Protein 3FBZ (pdb70)

Sequence (476 aa):
RYKTKLYLWRNLGGLIPEDAISVTESITADWKQYNDDSKVRNETLDILKTNKVATEDYIGYIAFAEELAHQVWKNKNSSPDPNTANEASKTDDLESKYSDVYGLDVTVLDAIYNAVIPIIGRYKTKLYLWRNLGGLIPEDAISVTESITADWKQYNDSKVRNETLDILKTNKVATEDYIGYIAFAEELAHQVWKNKNSSPDPNTANEASKTDDLESKYSSDVYGLDVTVLDAIYNAVIPIIGDRYKTKLYLWRNLGGLIPEDAISVTESITADWWKKQYNDSKVRNETLDILKTNKVATEDYIGYIAFAEELAHQVWKNKNSSPDPNTANEASKTDLESKYSDVYGLDVTVLDAIYNAVIPIIGYKTKLYLWRNLGGLIPEDAISVTEESITADWWKQYNDDSSKVRNETLDILKTNKVATEEDYIGYIAFAEELAHQVWKNKNNSSPDPNTANEASKTDLESKYSDVYGLDVTVLDAIYNAVIPIIG

Secondary structure (DSSP, 8-state):
-HHHHHGGGTT-B-BPP---HHHHHHHHHHHHHHH--HHHHHHHHHHHHTT--GGGHHHHHHHHHHHHHHHHHHHHH-SSHHHHHHHHHHHHHHHHHHHH---HHHHHHHHHHHHHH--/-THHHHGGGTS-B-BPP---HHHHHHHHHHHHHHH--HHHHHHHHHHHHTT--GGGHHHHHHHHHHHHHHHHHHHHH-SSHHHHHHHHHHHHHHHHHHTT---HHHHHHHHHHHHHH--/-TT---GGGGSS-B-BPP---HHHHHHHHHHHHHHH--HHHHHHHHHHHHTT--GGGHHHHHHHHHHHHHHHHHHHHH-SSHHHHHHHHHHHHHHHHHHTT---HHHHHHHHHHHHHH--/----GGGGTT-B-BPP---HHHHHHHHHHHHHHH--HHHHHHHHHHHHTT--GGGHHHHHHHHHHHHHHHHHHHHH-SSHHHHHHHHHHHHHHHHHHTT---HHHHHHHHHHHHHH--

Solvent-accessible surface area: 23836 Å² total

InterPro domains:
  IPR048905 Major capsid protein 1/2, C-terminal [PF21660] (3-134)

Foldseek 3Di:
DVVVCVVCVPPPDDDDDPVCVVVVVVVVVVVVLVPPCQLLVQLVVLCVVVVPDPVCSVLSSVLLVQLLVQLLVLVPVPPCSPVSSVVSLVVSLCCSCVVPVDDNVSSVSSSVRSNVSND/DVCPCVVCVPPDDDDDDPVCVVVVVVVVCVVVLVVVCQLLVQLVVLCVVVVPDPVCSVLSSVLSVQLLVQLLVLVVDNPCSVVSSVVSLVVSLCCSCPVPVDDNVSSVSSSVSSNVSSD/DVVPDDVVVVPPDDDDDDPVVVVVVVVVVVVVVLVPVPQLLVQLVVLCVVVVPDPVCSCLSSVLSVQLLVQLLVLVVDNPCSVVSSVVSLVVSLCCSCVVVVDDSVSSVSSSVSSNVSND/DDDDVVVVPPDDDDDDPVCVVVVVVVVVVVVLVPVVQLLVQLVVLCVVVVPDPVCSCLSSVLSVVLLVQLLVLVPPNPCSVVSSVVSLVVSLCCSCVVVVDDSVSNVSSSVSRNVSSD

B-factor: mean 25.81, std 6.42, range [2.0, 59.79]

Radius of gyration: 29.88 Å; Cα contacts (8 Å, |Δi|>4): 496; chains: 4; bounding box: 34×81×74 Å

CATH classification: 1.20.58.800

Nearest PDB structures (foldseek):
  3fbz-assembly3_C  TM=1.002E+00  e=1.988E-14  Captovirus AFV1
  3fbz-assembly3_C  TM=9.638E-01  e=2.550E-14  Captovirus AFV1
  9cu8-assembly1_A  TM=4.303E-01  e=4.124E+00  synthetic construct
  7aor-assembly1_u  TM=4.254E-01  e=8.361E+00  Trypanosoma cruzi strain CL Brener
  2hfi-assembly1_A  TM=2.441E-01  e=7.949E+00  Bacillus subtilis

GO terms:
  GO:0019029 helical viral capsid (C, IDA)
  GO:0003677 DNA binding (F, IDA)

Organism: Acidianus filamentous virus 1 (isolate United States/Yellowstone) (NCBI:txid654909)

Structure (mmCIF, N/CA/C/O backbone):
data_3FBZ
#
_entry.id   3FBZ
#
_cell.length_a   58.158
_cell.length_b   81.150
_cell.length_c   119.898
_cell.angle_alpha   90.00
_cell.angle_beta   90.00
_cell.angle_gamma   90.00
#
_symmetry.space_group_name_H-M   'P 21 21 21'
#
loop_
_entity.id
_entity.type
_entity.pdbx_description
1 polymer 'Putative uncharacterized protein'
2 non-polymer 'octyl beta-D-glucopyranoside'
3 non-polymer 'CHLORIDE ION'
4 water water
#
loop_
_atom_site.group_PDB
_atom_site.id
_atom_site.type_symbol
_atom_site.label_atom_id
_atom_site.label_alt_id
_atom_site.label_comp_id
_atom_site.label_asym_id
_atom_site.label_entity_id
_atom_site.label_seq_id
_atom_site.pdbx_PDB_ins_code
_atom_site.Cartn_x
_atom_site.Cartn_y
_atom_site.Cartn_z
_atom_site.occupancy
_atom_site.B_iso_or_equiv
_atom_site.auth_seq_id
_atom_site.auth_comp_id
_atom_site.auth_asym_id
_atom_site.auth_atom_id
_atom_site.pdbx_PDB_model_num
ATOM 1 N N . ARG A 1 15 ? 7.866 91.394 89.730 1.00 44.90 15 ARG A N 1
ATOM 2 C CA . ARG A 1 15 ? 8.514 92.123 88.593 1.00 44.46 15 ARG A CA 1
ATOM 3 C C . ARG A 1 15 ? 9.771 91.406 88.054 1.00 43.84 15 ARG A C 1
ATOM 4 O O . ARG A 1 15 ? 9.804 90.996 86.884 1.00 44.02 15 ARG A O 1
ATOM 12 N N . TYR A 1 16 ? 10.793 91.275 88.902 1.00 42.70 16 TYR A N 1
ATOM 13 C CA . TYR A 1 16 ? 11.997 90.488 88.604 1.00 41.48 16 TYR A CA 1
ATOM 14 C C . TYR A 1 16 ? 11.639 89.044 88.189 1.00 40.37 16 TYR A C 1
ATOM 15 O O . TYR A 1 16 ? 12.458 88.334 87.596 1.00 40.21 16 TYR A O 1
ATOM 24 N N . LYS A 1 17 ? 10.413 88.638 88.538 1.00 38.84 17 LYS A N 1
ATOM 25 C CA . LYS A 1 17 ? 9.869 87.292 88.322 1.00 37.10 17 LYS A CA 1
ATOM 26 C C . LYS A 1 17 ? 9.488 87.046 86.867 1.00 35.51 17 LYS A C 1
ATOM 27 O O . LYS A 1 17 ? 9.474 85.887 86.406 1.00 35.67 17 LYS A O 1
ATOM 33 N N . THR A 1 18 ? 9.160 88.128 86.164 1.00 33.07 18 THR A N 1
ATOM 34 C CA . THR A 1 18 ? 8.677 88.054 84.784 1.00 31.18 18 THR A CA 1
ATOM 35 C C . THR A 1 18 ? 9.693 87.361 83.864 1.00 29.52 18 THR A C 1
ATOM 36 O O . THR A 1 18 ? 9.362 86.380 83.203 1.00 28.90 18 THR A O 1
ATOM 40 N N . LYS A 1 19 ? 10.873 87.825 83.855 1.00 27.54 19 LYS A N 1
ATOM 41 C CA . LYS A 1 19 ? 11.882 87.170 83.024 1.00 26.00 19 LYS A CA 1
ATOM 42 C C . LYS A 1 19 ? 12.345 85.803 83.554 1.00 24.40 19 LYS A C 1
ATOM 43 O O . LYS A 1 19 ? 12.834 84.987 82.776 1.00 24.58 19 LYS A O 1
ATOM 49 N N . LEU A 1 20 ? 12.224 85.508 84.764 1.00 22.15 20 LEU A N 1
ATOM 50 C CA . LEU A 1 20 ? 12.724 84.239 85.284 1.00 21.54 20 LEU A CA 1
ATOM 51 C C . LEU A 1 20 ? 12.054 83.009 84.685 1.00 21.19 20 LEU A C 1
ATOM 52 O O . LEU A 1 20 ? 12.610 81.912 84.725 1.00 21.48 20 LEU A O 1
ATOM 57 N N . TYR A 1 21 ? 10.870 83.200 84.117 1.00 21.18 21 TYR A N 1
ATOM 58 C CA . TYR A 1 21 ? 10.120 82.103 83.513 1.00 20.28 21 TYR A CA 1
ATOM 59 C C . TYR A 1 21 ? 10.857 81.555 82.287 1.00 20.28 21 TYR A C 1
ATOM 60 O O . TYR A 1 21 ? 10.755 80.363 81.974 1.00 20.44 21 TYR A O 1
ATOM 69 N N . LEU A 1 22 ? 11.580 82.441 81.595 1.00 20.43 22 LEU A N 1
ATOM 70 C CA . LEU A 1 22 ? 12.304 82.113 80.362 1.00 20.18 22 LEU A CA 1
ATOM 71 C C . LEU A 1 22 ? 13.451 81.109 80.534 1.00 20.51 22 LEU A C 1
ATOM 72 O O . LEU A 1 22 ? 13.877 80.494 79.554 1.00 21.57 22 LEU A O 1
ATOM 77 N N . TRP A 1 23 ? 13.930 80.944 81.767 1.00 20.88 23 TRP A N 1
ATOM 78 C CA . TRP A 1 23 ? 14.930 79.925 82.134 1.00 20.69 23 TRP A CA 1
ATOM 79 C C . TRP A 1 23 ? 14.421 78.499 81.966 1.00 21.42 23 TRP A C 1
ATOM 80 O O . TRP A 1 23 ? 15.198 77.609 81.653 1.00 21.89 23 TRP A O 1
ATOM 91 N N . ARG A 1 24 ? 13.117 78.294 82.176 1.00 22.19 24 ARG A N 1
ATOM 92 C CA . ARG A 1 24 ? 12.522 76.954 82.260 1.00 22.82 24 ARG A CA 1
ATOM 93 C C . ARG A 1 24 ? 12.628 76.112 80.988 1.00 22.66 24 ARG A C 1
ATOM 94 O O . ARG A 1 24 ? 12.980 74.941 81.049 1.00 22.48 24 ARG A O 1
ATOM 102 N N . ASN A 1 25 ? 12.277 76.701 79.852 1.00 22.94 25 ASN A N 1
ATOM 103 C CA . ASN A 1 25 ? 12.198 75.955 78.602 1.00 23.37 25 ASN A CA 1
ATOM 104 C C . ASN A 1 25 ? 13.285 76.391 77.593 1.00 23.61 25 ASN A C 1
ATOM 105 O O . ASN A 1 25 ? 13.193 76.116 76.415 1.00 24.18 25 ASN A O 1
ATOM 110 N N . LEU A 1 26 ? 14.335 77.035 78.084 1.00 23.65 26 LEU A N 1
ATOM 111 C CA . LEU A 1 26 ? 15.355 77.598 77.222 1.00 23.38 26 LEU A CA 1
ATOM 112 C C . LEU A 1 26 ? 16.132 76.467 76.539 1.00 23.49 26 LEU A C 1
ATOM 113 O O . LEU A 1 26 ? 16.560 75.522 77.202 1.00 23.66 26 LEU A O 1
ATOM 118 N N . GLY A 1 27 ? 16.278 76.563 75.219 1.00 23.06 27 GLY A N 1
ATOM 119 C CA . GLY A 1 27 ? 17.067 75.605 74.450 1.00 23.25 27 GLY A CA 1
ATOM 120 C C . GLY A 1 27 ? 18.572 75.804 74.618 1.00 22.90 27 GLY A C 1
ATOM 121 O O . GLY A 1 27 ? 19.026 76.890 74.993 1.00 22.51 27 GLY A O 1
ATOM 122 N N . GLY A 1 28 ? 19.343 74.752 74.357 1.00 22.53 28 GLY A N 1
ATOM 123 C CA . GLY A 1 28 ? 20.783 74.893 74.298 1.00 22.86 28 GLY A CA 1
ATOM 124 C C . GLY A 1 28 ? 21.541 73.747 73.664 1.00 23.17 28 GLY A C 1
ATOM 125 O O . GLY A 1 28 ? 20.950 72.835 73.066 1.00 23.78 28 GLY A O 1
ATOM 126 N N . LEU A 1 29 ? 22.864 73.812 73.826 1.00 23.17 29 LEU A N 1
ATOM 127 C CA . LEU A 1 29 ? 23.813 72.879 73.250 1.00 22.65 29 LEU A CA 1
ATOM 128 C C . LEU A 1 29 ? 23.612 71.465 73.772 1.00 22.28 29 LEU A C 1
ATOM 129 O O . LEU A 1 29 ? 23.231 71.264 74.912 1.00 22.46 29 LEU A O 1
ATOM 134 N N . ILE A 1 30 ? 23.893 70.492 72.918 1.00 22.02 30 ILE A N 1
ATOM 135 C CA . ILE A 1 30 ? 23.899 69.081 73.291 1.00 21.88 30 ILE A CA 1
ATOM 136 C C . ILE A 1 30 ? 25.364 68.662 73.505 1.00 21.77 30 ILE A C 1
ATOM 137 O O . ILE A 1 30 ? 26.200 68.864 72.619 1.00 21.85 30 ILE A O 1
ATOM 142 N N . PRO A 1 31 ? 25.678 68.082 74.678 1.00 21.58 31 PRO A N 1
ATOM 143 C CA . PRO A 1 31 ? 27.007 67.544 74.963 1.00 21.77 31 PRO A CA 1
ATOM 144 C C . PRO A 1 31 ? 27.431 66.543 73.886 1.00 22.19 31 PRO A C 1
ATOM 145 O O . PRO A 1 31 ? 26.660 65.642 73.533 1.00 21.61 31 PRO A O 1
ATOM 149 N N . GLU A 1 32 ? 28.636 66.721 73.360 1.00 22.52 32 GLU A N 1
ATOM 150 C CA . GLU A 1 32 ? 29.163 65.839 72.347 1.00 23.79 32 GLU A CA 1
ATOM 151 C C . GLU A 1 32 ? 29.169 64.377 72.795 1.00 23.40 32 GLU A C 1
ATOM 152 O O . GLU A 1 32 ? 28.715 63.502 72.044 1.00 23.27 32 GLU A O 1
ATOM 158 N N . ASP A 1 33 ? 29.668 64.097 74.002 1.00 23.19 33 ASP A N 1
ATOM 159 C CA . ASP A 1 33 ? 29.717 62.696 74.463 1.00 23.43 33 ASP A CA 1
ATOM 160 C C . ASP A 1 33 ? 28.347 61.984 74.499 1.00 23.05 33 ASP A C 1
ATOM 161 O O . ASP A 1 33 ? 28.249 60.806 74.159 1.00 23.32 33 ASP A O 1
ATOM 174 N N . ALA A 1 35 ? 25.746 62.845 72.542 1.00 23.24 35 ALA A N 1
ATOM 175 C CA . ALA A 1 35 ? 25.372 62.693 71.149 1.00 23.42 35 ALA A CA 1
ATOM 176 C C . ALA A 1 35 ? 26.092 61.501 70.474 1.00 23.92 35 ALA A C 1
ATOM 177 O O . ALA A 1 35 ? 25.468 60.753 69.694 1.00 23.50 35 ALA A O 1
ATOM 179 N N . ILE A 1 36 ? 27.387 61.347 70.774 1.00 24.52 36 ILE A N 1
ATOM 180 C CA . ILE A 1 36 ? 28.213 60.236 70.267 1.00 26.08 36 ILE A CA 1
ATOM 181 C C . ILE A 1 36 ? 27.718 58.898 70.815 1.00 26.78 36 ILE A C 1
ATOM 182 O O . ILE A 1 36 ? 27.725 57.879 70.127 1.00 27.05 36 ILE A O 1
ATOM 187 N N . SER A 1 37 ? 27.253 58.912 72.050 1.00 27.68 37 SER A N 1
ATOM 188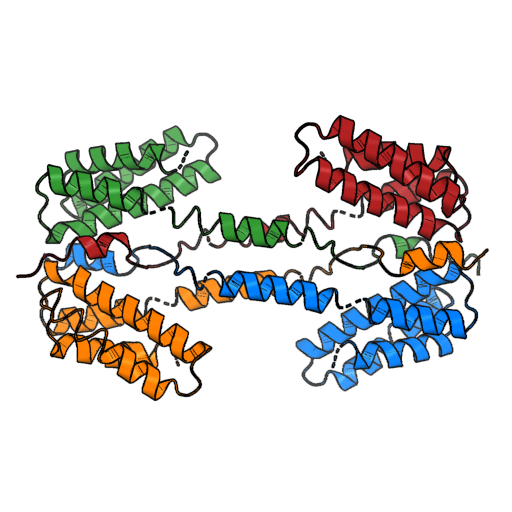 C CA . SER A 1 37 ? 26.622 57.738 72.602 1.00 29.07 37 SER A CA 1
ATOM 189 C C . SER A 1 37 ? 25.417 57.277 71.756 1.00 29.15 37 SER A C 1
ATOM 190 O O . SER A 1 37 ? 25.225 56.077 71.541 1.00 29.58 37 SER A O 1
ATOM 193 N N . VAL A 1 38 ? 24.621 58.229 71.264 1.00 29.07 38 VAL A N 1
ATOM 194 C CA . VAL A 1 38 ? 23.453 57.903 70.450 1.00 28.51 38 VAL A CA 1
ATOM 195 C C . VAL A 1 38 ? 23.872 57.256 69.131 1.00 28.64 38 VAL A C 1
ATOM 196 O O . VAL A 1 38 ? 23.345 56.202 68.758 1.00 28.86 38 VAL A O 1
ATOM 200 N N . THR A 1 39 ? 24.840 57.863 68.443 1.00 28.34 39 THR A N 1
ATOM 201 C CA . THR A 1 39 ? 25.306 57.321 67.161 1.00 28.38 39 THR A CA 1
ATOM 202 C C . THR A 1 39 ? 26.072 56.005 67.277 1.00 28.38 39 THR A C 1
ATOM 203 O O . THR A 1 39 ? 25.959 55.155 66.400 1.00 28.33 39 THR A O 1
ATOM 207 N N . GLU A 1 40 ? 26.849 55.837 68.347 1.00 28.64 40 GLU A N 1
ATOM 208 C CA . GLU A 1 40 ? 27.514 54.559 68.605 1.00 29.23 40 GLU A CA 1
ATOM 209 C C . GLU A 1 40 ? 26.551 53.390 68.834 1.00 28.67 40 GLU A C 1
ATOM 210 O O . GLU A 1 40 ? 26.870 52.250 68.474 1.00 29.09 40 GLU A O 1
ATOM 216 N N . SER A 1 41 ? 25.375 53.650 69.409 1.00 28.24 41 SER A N 1
ATOM 217 C CA . SER A 1 41 ? 24.400 52.571 69.604 1.00 28.05 41 SER A CA 1
ATOM 218 C C . SER A 1 41 ? 23.739 52.146 68.275 1.00 27.38 41 SER A C 1
ATOM 219 O O . SER A 1 41 ? 23.501 50.959 68.050 1.00 27.69 41 SER A O 1
ATOM 222 N N . ILE A 1 42 ? 23.517 53.109 67.386 1.00 26.57 42 ILE A N 1
ATOM 223 C CA . ILE A 1 42 ? 23.072 52.859 66.017 1.00 25.94 42 ILE A CA 1
ATOM 224 C C . ILE A 1 42 ? 24.115 52.020 65.254 1.00 25.93 42 ILE A C 1
ATOM 225 O O . ILE A 1 42 ? 23.782 50.990 64.662 1.00 25.78 42 ILE A O 1
ATOM 230 N N . THR A 1 43 ? 25.376 52.455 65.273 1.00 25.39 43 THR A N 1
ATOM 231 C CA . THR A 1 43 ? 26.475 51.656 64.720 1.00 24.93 43 THR A CA 1
ATOM 232 C C . THR A 1 43 ? 26.452 50.215 65.246 1.00 24.34 43 THR A C 1
ATOM 233 O O . THR A 1 43 ? 26.494 49.260 64.470 1.00 23.88 43 THR A O 1
ATOM 237 N N . ALA A 1 44 ? 26.343 50.067 66.560 1.00 24.16 44 ALA A N 1
ATOM 238 C CA . ALA A 1 44 ? 26.271 48.743 67.177 1.00 24.49 44 ALA A CA 1
ATOM 239 C C . ALA A 1 44 ? 25.084 47.946 66.654 1.00 24.47 44 ALA A C 1
ATOM 240 O O . ALA A 1 44 ? 25.178 46.735 66.521 1.00 24.93 44 ALA A O 1
ATOM 242 N N . ASP A 1 45 ? 23.980 48.643 66.375 1.00 24.84 45 ASP A N 1
ATOM 243 C CA . ASP A 1 45 ? 22.730 48.043 65.894 1.00 25.40 45 ASP A CA 1
ATOM 244 C C . ASP A 1 45 ? 22.862 47.393 64.512 1.00 25.14 45 ASP A C 1
ATOM 245 O O . ASP A 1 45 ? 22.409 46.273 64.332 1.00 25.22 45 ASP A O 1
ATOM 250 N N . TRP A 1 46 ? 23.446 48.098 63.537 1.00 24.81 46 TRP A N 1
ATOM 251 C CA . TRP A 1 46 ? 23.589 47.529 62.199 1.00 25.05 46 TRP A CA 1
ATOM 252 C C . TRP A 1 46 ? 24.701 46.473 62.092 1.00 24.65 46 TRP A C 1
ATOM 253 O O . TRP A 1 46 ? 24.630 45.579 61.258 1.00 24.53 46 TRP A O 1
ATOM 264 N N . LYS A 1 47 ? 25.713 46.576 62.944 1.00 24.58 47 LYS A N 1
ATOM 265 C CA . LYS A 1 47 ? 26.789 45.589 62.981 1.00 24.49 47 LYS A CA 1
ATOM 266 C C . LYS A 1 47 ? 26.293 44.270 63.562 1.00 24.07 47 LYS A C 1
ATOM 267 O O . LYS A 1 47 ? 26.612 43.197 63.051 1.00 22.93 47 LYS A O 1
ATOM 273 N N . GLN A 1 48 ? 25.523 44.359 64.641 1.00 24.11 48 GLN A N 1
ATOM 274 C CA . GLN A 1 48 ? 24.940 43.177 65.265 1.00 24.83 48 GLN A CA 1
ATOM 275 C C . GLN A 1 48 ? 23.921 42.542 64.297 1.00 24.59 48 GLN A C 1
ATOM 276 O O . GLN A 1 48 ? 23.830 41.309 64.190 1.00 24.53 48 GLN A O 1
ATOM 282 N N . TYR A 1 49 ? 23.205 43.391 63.562 1.00 23.92 49 TYR A N 1
ATOM 283 C CA . TYR A 1 49 ? 22.275 42.954 62.527 1.00 23.50 49 TYR A CA 1
ATOM 284 C C . TYR A 1 49 ? 22.995 42.188 61.431 1.00 23.10 49 TYR A C 1
ATOM 285 O O . TYR A 1 49 ? 22.599 41.074 61.091 1.00 22.77 49 TYR A O 1
ATOM 294 N N . ASN A 1 50 ? 24.042 42.798 60.878 1.00 22.51 50 ASN A N 1
ATOM 295 C CA . ASN A 1 50 ? 24.844 42.176 59.832 1.00 22.57 50 ASN A CA 1
ATOM 296 C C . ASN A 1 50 ? 25.529 40.875 60.253 1.00 22.97 50 ASN A C 1
ATOM 297 O O . ASN A 1 50 ? 25.590 39.936 59.475 1.00 23.37 50 ASN A O 1
ATOM 302 N N . ASP A 1 51 ? 26.021 40.822 61.483 1.00 23.57 51 ASP A N 1
ATOM 303 C CA A ASP A 1 51 ? 26.667 39.615 61.987 0.50 24.28 51 ASP A CA 1
ATOM 304 C CA B ASP A 1 51 ? 26.659 39.623 62.033 0.50 24.16 51 ASP A CA 1
ATOM 305 C C . ASP A 1 51 ? 25.679 38.447 62.123 1.00 24.73 51 ASP A C 1
ATOM 306 O O . ASP A 1 51 ? 26.006 37.318 61.760 1.00 24.79 51 ASP A O 1
ATOM 331 N N . SER A 1 54 ? 24.699 37.361 58.382 1.00 25.36 54 SER A N 1
ATOM 332 C CA . SER A 1 54 ? 25.775 36.551 57.837 1.00 25.40 54 SER A CA 1
ATOM 333 C C . SER A 1 54 ? 25.828 35.146 58.466 1.00 24.85 54 SER A C 1
ATOM 334 O O . SER A 1 54 ? 26.012 34.172 57.754 1.00 25.04 54 SER A O 1
ATOM 337 N N . LYS A 1 55 ? 25.613 35.025 59.770 1.00 24.64 55 LYS A N 1
ATOM 338 C CA . LYS A 1 55 ? 25.561 33.696 60.408 1.00 24.34 55 LYS A CA 1
ATOM 339 C C . LYS A 1 55 ? 24.418 32.834 59.858 1.00 24.50 55 LYS A C 1
ATOM 340 O O . LYS A 1 55 ? 24.637 31.705 59.438 1.00 24.50 55 LYS A O 1
ATOM 346 N N . VAL A 1 56 ? 23.204 33.383 59.867 1.00 24.63 56 VAL A N 1
ATOM 347 C CA . VAL A 1 56 ? 22.018 32.725 59.334 1.00 24.77 56 VAL A CA 1
ATOM 348 C C . VAL A 1 56 ? 22.187 32.315 57.856 1.00 25.52 56 VAL A C 1
ATOM 349 O O . VAL A 1 56 ? 21.828 31.187 57.464 1.00 25.58 56 VAL A O 1
ATOM 353 N N . ARG A 1 57 ? 22.733 33.232 57.048 1.00 25.40 57 ARG A N 1
ATOM 354 C CA . ARG A 1 57 ? 23.013 32.962 55.643 1.00 24.97 57 ARG A CA 1
ATOM 355 C C . ARG A 1 57 ? 24.070 31.855 55.465 1.00 24.38 57 ARG A C 1
ATOM 356 O O . ARG A 1 57 ? 23.838 30.899 54.733 1.00 24.59 57 ARG A O 1
ATOM 364 N N . ASN A 1 58 ? 25.208 31.980 56.138 1.00 23.55 58 ASN A N 1
ATOM 365 C CA . ASN A 1 58 ? 26.312 31.036 55.986 1.00 23.39 58 ASN A CA 1
ATOM 366 C C . ASN A 1 58 ? 25.991 29.608 56.482 1.00 23.52 58 ASN A C 1
ATOM 367 O O . ASN A 1 58 ? 26.424 28.623 55.882 1.00 23.53 58 ASN A O 1
ATOM 372 N N . GLU A 1 59 ? 25.259 29.514 57.589 1.00 22.89 59 GLU A N 1
ATOM 373 C CA . GLU A 1 59 ? 24.871 28.232 58.159 1.00 22.89 59 GLU A CA 1
ATOM 374 C C . GLU A 1 59 ? 23.804 27.523 57.333 1.00 22.00 59 GLU A C 1
ATOM 375 O O . GLU A 1 59 ? 23.822 26.289 57.216 1.00 21.65 59 GLU A O 1
ATOM 381 N N . THR A 1 60 ? 22.907 28.303 56.743 1.00 21.38 60 THR A N 1
ATOM 382 C CA . THR A 1 60 ? 21.891 27.773 55.843 1.00 21.70 60 THR A CA 1
ATOM 383 C C . THR A 1 60 ? 22.561 27.228 54.585 1.00 22.20 60 THR A C 1
ATOM 384 O O . THR A 1 60 ? 22.294 26.095 54.179 1.00 22.48 60 THR A O 1
ATOM 388 N N . LEU A 1 61 ? 23.469 28.013 54.006 1.00 22.60 61 LEU A N 1
ATOM 389 C CA . LEU A 1 61 ? 24.268 27.563 52.869 1.00 22.80 61 LEU A CA 1
ATOM 390 C C . LEU A 1 61 ? 24.986 26.236 53.114 1.00 22.92 61 LEU A C 1
ATOM 391 O O . LEU A 1 61 ? 25.036 25.401 52.209 1.00 22.87 61 LEU A O 1
ATOM 396 N N . ASP A 1 62 ? 25.520 26.046 54.324 1.00 23.35 62 ASP A N 1
ATOM 397 C CA . ASP A 1 62 ? 26.229 24.801 54.702 1.00 23.65 62 ASP A CA 1
ATOM 398 C C . ASP A 1 62 ? 25.272 23.629 54.751 1.00 23.24 62 ASP A C 1
ATOM 399 O O . ASP A 1 62 ? 25.568 22.567 54.216 1.00 23.10 62 ASP A O 1
ATOM 404 N N . ILE A 1 63 ? 24.123 23.833 55.394 1.00 22.49 63 ILE A N 1
ATOM 405 C CA . ILE A 1 63 ? 23.062 22.838 55.396 1.00 22.33 63 ILE A CA 1
ATOM 406 C C . ILE A 1 63 ? 22.656 22.430 53.961 1.00 22.67 63 ILE A C 1
ATOM 407 O O . ILE A 1 63 ? 22.515 21.236 53.676 1.00 23.30 63 ILE A O 1
ATOM 412 N N . LEU A 1 64 ? 22.499 23.409 53.067 1.00 22.39 64 LEU A N 1
ATOM 413 C CA . LEU A 1 64 ? 22.069 23.136 51.698 1.00 22.04 64 LEU A CA 1
ATOM 414 C C . LEU A 1 64 ? 23.092 22.347 50.890 1.00 22.31 64 LEU A C 1
ATOM 415 O O . LEU A 1 64 ? 22.736 21.420 50.155 1.00 21.96 64 LEU A O 1
ATOM 420 N N . LYS A 1 65 ? 24.356 22.741 51.027 1.00 22.80 65 LYS A N 1
ATOM 421 C CA . LYS A 1 65 ? 25.489 22.026 50.456 1.00 23.56 65 LYS A CA 1
ATOM 422 C C . LYS A 1 65 ? 25.525 20.556 50.919 1.00 23.70 65 LYS A C 1
ATOM 423 O O . LYS A 1 65 ? 25.606 19.642 50.088 1.00 24.27 65 LYS A O 1
ATOM 429 N N . THR A 1 66 ? 25.465 20.347 52.236 1.00 23.46 66 THR A N 1
ATOM 430 C CA . THR A 1 66 ? 25.414 19.022 52.866 1.00 23.07 66 THR A CA 1
ATOM 431 C C . THR A 1 66 ? 24.283 18.147 52.305 1.00 23.34 66 THR A C 1
ATOM 432 O O . THR A 1 66 ? 24.468 16.962 52.063 1.00 23.01 66 THR A O 1
ATOM 436 N N . ASN A 1 67 ? 23.111 18.743 52.108 1.00 23.63 67 ASN A N 1
ATOM 437 C CA . ASN A 1 67 ? 21.947 17.993 51.654 1.00 23.74 67 ASN A CA 1
ATOM 438 C C . ASN A 1 67 ? 21.800 17.931 50.134 1.00 24.30 67 ASN A C 1
ATOM 439 O O . ASN A 1 67 ? 20.788 17.429 49.627 1.00 23.94 67 ASN A O 1
ATOM 444 N N . LYS A 1 68 ? 22.812 18.435 49.417 1.00 24.25 68 LYS A N 1
ATOM 445 C CA . LYS A 1 68 ? 22.869 18.340 47.955 1.00 24.52 68 LYS A CA 1
ATOM 446 C C . LYS A 1 68 ? 21.564 18.875 47.342 1.00 23.67 68 LYS A C 1
ATOM 447 O O . LYS A 1 68 ? 20.993 18.308 46.401 1.00 23.47 68 LYS A O 1
ATOM 453 N N . VAL A 1 69 ? 21.115 19.984 47.912 1.00 22.93 69 VAL A N 1
ATOM 454 C CA . VAL A 1 69 ? 19.955 20.724 47.440 1.00 22.50 69 VAL A CA 1
ATOM 455 C C . VAL A 1 69 ? 20.213 21.352 46.063 1.00 22.67 69 VAL A C 1
ATOM 456 O O . VAL A 1 69 ? 21.291 21.921 45.810 1.00 21.55 69 VAL A O 1
ATOM 460 N N . ALA A 1 70 ? 19.215 21.239 45.183 1.00 22.91 70 ALA A N 1
ATOM 461 C CA . ALA A 1 70 ? 19.284 21.829 43.842 1.00 23.42 70 ALA A CA 1
ATOM 462 C C . ALA A 1 70 ? 19.363 23.343 43.938 1.00 23.83 70 ALA A C 1
ATOM 463 O O . ALA A 1 70 ? 18.706 23.958 44.783 1.00 24.41 70 ALA A O 1
ATOM 465 N N . THR A 1 71 ? 20.153 23.939 43.057 1.00 24.21 71 THR A N 1
ATOM 466 C CA . THR A 1 71 ? 20.415 25.375 43.076 1.00 24.44 71 THR A CA 1
ATOM 467 C C . THR A 1 71 ? 19.165 26.234 42.827 1.00 25.30 71 THR A C 1
ATOM 468 O O . THR A 1 71 ? 19.080 27.389 43.294 1.00 25.86 71 THR A O 1
ATOM 472 N N . GLU A 1 72 ? 18.190 25.664 42.123 1.00 25.37 72 GLU A N 1
ATOM 473 C CA . GLU A 1 72 ? 16.905 26.321 41.877 1.00 25.88 72 GLU A CA 1
ATOM 474 C C . GLU A 1 72 ? 16.090 26.477 43.170 1.00 25.26 72 GLU A C 1
ATOM 475 O O . GLU A 1 72 ? 15.198 27.323 43.242 1.00 24.70 72 GLU A O 1
ATOM 481 N N . ASP A 1 73 ? 16.383 25.647 44.171 1.00 24.56 73 ASP A N 1
ATOM 482 C CA . ASP A 1 73 ? 15.628 25.665 45.424 1.00 24.60 73 ASP A CA 1
ATOM 483 C C . ASP A 1 73 ? 16.283 26.524 46.508 1.00 24.14 73 ASP A C 1
ATOM 484 O O . ASP A 1 73 ? 15.715 26.664 47.604 1.00 25.00 73 ASP A O 1
ATOM 489 N N . TYR A 1 74 ? 17.457 27.091 46.212 1.00 23.31 74 TYR A N 1
ATOM 490 C CA . TYR A 1 74 ? 18.193 27.914 47.179 1.00 22.44 74 TYR A CA 1
ATOM 491 C C . TYR A 1 74 ? 17.379 29.104 47.661 1.00 22.47 74 TYR A C 1
ATOM 492 O O . TYR A 1 74 ? 17.364 29.365 48.858 1.00 22.36 74 TYR A O 1
ATOM 501 N N . ILE A 1 75 ? 16.683 29.798 46.748 1.00 22.07 75 ILE A N 1
ATOM 502 C CA . ILE A 1 75 ? 15.885 30.976 47.126 1.00 22.01 75 ILE A CA 1
ATOM 503 C C . ILE A 1 75 ? 14.802 30.628 48.149 1.00 21.46 75 ILE A C 1
ATOM 504 O O . ILE A 1 75 ? 14.534 31.417 49.063 1.00 20.95 75 ILE A O 1
ATOM 509 N N . GLY A 1 76 ? 14.199 29.449 47.977 1.00 21.45 76 GLY A N 1
ATOM 510 C CA . GLY A 1 76 ? 13.156 28.934 48.854 1.00 21.03 76 GLY A CA 1
ATOM 511 C C . GLY A 1 76 ? 13.669 28.727 50.260 1.00 21.14 76 GLY A C 1
ATOM 512 O O . GLY A 1 76 ? 13.063 29.210 51.219 1.00 21.92 76 GLY A O 1
ATOM 513 N N . TYR A 1 77 ? 14.783 28.012 50.387 1.00 21.11 77 TYR A N 1
ATOM 514 C CA . TYR A 1 77 ? 15.375 27.725 51.699 1.00 21.19 77 TYR A CA 1
ATOM 515 C C . TYR A 1 77 ? 15.958 28.947 52.402 1.00 21.48 77 TYR A C 1
ATOM 516 O O . TYR A 1 77 ? 15.885 29.045 53.638 1.00 21.84 77 TYR A O 1
ATOM 525 N N . ILE A 1 78 ? 16.544 29.855 51.620 1.00 21.53 78 ILE A N 1
ATOM 526 C CA . ILE A 1 78 ? 17.107 31.083 52.152 1.00 21.71 78 ILE A CA 1
ATOM 527 C C . ILE A 1 78 ? 15.992 31.969 52.688 1.00 21.76 78 ILE A C 1
ATOM 528 O O . ILE A 1 78 ? 16.088 32.517 53.795 1.00 21.52 78 ILE A O 1
ATOM 533 N N . ALA A 1 79 ? 14.937 32.098 51.885 1.00 21.70 79 ALA A N 1
ATOM 534 C CA . ALA A 1 79 ? 13.757 32.859 52.252 1.00 21.58 79 ALA A CA 1
ATOM 535 C C . ALA A 1 79 ? 13.110 32.275 53.524 1.00 21.85 79 ALA A C 1
ATOM 536 O O . ALA A 1 79 ? 12.677 33.027 54.394 1.00 21.88 79 ALA A O 1
ATOM 538 N N . PHE A 1 80 ? 13.059 30.942 53.632 1.00 21.93 80 PHE A N 1
ATOM 539 C CA . PHE A 1 80 ? 12.586 30.272 54.853 1.00 22.14 80 PHE A CA 1
ATOM 540 C C . PHE A 1 80 ? 13.412 30.629 56.094 1.00 22.54 80 PHE A C 1
ATOM 541 O O . PHE A 1 80 ? 12.855 31.005 57.131 1.00 23.48 80 PHE A O 1
ATOM 549 N N . ALA A 1 81 ? 14.731 30.495 55.990 1.00 22.66 81 ALA A N 1
ATOM 550 C CA . ALA A 1 81 ? 15.640 30.799 57.095 1.00 22.82 81 ALA A CA 1
ATOM 551 C C . ALA A 1 81 ? 15.458 32.239 57.584 1.00 23.51 81 ALA A C 1
ATOM 552 O O . ALA A 1 81 ? 15.425 32.493 58.786 1.00 23.50 81 ALA A O 1
ATOM 554 N N . GLU A 1 82 ? 15.327 33.173 56.638 1.00 24.54 82 GLU A N 1
ATOM 555 C CA . GLU A 1 82 ? 15.118 34.596 56.940 1.00 25.06 82 GLU A CA 1
ATOM 556 C C . GLU A 1 82 ? 13.775 34.891 57.606 1.00 25.56 82 GLU A C 1
ATOM 557 O O . GLU A 1 82 ? 13.725 35.591 58.624 1.00 26.19 82 GLU A O 1
ATOM 563 N N . GLU A 1 83 ? 12.689 34.357 57.051 1.00 25.46 83 GLU A N 1
ATOM 564 C CA . GLU A 1 83 ? 11.383 34.536 57.671 1.00 26.00 83 GLU A CA 1
ATOM 565 C C . GLU A 1 83 ? 11.334 33.874 59.065 1.00 25.94 83 GLU A C 1
ATOM 566 O O . GLU A 1 83 ? 10.699 34.393 59.971 1.00 26.55 83 GLU A O 1
ATOM 572 N N . LEU A 1 84 ? 12.003 32.738 59.236 1.00 26.06 84 LEU A N 1
ATOM 573 C CA . LEU A 1 84 ? 12.108 32.117 60.567 1.00 26.24 84 LEU A CA 1
ATOM 574 C C . LEU A 1 84 ? 12.915 32.975 61.566 1.00 25.91 84 LEU A C 1
ATOM 575 O O . LEU A 1 84 ? 12.460 33.205 62.687 1.00 25.57 84 LEU A O 1
ATOM 580 N N . ALA A 1 85 ? 14.085 33.450 61.142 1.00 25.71 85 ALA A N 1
ATOM 581 C CA . ALA A 1 85 ? 14.919 34.362 61.941 1.00 26.23 85 ALA A CA 1
ATOM 582 C C . ALA A 1 85 ? 14.192 35.644 62.362 1.00 26.83 85 ALA A C 1
ATOM 583 O O . ALA A 1 85 ? 14.356 36.098 63.491 1.00 26.63 85 ALA A O 1
ATOM 585 N N . HIS A 1 86 ? 13.390 36.214 61.459 1.00 27.88 86 HIS A N 1
ATOM 586 C CA . HIS A 1 86 ? 12.575 37.382 61.788 1.00 28.94 86 HIS A CA 1
ATOM 587 C C . HIS A 1 86 ? 11.509 37.077 62.843 1.00 29.60 86 HIS A C 1
ATOM 588 O O . HIS A 1 86 ? 11.360 37.839 63.798 1.00 30.12 86 HIS A O 1
ATOM 595 N N . GLN A 1 87 ? 10.775 35.977 62.682 1.00 30.16 87 GLN A N 1
ATOM 596 C CA . GLN A 1 87 ? 9.747 35.599 63.663 1.00 31.28 87 GLN A CA 1
ATOM 597 C C . GLN A 1 87 ? 10.360 35.279 65.037 1.00 31.58 87 GLN A C 1
ATOM 598 O O . GLN A 1 87 ? 9.763 35.570 66.080 1.00 31.70 87 GLN A O 1
ATOM 604 N N . VAL A 1 88 ? 11.551 34.684 65.026 1.00 31.88 88 VAL A N 1
ATOM 605 C CA . VAL A 1 88 ? 12.278 34.358 66.256 1.00 32.19 88 VAL A CA 1
ATOM 606 C C . VAL A 1 88 ? 12.757 35.629 66.978 1.00 32.64 88 VAL A C 1
ATOM 607 O O . VAL A 1 88 ? 12.657 35.722 68.205 1.00 32.82 88 VAL A O 1
ATOM 611 N N . TRP A 1 89 ? 13.237 36.617 66.221 1.00 33.16 89 TRP A N 1
ATOM 612 C CA . TRP A 1 89 ? 13.555 37.937 66.784 1.00 33.93 89 TRP A CA 1
ATOM 613 C C . TRP A 1 89 ? 12.329 38.589 67.453 1.00 34.41 89 TRP A C 1
ATOM 614 O O . TRP A 1 89 ? 12.433 39.119 68.559 1.00 34.33 89 TRP A O 1
ATOM 625 N N . LYS A 1 90 ? 11.178 38.534 66.784 1.00 34.85 90 LYS A N 1
ATOM 626 C CA . LYS A 1 90 ? 9.926 39.018 67.361 1.00 35.72 90 LYS A CA 1
ATOM 627 C C . LYS A 1 90 ? 9.525 38.269 68.635 1.00 35.92 90 LYS A C 1
ATOM 628 O O . LYS A 1 90 ? 9.021 38.881 69.581 1.00 36.04 90 LYS A O 1
ATOM 634 N N . ASN A 1 91 ? 9.727 36.951 68.651 1.00 36.17 91 ASN A N 1
ATOM 635 C CA . ASN A 1 91 ? 9.414 36.142 69.827 1.00 36.54 91 ASN A CA 1
ATOM 636 C C . ASN A 1 91 ? 10.302 36.516 71.018 1.00 37.55 91 ASN A C 1
ATOM 637 O O . ASN A 1 91 ? 9.805 36.743 72.123 1.00 37.73 91 ASN A O 1
ATOM 642 N N . LYS A 1 92 ? 11.611 36.599 70.777 1.00 38.78 92 LYS A N 1
ATOM 643 C CA . LYS A 1 92 ? 12.590 37.033 71.787 1.00 39.89 92 LYS A CA 1
ATOM 644 C C . LYS A 1 92 ? 12.187 38.346 72.461 1.00 40.46 92 LYS A C 1
ATOM 645 O O . LYS A 1 92 ? 12.301 38.481 73.677 1.00 40.83 92 LYS A O 1
ATOM 651 N N . ASN A 1 93 ? 11.717 39.305 71.666 1.00 41.27 93 ASN A N 1
ATOM 652 C CA . ASN A 1 93 ? 11.340 40.623 72.175 1.00 42.04 93 ASN A CA 1
ATOM 653 C C . ASN A 1 93 ? 9.938 40.705 72.787 1.00 42.34 93 ASN A C 1
ATOM 654 O O . ASN A 1 93 ? 9.793 41.001 73.977 1.00 42.23 93 ASN A O 1
ATOM 659 N N . SER A 1 94 ? 8.921 40.426 71.973 1.00 42.86 94 SER A N 1
ATOM 660 C CA . SER A 1 94 ? 7.521 40.634 72.356 1.00 43.42 94 SER A CA 1
ATOM 661 C C . SER A 1 94 ? 6.953 39.558 73.279 1.00 43.61 94 SER A C 1
ATOM 662 O O . SER A 1 94 ? 6.132 39.856 74.151 1.00 43.77 94 SER A O 1
ATOM 665 N N . SER A 1 95 ? 7.392 38.315 73.094 1.00 43.84 95 SER A N 1
ATOM 666 C CA . SER A 1 95 ? 6.795 37.187 73.807 1.00 43.93 95 SER A CA 1
ATOM 667 C C . SER A 1 95 ? 7.276 37.038 75.258 1.00 43.99 95 SER A C 1
ATOM 668 O O . SER A 1 95 ? 8.478 37.143 75.531 1.00 43.91 95 SER A O 1
ATOM 671 N N . PRO A 1 96 ? 6.327 36.816 76.196 1.00 44.03 96 PRO A N 1
ATOM 672 C CA . PRO A 1 96 ? 6.634 36.437 77.585 0.80 43.94 96 PRO A CA 1
ATOM 673 C C . PRO A 1 96 ? 7.196 35.012 77.684 1.00 43.84 96 PRO A C 1
ATOM 674 O O . PRO A 1 96 ? 7.821 34.662 78.688 1.00 43.71 96 PRO A O 1
ATOM 678 N N . ASP A 1 97 ? 6.951 34.207 76.650 1.00 43.65 97 ASP A N 1
ATOM 679 C CA . ASP A 1 97 ? 7.542 32.875 76.518 1.00 43.43 97 ASP A CA 1
ATOM 680 C C . ASP A 1 97 ? 7.993 32.641 75.069 1.00 43.11 97 ASP A C 1
ATOM 681 O O . ASP A 1 97 ? 7.288 31.984 74.296 1.00 43.09 97 ASP A O 1
ATOM 686 N N . PRO A 1 98 ? 9.168 33.191 74.692 1.00 42.85 98 PRO A N 1
ATOM 687 C CA . PRO A 1 98 ? 9.719 33.053 73.328 1.00 42.56 98 PRO A CA 1
ATOM 688 C C . PRO A 1 98 ? 9.872 31.601 72.836 1.00 42.18 98 PRO A C 1
ATOM 689 O O . PRO A 1 98 ? 9.703 31.332 71.647 1.00 42.38 98 PRO A O 1
ATOM 693 N N . ASN A 1 99 ? 10.177 30.689 73.755 1.00 41.62 99 ASN A N 1
ATOM 694 C CA . ASN A 1 99 ? 10.398 29.272 73.461 1.00 40.99 99 ASN A CA 1
ATOM 695 C C . ASN A 1 99 ? 9.170 28.548 72.870 1.00 40.41 99 ASN A C 1
ATOM 696 O O . ASN A 1 99 ? 9.303 27.696 71.983 1.00 40.22 99 ASN A O 1
ATOM 701 N N . THR A 1 100 ? 7.984 28.885 73.372 1.00 39.70 100 THR A N 1
ATOM 702 C CA . THR A 1 100 ? 6.727 28.298 72.890 1.00 38.98 100 THR A CA 1
ATOM 703 C C . THR A 1 100 ? 6.362 28.829 71.499 1.00 38.51 100 THR A C 1
ATOM 704 O O . THR A 1 100 ? 5.895 28.074 70.633 1.00 38.50 100 THR A O 1
ATOM 708 N N . ALA A 1 101 ? 6.599 30.124 71.295 1.00 37.65 101 ALA A N 1
ATOM 709 C CA . ALA A 1 101 ? 6.243 30.808 70.056 1.00 36.83 101 ALA A CA 1
ATOM 710 C C . ALA A 1 101 ? 7.163 30.408 68.898 1.00 36.26 101 ALA A C 1
ATOM 711 O O . ALA A 1 101 ? 6.758 30.442 67.735 1.00 36.06 101 ALA A O 1
ATOM 713 N N . ASN A 1 102 ? 8.394 30.028 69.240 1.00 35.50 102 ASN A N 1
ATOM 714 C CA . ASN A 1 102 ? 9.391 29.549 68.285 1.00 34.75 102 ASN A CA 1
ATOM 715 C C . ASN A 1 102 ? 9.019 28.224 67.635 1.00 34.20 102 ASN A C 1
ATOM 716 O O . ASN A 1 102 ? 9.227 28.030 66.439 1.00 34.33 102 ASN A O 1
ATOM 721 N N . GLU A 1 103 ? 8.490 27.311 68.438 1.00 33.77 103 GLU A N 1
ATOM 722 C CA . GLU A 1 103 ? 8.046 26.010 67.960 1.00 33.67 103 GLU A CA 1
ATOM 723 C C . GLU A 1 103 ? 6.783 26.154 67.113 1.00 33.24 103 GLU A C 1
ATOM 724 O O . GLU A 1 103 ? 6.589 25.411 66.148 1.00 32.99 103 GLU A O 1
ATOM 730 N N . ALA A 1 104 ? 5.937 27.120 67.483 1.00 32.68 104 ALA A N 1
ATOM 731 C CA . ALA A 1 104 ? 4.731 27.444 66.727 1.00 32.49 104 ALA A CA 1
ATOM 732 C C . ALA A 1 104 ? 5.063 28.119 65.395 1.00 32.11 104 ALA A C 1
ATOM 733 O O . ALA A 1 104 ? 4.401 27.856 64.391 1.00 32.01 104 ALA A O 1
ATOM 735 N N . SER A 1 105 ? 6.085 28.978 65.401 1.00 31.84 105 SER A N 1
ATOM 736 C CA . SER A 1 105 ? 6.624 29.605 64.186 1.00 31.46 105 SER A CA 1
ATOM 737 C C . SER A 1 105 ? 7.201 28.575 63.234 1.00 31.06 105 SER A C 1
ATOM 738 O O . SER A 1 105 ? 6.971 28.631 62.024 1.00 30.81 105 SER A O 1
ATOM 741 N N . LYS A 1 106 ? 7.963 27.646 63.801 1.00 30.81 106 LYS A N 1
ATOM 742 C CA . LYS A 1 106 ? 8.473 26.479 63.092 1.00 30.72 106 LYS A CA 1
ATOM 743 C C . LYS A 1 106 ? 7.344 25.754 62.339 1.00 30.18 106 LYS A C 1
ATOM 744 O O . LYS A 1 106 ? 7.399 25.627 61.116 1.00 30.35 106 LYS A O 1
ATOM 750 N N . THR A 1 107 ? 6.324 25.315 63.077 1.00 29.56 107 THR A N 1
ATOM 751 C CA . THR A 1 107 ? 5.152 24.626 62.523 1.00 28.88 107 THR A CA 1
ATOM 752 C C . THR A 1 107 ? 4.502 25.433 61.399 1.00 28.33 107 THR A C 1
ATOM 753 O O . THR A 1 107 ? 4.242 24.883 60.323 1.00 28.66 107 THR A O 1
ATOM 757 N N . ASP A 1 108 ? 4.260 26.724 61.663 1.00 27.59 108 ASP A N 1
ATOM 758 C CA A ASP A 1 108 ? 3.638 27.641 60.700 0.50 26.82 108 ASP A CA 1
ATOM 759 C CA B ASP A 1 108 ? 3.629 27.632 60.694 0.50 27.13 108 ASP A CA 1
ATOM 760 C C . ASP A 1 108 ? 4.456 27.756 59.411 1.00 26.66 108 ASP A C 1
ATOM 761 O O . ASP A 1 108 ? 3.928 27.614 58.313 1.00 26.70 108 ASP A O 1
ATOM 770 N N . LEU A 1 109 ? 5.753 28.020 59.550 1.00 26.03 109 LEU A N 1
ATOM 771 C CA . LEU A 1 109 ? 6.612 28.252 58.386 1.00 25.20 109 LEU A CA 1
ATOM 772 C C . LEU A 1 109 ? 6.979 26.989 57.605 1.00 25.06 109 LEU A C 1
ATOM 773 O O . LEU A 1 109 ? 7.108 27.027 56.374 1.00 24.83 109 LEU A O 1
ATOM 778 N N . GLU A 1 110 ? 7.147 25.877 58.319 1.00 24.97 110 GLU A N 1
ATOM 779 C CA . GLU A 1 110 ? 7.368 24.586 57.687 1.00 24.93 110 GLU A CA 1
ATOM 780 C C . GLU A 1 110 ? 6.155 24.130 56.881 1.00 24.59 110 GLU A C 1
ATOM 781 O O . GLU A 1 110 ? 6.334 23.560 55.809 1.00 24.29 110 GLU A O 1
ATOM 787 N N . SER A 1 111 ? 4.938 24.389 57.385 1.00 24.29 111 SER A N 1
ATOM 788 C CA . SER A 1 111 ? 3.711 24.137 56.623 1.00 24.22 111 SER A CA 1
ATOM 789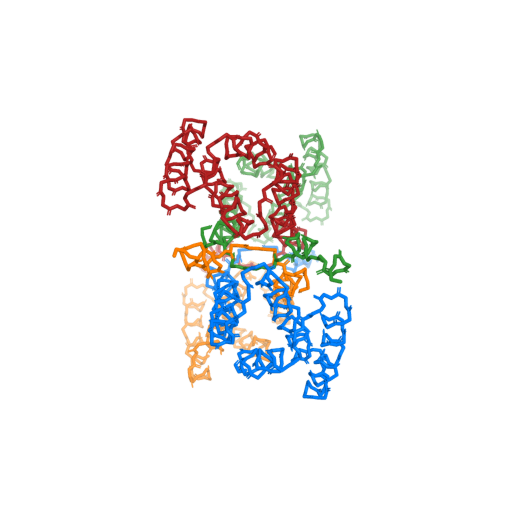 C C . SER A 1 111 ? 3.694 24.966 55.339 1.00 23.75 111 SER A C 1
ATOM 790 O O . SER A 1 111 ? 3.462 24.437 54.245 1.00 23.19 111 SER A O 1
ATOM 793 N N . LYS A 1 112 ? 3.941 26.266 55.497 1.00 23.15 112 LYS A N 1
ATOM 794 C CA . LYS A 1 112 ? 3.932 27.207 54.399 1.00 23.11 112 LYS A CA 1
ATOM 795 C C . LYS A 1 112 ? 4.932 26.800 53.314 1.00 22.96 112 LYS A C 1
ATOM 796 O O . LYS A 1 112 ? 4.578 26.693 52.148 1.00 22.70 112 LYS A O 1
ATOM 802 N N . TYR A 1 113 ? 6.171 26.531 53.707 1.00 23.06 113 TYR A N 1
ATOM 803 C CA . TYR A 1 113 ? 7.230 26.298 52.736 1.00 23.01 113 TYR A CA 1
ATOM 804 C C . TYR A 1 113 ? 7.219 24.912 52.091 1.00 23.58 113 TYR A C 1
ATOM 805 O O . TYR A 1 113 ? 7.637 24.760 50.947 1.00 23.46 113 TYR A O 1
ATOM 814 N N . SER A 1 114 ? 6.708 23.905 52.792 1.00 24.00 114 SER A N 1
ATOM 815 C CA . SER A 1 114 ? 6.485 22.615 52.142 1.00 24.72 114 SER A CA 1
ATOM 816 C C . SER A 1 114 ? 5.213 22.581 51.293 1.00 24.57 114 SER A C 1
ATOM 817 O O . SER A 1 114 ? 5.263 22.075 50.173 1.00 24.96 114 SER A O 1
ATOM 820 N N . ASP A 1 115 ? 4.094 23.118 51.805 1.00 24.47 115 ASP A N 1
ATOM 821 C CA . ASP A 1 115 ? 2.838 23.246 51.028 1.00 24.11 115 ASP A CA 1
ATOM 822 C C . ASP A 1 115 ? 2.972 24.122 49.771 1.00 23.49 115 ASP A C 1
ATOM 823 O O . ASP A 1 115 ? 2.626 23.693 48.661 1.00 23.65 115 ASP A O 1
ATOM 828 N N . VAL A 1 116 ? 3.429 25.362 49.960 1.00 21.91 116 VAL A N 1
ATOM 829 C CA . VAL A 1 116 ? 3.469 26.341 48.884 1.00 20.69 116 VAL A CA 1
ATOM 830 C C . VAL A 1 116 ? 4.694 26.160 47.979 1.00 20.91 116 VAL A C 1
ATOM 831 O O . VAL A 1 116 ? 4.588 26.316 46.755 1.00 21.06 116 VAL A O 1
ATOM 835 N N . TYR A 1 117 ? 5.849 25.842 48.568 1.00 20.36 117 TYR A N 1
ATOM 836 C CA . TYR A 1 117 ? 7.085 25.784 47.799 1.00 20.87 117 TYR A CA 1
ATOM 837 C C . TYR A 1 117 ? 7.698 24.386 47.603 1.00 21.24 117 TYR A C 1
ATOM 838 O O . TYR A 1 117 ? 8.713 24.247 46.923 1.00 21.15 117 TYR A O 1
ATOM 847 N N . GLY A 1 118 ? 7.076 23.354 48.165 1.00 21.77 118 GLY A N 1
ATOM 848 C CA . GLY A 1 118 ? 7.580 21.983 47.990 1.00 22.52 118 GLY A CA 1
ATOM 849 C C . GLY A 1 118 ? 8.957 21.745 48.606 1.00 22.89 118 GLY A C 1
ATOM 850 O O . GLY A 1 118 ? 9.710 20.902 48.142 1.00 23.29 118 GLY A O 1
ATOM 851 N N . LEU A 1 119 ? 9.285 22.489 49.654 1.00 22.72 119 LEU A N 1
ATOM 852 C CA . LEU A 1 119 ? 10.578 22.360 50.326 1.00 23.09 119 LEU A CA 1
ATOM 853 C C . LEU A 1 119 ? 10.565 21.116 51.237 1.00 23.55 119 LEU A C 1
ATOM 854 O O . LEU A 1 119 ? 9.501 20.702 51.707 1.00 22.90 119 LEU A O 1
ATOM 859 N N . ASP A 1 120 ? 11.746 20.526 51.449 1.00 24.18 120 ASP A N 1
ATOM 860 C CA . ASP A 1 120 ? 11.923 19.295 52.240 1.00 24.97 120 ASP A CA 1
ATOM 861 C C . ASP A 1 120 ? 12.039 19.634 53.726 1.00 24.96 120 ASP A C 1
ATOM 862 O O . ASP A 1 120 ? 12.936 20.379 54.144 1.00 25.40 120 ASP A O 1
ATOM 867 N N . VAL A 1 121 ? 11.135 19.056 54.511 1.00 25.06 121 VAL A N 1
ATOM 868 C CA . VAL A 1 121 ? 10.954 19.395 55.923 1.00 25.22 121 VAL A CA 1
ATOM 869 C C . VAL A 1 121 ? 12.145 18.990 56.783 1.00 24.83 121 VAL A C 1
ATOM 870 O O . VAL A 1 121 ? 12.453 19.669 57.762 1.00 24.92 121 VAL A O 1
ATOM 874 N N . THR A 1 122 ? 12.831 17.908 56.413 1.00 24.65 122 THR A N 1
ATOM 875 C CA . THR A 1 122 ? 14.025 17.494 57.163 1.00 24.43 122 THR A CA 1
ATOM 876 C C . THR A 1 122 ? 15.165 18.507 56.968 1.00 23.64 122 THR A C 1
ATOM 877 O O . THR A 1 122 ? 15.915 18.793 57.901 1.00 23.38 122 THR A O 1
ATOM 881 N N . VAL A 1 123 ? 15.266 19.066 55.764 1.00 23.04 123 VAL A N 1
ATOM 882 C CA . VAL A 1 123 ? 16.170 20.194 55.496 1.00 22.07 123 VAL A CA 1
ATOM 883 C C . VAL A 1 123 ? 15.730 21.467 56.256 1.00 22.19 123 VAL A C 1
ATOM 884 O O . VAL A 1 123 ? 16.565 22.176 56.813 1.00 22.58 123 VAL A O 1
ATOM 888 N N . LEU A 1 124 ? 14.431 21.744 56.299 1.00 21.98 124 LEU A N 1
ATOM 889 C CA . LEU A 1 124 ? 13.914 22.863 57.103 1.00 21.56 124 LEU A CA 1
ATOM 890 C C . LEU A 1 124 ? 14.186 22.718 58.611 1.00 21.50 124 LEU A C 1
ATOM 891 O O . LEU A 1 124 ? 14.478 23.703 59.278 1.00 22.02 124 LEU A O 1
ATOM 896 N N . ASP A 1 125 ? 14.074 21.499 59.139 1.00 21.63 125 ASP A N 1
ATOM 897 C CA . ASP A 1 125 ? 14.425 21.181 60.538 1.00 21.62 125 ASP A CA 1
ATOM 898 C C . ASP A 1 125 ? 15.898 21.520 60.833 1.00 21.10 125 ASP A C 1
ATOM 899 O O . ASP A 1 125 ? 16.210 22.105 61.860 1.00 21.22 125 ASP A O 1
ATOM 904 N N . ALA A 1 126 ? 16.795 21.145 59.929 1.00 20.89 126 ALA A N 1
ATOM 905 C CA . ALA A 1 126 ? 18.217 21.466 60.066 1.00 21.19 126 ALA A CA 1
ATOM 906 C C . ALA A 1 126 ? 18.427 22.978 60.189 1.00 21.25 126 ALA A C 1
ATOM 907 O O . ALA A 1 126 ? 19.035 23.444 61.151 1.00 21.40 126 ALA A O 1
ATOM 909 N N . ILE A 1 127 ? 17.864 23.731 59.241 1.00 21.58 127 ILE A N 1
ATOM 910 C CA . ILE A 1 127 ? 17.905 25.197 59.254 1.00 21.59 127 ILE A CA 1
ATOM 911 C C . ILE A 1 127 ? 17.388 25.777 60.573 1.00 22.23 127 ILE A C 1
ATOM 912 O O . ILE A 1 127 ? 17.986 26.713 61.116 1.00 22.42 127 ILE A O 1
ATOM 917 N N . TYR A 1 128 ? 16.290 25.216 61.075 1.00 22.52 128 TYR A N 1
ATOM 918 C CA . TYR A 1 128 ? 15.678 25.677 62.309 1.00 23.01 128 TYR A CA 1
ATOM 919 C C . TYR A 1 128 ? 16.642 25.621 63.480 1.00 23.36 128 TYR A C 1
ATOM 920 O O . TYR A 1 128 ? 16.727 26.574 64.251 1.00 23.65 128 TYR A O 1
ATOM 929 N N . ASN A 1 129 ? 17.328 24.485 63.619 1.00 23.66 129 ASN A N 1
ATOM 930 C CA . ASN A 1 129 ? 18.266 24.231 64.710 1.00 24.14 129 ASN A CA 1
ATOM 931 C C . ASN A 1 129 ? 19.510 25.124 64.647 1.00 24.66 129 ASN A C 1
ATOM 932 O O . ASN A 1 129 ? 20.153 25.368 65.663 1.00 25.04 129 ASN A O 1
ATOM 937 N N . ALA A 1 130 ? 19.856 25.586 63.447 1.00 25.22 130 ALA A N 1
ATOM 938 C CA . ALA A 1 130 ? 20.931 26.558 63.259 1.00 25.83 130 ALA A CA 1
ATOM 939 C C . ALA A 1 130 ? 20.460 27.982 63.586 1.00 26.25 130 ALA A C 1
ATOM 940 O O . ALA A 1 130 ? 21.140 28.724 64.289 1.00 26.19 130 ALA A O 1
ATOM 942 N N . VAL A 1 131 ? 19.287 28.348 63.080 1.00 26.87 131 VAL A N 1
ATOM 943 C CA . VAL A 1 131 ? 18.796 29.717 63.163 1.00 27.58 131 VAL A CA 1
ATOM 944 C C . VAL A 1 131 ? 18.467 30.106 64.617 1.00 28.38 131 VAL A C 1
ATOM 945 O O . VAL A 1 131 ? 18.719 31.245 65.034 1.00 28.85 131 VAL A O 1
ATOM 949 N N . ILE A 1 132 ? 17.950 29.154 65.392 1.00 28.75 132 ILE A N 1
ATOM 950 C CA . ILE A 1 132 ? 17.498 29.436 66.760 1.00 29.36 132 ILE A CA 1
ATOM 951 C C . ILE A 1 132 ? 18.613 29.961 67.690 1.00 29.66 132 ILE A C 1
ATOM 952 O O . ILE A 1 132 ? 18.462 31.051 68.250 1.00 29.71 132 ILE A O 1
ATOM 957 N N . PRO A 1 133 ? 19.732 29.212 67.841 1.00 29.74 133 PRO A N 1
ATOM 958 C CA . PRO A 1 133 ? 20.803 29.700 68.703 1.00 30.29 133 PRO A CA 1
ATOM 959 C C . PRO A 1 133 ? 21.445 31.001 68.209 1.00 30.98 133 PRO A C 1
ATOM 960 O O . PRO A 1 133 ? 21.938 31.777 69.021 1.00 31.15 133 PRO A O 1
ATOM 964 N N . ILE A 1 134 ? 21.435 31.231 66.896 1.00 31.68 134 ILE A N 1
ATOM 965 C CA . ILE A 1 134 ? 21.934 32.483 66.323 1.00 32.16 134 ILE A CA 1
ATOM 966 C C . ILE A 1 134 ? 21.105 33.693 66.799 1.00 33.00 134 ILE A C 1
ATOM 967 O O . ILE A 1 134 ? 21.670 34.730 67.159 1.00 33.30 134 ILE A O 1
ATOM 972 N N . ILE A 1 135 ? 19.778 33.552 66.815 1.00 33.49 135 ILE A N 1
ATOM 973 C CA . ILE A 1 135 ? 18.889 34.658 67.186 1.00 33.92 135 ILE A CA 1
ATOM 974 C C . ILE A 1 135 ? 18.680 34.756 68.698 1.00 34.44 135 ILE A C 1
ATOM 975 O O . ILE A 1 135 ? 18.571 35.856 69.240 1.00 34.51 135 ILE A O 1
ATOM 988 N N . GLY A 1 137 ? 20.871 33.576 71.099 1.00 36.86 137 GLY A N 1
ATOM 989 C CA . GLY A 1 137 ? 22.145 33.898 71.752 1.00 37.25 137 GLY A CA 1
ATOM 990 C C . GLY A 1 137 ? 22.815 35.147 71.199 1.00 37.58 137 GLY A C 1
ATOM 991 O O . GLY A 1 137 ? 22.249 36.245 71.234 1.00 37.76 137 GLY A O 1
ATOM 992 N N . ARG B 1 15 ? 31.084 23.146 37.922 1.00 37.03 15 ARG B N 1
ATOM 993 C CA . ARG B 1 15 ? 30.842 24.615 37.713 1.00 37.28 15 ARG B CA 1
ATOM 994 C C . ARG B 1 15 ? 29.631 25.194 38.488 1.00 36.68 15 ARG B C 1
ATOM 995 O O . ARG B 1 15 ? 29.546 26.408 38.680 1.00 36.71 15 ARG B O 1
ATOM 1003 N N . TYR B 1 16 ? 28.724 24.334 38.945 1.00 35.93 16 TYR B N 1
ATOM 1004 C CA . TYR B 1 16 ? 27.518 24.782 39.642 1.00 35.36 16 TYR B CA 1
ATOM 1005 C C . TYR B 1 16 ? 27.812 25.599 40.923 1.00 35.31 16 TYR B C 1
ATOM 1006 O O . TYR B 1 16 ? 27.024 26.475 41.312 1.00 35.13 16 TYR B O 1
ATOM 1015 N N . LYS B 1 17 ? 28.944 25.321 41.568 1.00 35.12 17 LYS B N 1
ATOM 1016 C CA . LYS B 1 17 ? 29.258 25.988 42.840 1.00 34.62 17 LYS B CA 1
ATOM 1017 C C . LYS B 1 17 ? 29.797 27.407 42.663 1.00 34.33 17 LYS B C 1
ATOM 1018 O O . LYS B 1 17 ? 29.834 28.190 43.638 1.00 34.49 17 LYS B O 1
ATOM 1024 N N . THR B 1 18 ? 30.205 27.743 41.432 1.00 33.47 18 THR B N 1
ATOM 1025 C CA . THR B 1 18 ? 30.699 29.100 41.140 1.00 32.99 18 THR B CA 1
ATOM 1026 C C . THR B 1 18 ? 29.676 30.186 41.547 1.00 31.76 18 THR B C 1
ATOM 1027 O O . THR B 1 18 ? 29.954 30.950 42.457 1.00 32.50 18 THR B O 1
ATOM 1031 N N . LYS B 1 19 ? 28.517 30.272 41.059 1.00 30.36 19 LYS B N 1
ATOM 1032 C CA . LYS B 1 19 ? 27.470 31.254 41.414 1.00 28.82 19 LYS B CA 1
ATOM 1033 C C . LYS B 1 19 ? 26.974 31.242 42.870 1.00 27.68 19 LYS B C 1
ATOM 1034 O O . LYS B 1 19 ? 26.510 32.272 43.377 1.00 27.79 19 LYS B O 1
ATOM 1040 N N . LEU B 1 20 ? 27.075 30.080 43.426 1.00 25.87 20 LEU B N 1
ATOM 1041 C CA . LEU B 1 20 ? 26.633 29.949 44.818 1.00 23.81 20 LEU B CA 1
ATOM 1042 C C . LEU B 1 20 ? 27.372 30.812 45.868 1.00 23.27 20 LEU B C 1
ATOM 1043 O O . LEU B 1 20 ? 26.804 31.154 46.919 1.00 22.33 20 LEU B O 1
ATOM 1048 N N . TYR B 1 21 ? 28.627 31.162 45.598 1.00 22.82 21 TYR B N 1
ATOM 1049 C CA . TYR B 1 21 ? 29.339 32.094 46.474 1.00 22.75 21 TYR B CA 1
ATOM 1050 C C . TYR B 1 21 ? 28.586 33.427 46.613 1.00 22.51 21 TYR B C 1
ATOM 1051 O O . TYR B 1 21 ? 28.652 34.078 47.654 1.00 22.79 21 TYR B O 1
ATOM 1060 N N . LEU B 1 22 ? 27.865 33.820 45.568 1.00 22.24 22 LEU B N 1
ATOM 1061 C CA . LEU B 1 22 ? 27.197 35.111 45.549 1.00 22.26 22 LEU B CA 1
ATOM 1062 C C . LEU B 1 22 ? 26.052 35.226 46.548 1.00 22.27 22 LEU B C 1
ATOM 1063 O O . LEU B 1 22 ? 25.599 36.338 46.827 1.00 22.71 22 LEU B O 1
ATOM 1068 N N . TRP B 1 23 ? 25.613 34.091 47.103 1.00 21.97 23 TRP B N 1
ATOM 1069 C CA . TRP B 1 23 ? 24.543 34.051 48.120 1.00 21.51 23 TRP B CA 1
ATOM 1070 C C . TRP B 1 23 ? 25.038 34.584 49.461 1.00 22.14 23 TRP B C 1
ATOM 1071 O O . TRP B 1 23 ? 24.254 35.079 50.274 1.00 22.48 23 TRP B O 1
ATOM 1082 N N . ARG B 1 24 ? 26.345 34.464 49.696 1.00 22.79 24 ARG B N 1
ATOM 1083 C CA . ARG B 1 24 ? 26.916 34.746 50.998 1.00 23.43 24 ARG B CA 1
ATOM 1084 C C . ARG B 1 24 ? 26.750 36.192 51.432 1.00 23.71 24 ARG B C 1
ATOM 1085 O O . ARG B 1 24 ? 26.286 36.445 52.547 1.00 24.09 24 ARG B O 1
ATOM 1093 N N . ASN B 1 25 ? 27.128 37.126 50.556 1.00 23.23 25 ASN B N 1
ATOM 1094 C CA . ASN B 1 25 ? 27.208 38.544 50.912 1.00 23.33 25 ASN B CA 1
ATOM 1095 C C . ASN B 1 25 ? 26.147 39.415 50.221 1.00 23.35 25 ASN B C 1
ATOM 1096 O O . ASN B 1 25 ? 26.262 40.627 50.169 1.00 24.02 25 ASN B O 1
ATOM 1101 N N . LEU B 1 26 ? 25.102 38.786 49.710 1.00 23.10 26 LEU B N 1
ATOM 1102 C CA . LEU B 1 26 ? 24.057 39.486 48.984 1.00 23.18 26 LEU B CA 1
ATOM 1103 C C . LEU B 1 26 ? 23.279 40.484 49.886 1.00 22.45 26 LEU B C 1
ATOM 1104 O O . LEU B 1 26 ? 22.845 40.136 51.002 1.00 21.52 26 LEU B O 1
ATOM 1109 N N . GLY B 1 27 ? 23.129 41.722 49.404 1.00 21.67 27 GLY B N 1
ATOM 1110 C CA . GLY B 1 27 ? 22.357 42.738 50.136 1.00 21.69 27 GLY B CA 1
ATOM 1111 C C . GLY B 1 27 ? 20.856 42.481 50.090 1.00 21.31 27 GLY B C 1
ATOM 1112 O O . GLY B 1 27 ? 20.386 41.714 49.266 1.00 21.87 27 GLY B O 1
ATOM 1113 N N . GLY B 1 28 ? 20.092 43.109 50.975 1.00 21.40 28 GLY B N 1
ATOM 1114 C CA . GLY B 1 28 ? 18.642 42.953 50.939 1.00 21.44 28 GLY B CA 1
ATOM 1115 C C . GLY B 1 28 ? 17.842 43.924 51.771 1.00 21.26 28 GLY B C 1
ATOM 1116 O O . GLY B 1 28 ? 18.401 44.803 52.407 1.00 22.01 28 GLY B O 1
ATOM 1117 N N . LEU B 1 29 ? 16.526 43.742 51.761 1.00 21.42 29 LEU B N 1
ATOM 1118 C CA . LEU B 1 29 ? 15.581 44.595 52.479 1.00 21.48 29 LEU B CA 1
ATOM 1119 C C . LEU B 1 29 ? 15.778 44.528 53.975 1.00 21.37 29 LEU B C 1
ATOM 1120 O O . LEU B 1 29 ? 16.033 43.455 54.518 1.00 21.81 29 LEU B O 1
ATOM 1125 N N . ILE B 1 30 ? 15.638 45.674 54.639 1.00 20.79 30 ILE B N 1
ATOM 1126 C CA . ILE B 1 30 ? 15.605 45.715 56.095 1.00 20.40 30 ILE B CA 1
ATOM 1127 C C . ILE B 1 30 ? 14.144 45.558 56.551 1.00 20.77 30 ILE B C 1
ATOM 1128 O O . ILE B 1 30 ? 13.267 46.261 56.028 1.00 21.13 30 ILE B O 1
ATOM 1133 N N . PRO B 1 31 ? 13.871 44.654 57.531 1.00 20.68 31 PRO B N 1
ATOM 1134 C CA . PRO B 1 31 ? 12.485 44.543 58.020 1.00 20.37 31 PRO B CA 1
ATOM 1135 C C . PRO B 1 31 ? 12.036 45.812 58.740 1.00 20.71 31 PRO B C 1
ATOM 1136 O O . PRO B 1 31 ? 12.764 46.358 59.571 1.00 20.04 31 PRO B O 1
ATOM 1140 N N . GLU B 1 32 ? 10.836 46.269 58.408 1.00 21.54 32 GLU B N 1
ATOM 1141 C CA . GLU B 1 32 ? 10.316 47.539 58.898 1.00 22.71 32 GLU B CA 1
ATOM 1142 C C . GLU B 1 32 ? 10.285 47.646 60.416 1.00 22.89 32 GLU B C 1
ATOM 1143 O O . GLU B 1 32 ? 10.658 48.681 60.962 1.00 23.08 32 GLU B O 1
ATOM 1149 N N . ASP B 1 33 ? 9.843 46.589 61.096 1.00 23.49 33 ASP B N 1
ATOM 1150 C CA . ASP B 1 33 ? 9.784 46.600 62.561 1.00 24.02 33 ASP B CA 1
ATOM 1151 C C . ASP B 1 33 ? 11.152 46.774 63.245 1.00 24.62 33 ASP B C 1
ATOM 1152 O O . ASP B 1 33 ? 11.265 47.497 64.242 1.00 25.05 33 ASP B O 1
ATOM 1165 N N . ALA B 1 35 ? 13.715 48.303 61.820 1.00 26.94 35 ALA B N 1
ATOM 1166 C CA . ALA B 1 35 ? 13.997 49.722 61.552 1.00 27.43 35 ALA B CA 1
ATOM 1167 C C . ALA B 1 35 ? 13.209 50.680 62.482 1.00 27.81 35 ALA B C 1
ATOM 1168 O O . ALA B 1 35 ? 13.785 51.617 63.057 1.00 26.76 35 ALA B O 1
ATOM 1170 N N . ILE B 1 36 ? 11.901 50.446 62.633 1.00 28.12 36 ILE B N 1
ATOM 1171 C CA . ILE B 1 36 ? 11.088 51.287 63.517 1.00 29.45 36 ILE B CA 1
ATOM 1172 C C . ILE B 1 36 ? 11.743 51.355 64.906 1.00 29.84 36 ILE B C 1
ATOM 1173 O O . ILE B 1 36 ? 11.783 52.392 65.565 1.00 30.33 36 ILE B O 1
ATOM 1178 N N . SER B 1 37 ? 12.322 50.213 65.308 1.00 30.79 37 SER B N 1
ATOM 1179 C CA . SER B 1 37 ? 12.712 50.034 66.712 1.00 30.79 37 SER B CA 1
ATOM 1180 C C . SER B 1 37 ? 14.008 50.784 67.023 1.00 30.30 37 SER B C 1
ATOM 1181 O O . SER B 1 37 ? 14.245 51.203 68.165 1.00 29.75 37 SER B O 1
ATOM 1184 N N . VAL B 1 38 ? 14.822 50.971 65.984 1.00 29.93 38 VAL B N 1
ATOM 1185 C CA . VAL B 1 38 ? 16.014 51.815 66.045 1.00 29.75 38 VAL B CA 1
ATOM 1186 C C . VAL B 1 38 ? 15.626 53.304 66.233 1.00 29.59 38 VAL B C 1
ATOM 1187 O O . VAL B 1 38 ? 16.156 54.001 67.114 1.00 29.90 38 VAL B O 1
ATOM 1191 N N . THR B 1 39 ? 14.697 53.782 65.414 1.00 29.19 39 THR B N 1
ATOM 1192 C CA . THR B 1 39 ? 14.273 55.175 65.488 1.00 29.14 39 THR B CA 1
ATOM 1193 C C . THR B 1 39 ? 13.466 55.481 66.766 1.00 29.46 39 THR B C 1
ATOM 1194 O O . THR B 1 39 ? 13.582 56.575 67.318 1.00 29.22 39 THR B O 1
ATOM 1198 N N . GLU B 1 40 ? 12.669 54.514 67.236 1.00 29.51 40 GLU B N 1
ATOM 1199 C CA . GLU B 1 40 ? 11.919 54.655 68.493 1.00 29.92 40 GLU B CA 1
ATOM 1200 C C . GLU B 1 40 ? 12.886 54.781 69.690 1.00 29.18 40 GLU B C 1
ATOM 1201 O O . GLU B 1 40 ? 12.643 55.513 70.662 1.00 29.09 40 GLU B O 1
ATOM 1207 N N . SER B 1 41 ? 14.007 54.092 69.572 1.00 28.49 41 SER B N 1
ATOM 1208 C CA . SER B 1 41 ? 15.079 54.134 70.547 1.00 28.39 41 SER B CA 1
ATOM 1209 C C . SER B 1 41 ? 15.732 55.532 70.572 1.00 27.59 41 SER B C 1
ATOM 1210 O O . SER B 1 41 ? 16.118 56.025 71.629 1.00 27.83 41 SER B O 1
ATOM 1213 N N . ILE B 1 42 ? 15.830 56.174 69.408 1.00 26.89 42 ILE B N 1
ATOM 1214 C CA . ILE B 1 42 ? 16.371 57.534 69.304 1.00 25.97 42 ILE B CA 1
ATOM 1215 C C . ILE B 1 42 ? 15.373 58.549 69.891 1.00 24.98 42 ILE B C 1
ATOM 1216 O O . ILE B 1 42 ? 15.769 59.481 70.580 1.00 24.88 42 ILE B O 1
ATOM 1221 N N . THR B 1 43 ? 14.084 58.333 69.635 1.00 24.34 43 THR B N 1
ATOM 1222 C CA . THR B 1 43 ? 13.000 59.154 70.198 1.00 23.64 43 THR B CA 1
ATOM 1223 C C . THR B 1 43 ? 12.991 59.127 71.739 1.00 23.31 43 THR B C 1
ATOM 1224 O O . THR B 1 43 ? 12.905 60.173 72.384 1.00 22.86 43 THR B O 1
ATOM 1228 N N . ALA B 1 44 ? 13.093 57.927 72.303 1.00 23.06 44 ALA B N 1
ATOM 1229 C CA . ALA B 1 44 ? 13.228 57.735 73.736 1.00 23.50 44 ALA B CA 1
ATOM 1230 C C . ALA B 1 44 ? 14.465 58.428 74.300 1.00 23.83 44 ALA B C 1
ATOM 1231 O O . ALA B 1 44 ? 14.418 58.953 75.412 1.00 23.91 44 ALA B O 1
ATOM 1233 N N . ASP B 1 45 ? 15.569 58.393 73.551 1.00 24.13 45 ASP B N 1
ATOM 1234 C CA . ASP B 1 45 ? 16.802 59.055 73.964 1.00 24.78 45 ASP B CA 1
ATOM 1235 C C . ASP B 1 45 ? 16.580 60.551 74.154 1.00 24.43 45 ASP B C 1
ATOM 1236 O O . ASP B 1 45 ? 16.866 61.083 75.230 1.00 24.29 45 ASP B O 1
ATOM 1241 N N . TRP B 1 46 ? 16.043 61.222 73.132 1.00 24.71 46 TRP B N 1
ATOM 1242 C CA . TRP B 1 46 ? 15.804 62.671 73.232 1.00 24.88 46 TRP B CA 1
ATOM 1243 C C . TRP B 1 46 ? 14.689 63.051 74.213 1.00 25.01 46 TRP B C 1
ATOM 1244 O O . TRP B 1 46 ? 14.796 64.067 74.905 1.00 25.45 46 TRP B O 1
ATOM 1255 N N . LYS B 1 47 ? 13.657 62.217 74.323 1.00 24.91 47 LYS B N 1
ATOM 1256 C CA . LYS B 1 47 ? 12.614 62.449 75.318 1.00 25.26 47 LYS B CA 1
ATOM 1257 C C . LYS B 1 47 ? 13.128 62.323 76.751 1.00 25.08 47 LYS B C 1
ATOM 1258 O O . LYS B 1 47 ? 12.797 63.167 77.605 1.00 24.86 47 LYS B O 1
ATOM 1264 N N . GLN B 1 48 ? 13.908 61.275 77.021 1.00 25.21 48 GLN B N 1
ATOM 1265 C CA . GLN B 1 48 ? 14.502 61.080 78.359 1.00 25.63 48 GLN B CA 1
ATOM 1266 C C . GLN B 1 48 ? 15.474 62.228 78.695 1.00 24.73 48 GLN B C 1
ATOM 1267 O O . GLN B 1 48 ? 15.422 62.783 79.789 1.00 24.50 48 GLN B O 1
ATOM 1273 N N . TYR B 1 49 ? 16.318 62.592 77.730 1.00 24.03 49 TYR B N 1
ATOM 1274 C CA . TYR B 1 49 ? 17.177 63.768 77.826 1.00 24.06 49 TYR B CA 1
ATOM 1275 C C . TYR B 1 49 ? 16.441 65.068 78.228 1.00 23.63 49 TYR B C 1
ATOM 1276 O O . TYR B 1 49 ? 16.869 65.769 79.150 1.00 22.91 49 TYR B O 1
ATOM 1285 N N . ASN B 1 50 ? 15.363 65.409 77.517 1.00 23.15 50 ASN B N 1
ATOM 1286 C CA . ASN B 1 50 ? 14.593 66.617 77.845 1.00 23.08 50 ASN B CA 1
ATOM 1287 C C . ASN B 1 50 ? 13.996 66.596 79.253 1.00 23.49 50 ASN B C 1
ATOM 1288 O O . ASN B 1 50 ? 14.130 67.555 80.001 1.00 22.49 50 ASN B O 1
ATOM 1293 N N . ASP B 1 51 ? 13.377 65.473 79.596 1.00 25.02 51 ASP B N 1
ATOM 1294 C CA . ASP B 1 51 ? 12.850 65.199 80.936 1.00 27.24 51 ASP B CA 1
ATOM 1295 C C . ASP B 1 51 ? 13.839 65.472 82.076 1.00 27.46 51 ASP B C 1
ATOM 1296 O O . ASP B 1 51 ? 13.519 66.155 83.049 1.00 27.63 51 ASP B O 1
ATOM 1317 N N . SER B 1 54 ? 14.707 69.154 82.140 1.00 25.23 54 SER B N 1
ATOM 1318 C CA . SER B 1 54 ? 13.576 69.882 82.740 1.00 25.11 54 SER B CA 1
ATOM 1319 C C . SER B 1 54 ? 13.577 69.806 84.244 1.00 24.50 54 SER B C 1
ATOM 1320 O O . SER B 1 54 ? 13.359 70.800 84.910 1.00 23.68 54 SER B O 1
ATOM 1323 N N . LYS B 1 55 ? 13.802 68.607 84.768 1.00 24.83 55 LYS B N 1
ATOM 1324 C CA . LYS B 1 55 ? 13.874 68.393 86.209 1.00 24.98 55 LYS B CA 1
ATOM 1325 C C . LYS B 1 55 ? 15.049 69.126 86.840 1.00 24.62 55 LYS B C 1
ATOM 1326 O O . LYS B 1 55 ? 14.895 69.774 87.877 1.00 24.60 55 LYS B O 1
ATOM 1332 N N . VAL B 1 56 ? 16.217 69.022 86.214 1.00 24.17 56 VAL B N 1
ATOM 1333 C CA . VAL B 1 56 ? 17.417 69.677 86.719 1.00 24.41 56 VAL B CA 1
ATOM 1334 C C . VAL B 1 56 ? 17.227 71.188 86.807 1.00 24.84 56 VAL B C 1
ATOM 1335 O O . VAL B 1 56 ? 17.569 71.809 87.813 1.00 24.92 56 VAL B O 1
ATOM 1339 N N . ARG B 1 57 ? 16.678 71.773 85.748 1.00 25.42 57 ARG B N 1
ATOM 1340 C CA . ARG B 1 57 ? 16.443 73.211 85.702 1.00 25.79 57 ARG B CA 1
ATOM 1341 C C . ARG B 1 57 ? 15.355 73.625 86.688 1.00 24.92 57 ARG B C 1
ATOM 1342 O O . ARG B 1 57 ? 15.543 74.544 87.486 1.00 24.85 57 ARG B O 1
ATOM 1350 N N . ASN B 1 58 ? 14.217 72.941 86.628 1.00 24.31 58 ASN B N 1
ATOM 1351 C CA . ASN B 1 58 ? 13.093 73.239 87.516 1.00 23.56 58 ASN B CA 1
ATOM 1352 C C . ASN B 1 58 ? 13.478 73.169 88.979 1.00 23.35 58 ASN B C 1
ATOM 1353 O O . ASN B 1 58 ? 13.177 74.086 89.747 1.00 23.09 58 ASN B O 1
ATOM 1358 N N . GLU B 1 59 ? 14.151 72.093 89.381 1.00 23.12 59 GLU B N 1
ATOM 1359 C CA . GLU B 1 59 ? 14.590 71.998 90.773 1.00 23.92 59 GLU B CA 1
ATOM 1360 C C . GLU B 1 59 ? 15.673 73.012 91.141 1.00 22.77 59 GLU B C 1
ATOM 1361 O O . GLU B 1 59 ? 15.685 73.523 92.246 1.00 23.05 59 GLU B O 1
ATOM 1367 N N . THR B 1 60 ? 16.544 73.350 90.204 1.00 22.31 60 THR B N 1
ATOM 1368 C CA . THR B 1 60 ? 17.502 74.445 90.435 1.00 22.23 60 THR B CA 1
ATOM 1369 C C . THR B 1 60 ? 16.825 75.813 90.649 1.00 22.07 60 THR B C 1
ATOM 1370 O O . THR B 1 60 ? 17.194 76.538 91.560 1.00 21.83 60 THR B O 1
ATOM 1374 N N . LEU B 1 61 ? 15.833 76.139 89.815 1.00 22.43 61 LEU B N 1
ATOM 1375 C CA . LEU B 1 61 ? 15.105 77.413 89.893 1.00 22.57 61 LEU B CA 1
ATOM 1376 C C . LEU B 1 61 ? 14.339 77.546 91.209 1.00 22.61 61 LEU B C 1
ATOM 1377 O O . LEU B 1 61 ? 14.277 78.622 91.801 1.00 22.11 61 LEU B O 1
ATOM 1382 N N . ASP B 1 62 ? 13.770 76.438 91.672 1.00 23.31 62 ASP B N 1
ATOM 1383 C CA . ASP B 1 62 ? 13.154 76.385 93.007 1.00 23.53 62 ASP B CA 1
ATOM 1384 C C . ASP B 1 62 ? 14.156 76.728 94.130 1.00 22.82 62 ASP B C 1
ATOM 1385 O O . ASP B 1 62 ? 13.851 77.540 94.992 1.00 22.05 62 ASP B O 1
ATOM 1390 N N . ILE B 1 63 ? 15.339 76.109 94.114 1.00 22.04 63 ILE B N 1
ATOM 1391 C CA . ILE B 1 63 ? 16.399 76.436 95.083 1.00 21.53 63 ILE B CA 1
ATOM 1392 C C . ILE B 1 63 ? 16.798 77.927 95.011 1.00 21.77 63 ILE B C 1
ATOM 1393 O O . ILE B 1 63 ? 16.990 78.561 96.032 1.00 21.64 63 ILE B O 1
ATOM 1398 N N . LEU B 1 64 ? 16.883 78.489 93.810 1.00 21.89 64 LEU B N 1
ATOM 1399 C CA . LEU B 1 64 ? 17.316 79.881 93.636 1.00 22.53 64 LEU B CA 1
ATOM 1400 C C . LEU B 1 64 ? 16.277 80.818 94.180 1.00 23.46 64 LEU B C 1
ATOM 1401 O O . LEU B 1 64 ? 16.598 81.785 94.878 1.00 23.75 64 LEU B O 1
ATOM 1406 N N . LYS B 1 65 ? 15.020 80.505 93.870 1.00 24.27 65 LYS B N 1
ATOM 1407 C CA . LYS B 1 65 ? 13.889 81.218 94.413 1.00 24.76 65 LYS B CA 1
ATOM 1408 C C . LYS B 1 65 ? 13.920 81.249 95.943 1.00 24.34 65 LYS B C 1
ATOM 1409 O O . LYS B 1 65 ? 13.818 82.327 96.543 1.00 24.72 65 LYS B O 1
ATOM 1415 N N . THR B 1 66 ? 14.060 80.095 96.585 1.00 24.33 66 THR B N 1
ATOM 1416 C CA . THR B 1 66 ? 13.933 80.082 98.045 1.00 24.70 66 THR B CA 1
ATOM 1417 C C . THR B 1 66 ? 15.145 80.698 98.766 1.00 24.05 66 THR B C 1
ATOM 1418 O O . THR B 1 66 ? 15.025 81.210 99.874 1.00 24.16 66 THR B O 1
ATOM 1422 N N . ASN B 1 67 ? 16.299 80.670 98.120 1.00 23.72 67 ASN B N 1
ATOM 1423 C CA . ASN B 1 67 ? 17.479 81.328 98.647 1.00 23.55 67 ASN B CA 1
ATOM 1424 C C . ASN B 1 67 ? 17.581 82.797 98.255 1.00 23.43 67 ASN B C 1
ATOM 1425 O O . ASN B 1 67 ? 18.585 83.441 98.551 1.00 22.95 67 ASN B O 1
ATOM 1430 N N . LYS B 1 68 ? 16.557 83.317 97.580 1.00 23.18 68 LYS B N 1
ATOM 1431 C CA . LYS B 1 68 ? 16.513 84.737 97.211 1.00 24.61 68 LYS B CA 1
ATOM 1432 C C . LYS B 1 68 ? 17.774 85.192 96.425 1.00 24.24 68 LYS B C 1
ATOM 1433 O O . LYS B 1 68 ? 18.359 86.260 96.684 1.00 24.67 68 LYS B O 1
ATOM 1439 N N . VAL B 1 69 ? 18.179 84.349 95.477 1.00 23.30 69 VAL B N 1
ATOM 1440 C CA . VAL B 1 69 ? 19.343 84.581 94.644 1.00 22.71 69 VAL B CA 1
ATOM 1441 C C . VAL B 1 69 ? 19.097 85.773 93.677 1.00 22.32 69 VAL B C 1
ATOM 1442 O O . VAL B 1 69 ? 17.996 85.946 93.125 1.00 22.34 69 VAL B O 1
ATOM 1446 N N . ALA B 1 70 ? 20.110 86.622 93.531 1.00 21.51 70 ALA B N 1
ATOM 1447 C CA . ALA B 1 70 ? 20.046 87.725 92.588 1.00 21.23 70 ALA B CA 1
ATOM 1448 C C . ALA B 1 70 ? 19.931 87.114 91.216 1.00 20.91 70 ALA B C 1
ATOM 1449 O O . ALA B 1 70 ? 20.531 86.057 90.933 1.00 20.62 70 ALA B O 1
ATOM 1451 N N . THR B 1 71 ? 19.140 87.771 90.375 1.00 20.61 71 THR B N 1
ATOM 1452 C CA . THR B 1 71 ? 18.812 87.268 89.049 1.00 20.30 71 THR B CA 1
ATOM 1453 C C . THR B 1 71 ? 20.005 87.254 88.099 1.00 20.41 71 THR B C 1
ATOM 1454 O O . THR B 1 71 ? 20.031 86.484 87.124 1.00 20.11 71 THR B O 1
ATOM 1458 N N . GLU B 1 72 ? 20.968 88.136 88.380 1.00 20.28 72 GLU B N 1
ATOM 1459 C CA . GLU B 1 72 ? 22.234 88.236 87.634 1.00 20.26 72 GLU B CA 1
ATOM 1460 C C . GLU B 1 72 ? 23.162 87.050 87.902 1.00 19.67 72 GLU B C 1
ATOM 1461 O O . GLU B 1 72 ? 24.128 86.834 87.149 1.00 20.00 72 GLU B O 1
ATOM 1467 N N . ASP B 1 73 ? 22.877 86.296 88.966 1.00 19.22 73 ASP B N 1
ATOM 1468 C CA . ASP B 1 73 ? 23.653 85.087 89.342 1.00 19.64 73 ASP B CA 1
ATOM 1469 C C . ASP B 1 73 ? 23.063 83.786 88.807 1.00 19.17 73 ASP B C 1
ATOM 1470 O O . ASP B 1 73 ? 23.722 82.755 88.871 1.00 20.08 73 ASP B O 1
ATOM 1475 N N . TYR B 1 74 ? 21.828 83.828 88.314 1.00 18.47 74 TYR B N 1
ATOM 1476 C CA . TYR B 1 74 ? 21.161 82.654 87.742 1.00 18.20 74 TYR B CA 1
ATOM 1477 C C . TYR B 1 74 ? 22.010 81.914 86.716 1.00 18.40 74 TYR B C 1
ATOM 1478 O O . TYR B 1 74 ? 22.101 80.687 86.766 1.00 18.69 74 TYR B O 1
ATOM 1487 N N . ILE B 1 75 ? 22.625 82.649 85.791 1.00 18.23 75 ILE B N 1
ATOM 1488 C CA . ILE B 1 75 ? 23.481 82.025 84.791 1.00 17.87 75 ILE B CA 1
ATOM 1489 C C . ILE B 1 75 ? 24.593 81.167 85.457 1.00 18.72 75 ILE B C 1
ATOM 1490 O O . ILE B 1 75 ? 24.910 80.086 84.975 1.00 18.94 75 ILE B O 1
ATOM 1495 N N . GLY B 1 76 ? 25.164 81.656 86.555 1.00 19.16 76 GLY B N 1
ATOM 1496 C CA . GLY B 1 76 ? 26.191 80.933 87.273 1.00 19.87 76 GLY B CA 1
ATOM 1497 C C . GLY B 1 76 ? 25.713 79.640 87.908 1.00 20.06 76 GLY B C 1
ATOM 1498 O O . GLY B 1 76 ? 26.376 78.619 87.799 1.00 19.85 76 GLY B O 1
ATOM 1499 N N . TYR B 1 77 ? 24.562 79.683 88.568 1.00 21.04 77 TYR B N 1
ATOM 1500 C CA . TYR B 1 77 ? 24.022 78.509 89.267 1.00 21.49 77 TYR B CA 1
ATOM 1501 C C . TYR B 1 77 ? 23.455 77.462 88.319 1.00 22.36 77 TYR B C 1
ATOM 1502 O O . TYR B 1 77 ? 23.576 76.263 88.590 1.00 23.17 77 TYR B O 1
ATOM 1511 N N . ILE B 1 78 ? 22.830 77.917 87.224 1.00 22.75 78 ILE B N 1
ATOM 1512 C CA . ILE B 1 78 ? 22.245 77.033 86.214 1.00 22.37 78 ILE B CA 1
ATOM 1513 C C . ILE B 1 78 ? 23.377 76.349 85.452 1.00 22.78 78 ILE B C 1
ATOM 1514 O O . ILE B 1 78 ? 23.278 75.149 85.121 1.00 22.51 78 ILE B O 1
ATOM 1519 N N . ALA B 1 79 ? 24.451 77.106 85.182 1.00 22.85 79 ALA B N 1
ATOM 1520 C CA . ALA B 1 79 ? 25.628 76.547 84.511 1.00 22.58 79 ALA B CA 1
ATOM 1521 C C . ALA B 1 79 ? 26.290 75.477 85.381 1.00 22.54 79 ALA B C 1
ATOM 1522 O O . ALA B 1 79 ? 26.670 74.415 84.879 1.00 23.72 79 ALA B O 1
ATOM 1524 N N . PHE B 1 80 ? 26.392 75.746 86.679 1.00 22.31 80 PHE B N 1
ATOM 1525 C CA . PHE B 1 80 ? 26.886 74.769 87.633 1.00 22.06 80 PHE B CA 1
ATOM 1526 C C . PHE B 1 80 ? 26.032 73.495 87.585 1.00 22.38 80 PHE B C 1
ATOM 1527 O O . PHE B 1 80 ? 26.565 72.396 87.386 1.00 22.41 80 PHE B O 1
ATOM 1535 N N . ALA B 1 81 ? 24.715 73.657 87.753 1.00 22.82 81 ALA B N 1
ATOM 1536 C CA . ALA B 1 81 ? 23.776 72.529 87.790 1.00 23.38 81 ALA B CA 1
ATOM 1537 C C . ALA B 1 81 ? 23.891 71.642 86.543 1.00 23.68 81 ALA B C 1
ATOM 1538 O O . ALA B 1 81 ? 23.853 70.410 86.641 1.00 23.33 81 ALA B O 1
ATOM 1540 N N . GLU B 1 82 ? 24.056 72.280 85.384 1.00 24.43 82 GLU B N 1
ATOM 1541 C CA . GLU B 1 82 ? 24.173 71.571 84.109 1.00 25.06 82 GLU B CA 1
ATOM 1542 C C . GLU B 1 82 ? 25.514 70.898 83.924 1.00 25.18 82 GLU B C 1
ATOM 1543 O O . GLU B 1 82 ? 25.571 69.766 83.443 1.00 26.01 82 GLU B O 1
ATOM 1549 N N . GLU B 1 83 ? 26.592 71.582 84.284 1.00 24.68 83 GLU B N 1
ATOM 1550 C CA . GLU B 1 83 ? 27.903 70.950 84.253 1.00 24.98 83 GLU B CA 1
ATOM 1551 C C . GLU B 1 83 ? 27.981 69.765 85.240 1.00 24.60 83 GLU B C 1
ATOM 1552 O O . GLU B 1 83 ? 28.592 68.728 84.935 1.00 25.19 83 GLU B O 1
ATOM 1558 N N . LEU B 1 84 ? 27.384 69.934 86.420 1.00 23.90 84 LEU B N 1
ATOM 1559 C CA . LEU B 1 84 ? 27.297 68.861 87.402 1.00 23.64 84 LEU B CA 1
ATOM 1560 C C . LEU B 1 84 ? 26.490 67.686 86.858 1.00 23.42 84 LEU B C 1
ATOM 1561 O O . LEU B 1 84 ? 26.988 66.562 86.831 1.00 23.42 84 LEU B O 1
ATOM 1566 N N . ALA B 1 85 ? 25.262 67.962 86.408 1.00 23.35 85 ALA B N 1
ATOM 1567 C CA . ALA B 1 85 ? 24.385 66.948 85.806 1.00 23.05 85 ALA B CA 1
ATOM 1568 C C . ALA B 1 85 ? 25.113 66.103 84.762 1.00 23.13 85 ALA B C 1
ATOM 1569 O O . ALA B 1 85 ? 24.926 64.882 84.685 1.00 23.56 85 ALA B O 1
ATOM 1571 N N . HIS B 1 86 ? 25.936 66.772 83.964 1.00 23.59 86 HIS B N 1
ATOM 1572 C CA . HIS B 1 86 ? 26.664 66.142 82.873 1.00 24.33 86 HIS B CA 1
ATOM 1573 C C . HIS B 1 86 ? 27.826 65.250 83.344 1.00 24.61 86 HIS B C 1
ATOM 1574 O O . HIS B 1 86 ? 28.031 64.160 82.796 1.00 25.39 86 HIS B O 1
ATOM 1581 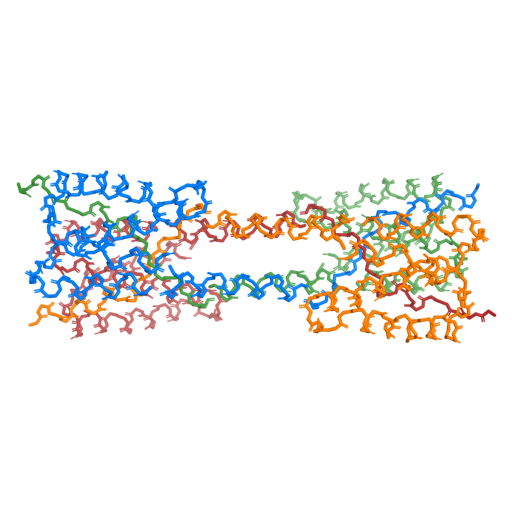N N . GLN B 1 87 ? 28.582 65.705 84.472 1.00 24.60 87 GLN B N 1
ATOM 1582 C CA . GLN B 1 87 ? 29.552 64.750 84.980 1.00 24.82 87 GLN B CA 1
ATOM 1583 C C . GLN B 1 87 ? 28.842 63.559 85.648 1.00 24.67 87 GLN B C 1
ATOM 1584 O O . GLN B 1 87 ? 29.222 62.402 85.422 1.00 25.46 87 GLN B O 1
ATOM 1590 N N . VAL B 1 88 ? 27.811 63.862 86.350 1.00 23.62 88 VAL B N 1
ATOM 1591 C CA . VAL B 1 88 ? 27.072 62.762 86.992 1.00 23.06 88 VAL B CA 1
ATOM 1592 C C . VAL B 1 88 ? 26.566 61.737 85.957 1.00 22.81 88 VAL B C 1
ATOM 1593 O O . VAL B 1 88 ? 26.546 60.546 86.224 1.00 22.77 88 VAL B O 1
ATOM 1597 N N . TRP B 1 89 ? 26.187 62.213 84.774 1.00 22.89 89 TRP B N 1
ATOM 1598 C CA . TRP B 1 89 ? 25.793 61.337 83.686 1.00 23.09 89 TRP B CA 1
ATOM 1599 C C . TRP B 1 89 ? 26.962 60.452 83.220 1.00 23.38 89 TRP B C 1
ATOM 1600 O O . TRP B 1 89 ? 26.770 59.268 82.973 1.00 23.73 89 TRP B O 1
ATOM 1611 N N . LYS B 1 90 ? 28.158 61.031 83.098 1.00 23.80 90 LYS B N 1
ATOM 1612 C CA . LYS B 1 90 ? 29.351 60.280 82.696 0.70 24.26 90 LYS B CA 1
ATOM 1613 C C . LYS B 1 90 ? 29.712 59.253 83.756 1.00 24.19 90 LYS B C 1
ATOM 1614 O O . LYS B 1 90 ? 30.014 58.113 83.422 1.00 23.99 90 LYS B O 1
ATOM 1620 N N . ASN B 1 91 ? 29.690 59.671 85.027 1.00 24.23 91 ASN B N 1
ATOM 1621 C CA . ASN B 1 91 ? 29.960 58.772 86.174 1.00 24.22 91 ASN B CA 1
ATOM 1622 C C . ASN B 1 91 ? 29.023 57.560 86.196 1.00 24.19 91 ASN B C 1
ATOM 1623 O O . ASN B 1 91 ? 29.468 56.434 86.343 1.00 23.35 91 ASN B O 1
ATOM 1628 N N . LYS B 1 92 ? 27.727 57.816 86.040 1.00 25.12 92 LYS B N 1
ATOM 1629 C CA . LYS B 1 92 ? 26.715 56.765 86.016 1.00 26.02 92 LYS B CA 1
ATOM 1630 C C . LYS B 1 92 ? 26.985 55.762 84.897 1.00 26.46 92 LYS B C 1
ATOM 1631 O O . LYS B 1 92 ? 26.900 54.545 85.104 1.00 26.03 92 LYS B O 1
ATOM 1637 N N . ASN B 1 93 ? 27.331 56.281 83.723 1.00 26.82 93 ASN B N 1
ATOM 1638 C CA . ASN B 1 93 ? 27.530 55.427 82.559 1.00 27.67 93 ASN B CA 1
ATOM 1639 C C . ASN B 1 93 ? 28.864 54.691 82.478 1.00 27.35 93 ASN B C 1
ATOM 1640 O O . ASN B 1 93 ? 28.908 53.582 81.969 1.00 27.39 93 ASN B O 1
ATOM 1645 N N . SER B 1 94 ? 29.936 55.289 82.996 1.00 27.14 94 SER B N 1
ATOM 1646 C CA . SER B 1 94 ? 31.254 54.676 82.869 1.00 26.79 94 SER B CA 1
ATOM 1647 C C . SER B 1 94 ? 32.150 54.584 84.135 1.00 26.36 94 SER B C 1
ATOM 1648 O O . SER B 1 94 ? 33.250 54.029 84.068 1.00 26.43 94 SER B O 1
ATOM 1651 N N . SER B 1 95 ? 31.702 55.097 85.281 1.00 25.24 95 SER B N 1
ATOM 1652 C CA . SER B 1 95 ? 32.484 54.905 86.504 1.00 24.21 95 SER B CA 1
ATOM 1653 C C . SER B 1 95 ? 32.154 53.604 87.226 1.00 23.78 95 SER B C 1
ATOM 1654 O O . SER B 1 95 ? 30.980 53.281 87.424 1.00 23.61 95 SER B O 1
ATOM 1657 N N . PRO B 1 96 ? 33.200 52.831 87.594 1.00 23.39 96 PRO B N 1
ATOM 1658 C CA . PRO B 1 96 ? 33.026 51.618 88.416 1.00 22.79 96 PRO B CA 1
ATOM 1659 C C . PRO B 1 96 ? 32.793 51.923 89.907 1.00 22.36 96 PRO B C 1
ATOM 1660 O O . PRO B 1 96 ? 32.512 51.015 90.676 1.00 22.56 96 PRO B O 1
ATOM 1664 N N . ASP B 1 97 ? 32.903 53.200 90.281 1.00 22.01 97 ASP B N 1
ATOM 1665 C CA . ASP B 1 97 ? 32.628 53.700 91.621 1.00 21.67 97 ASP B CA 1
ATOM 1666 C C . ASP B 1 97 ? 31.943 55.075 91.496 1.00 21.57 97 ASP B C 1
ATOM 1667 O O . ASP B 1 97 ? 32.515 56.106 91.879 1.00 21.42 97 ASP B O 1
ATOM 1672 N N . PRO B 1 98 ? 30.710 55.100 90.943 1.00 21.55 98 PRO B N 1
ATOM 1673 C CA . PRO B 1 98 ? 30.047 56.378 90.674 1.00 21.72 98 PRO B CA 1
ATOM 1674 C C . PRO B 1 98 ? 29.861 57.281 91.901 1.00 21.79 98 PRO B C 1
ATOM 1675 O O . PRO B 1 98 ? 29.862 58.488 91.756 1.00 22.23 98 PRO B O 1
ATOM 1679 N N . ASN B 1 99 ? 29.712 56.712 93.094 1.00 21.88 99 ASN B N 1
ATOM 1680 C CA . ASN B 1 99 ? 29.567 57.518 94.318 1.00 21.86 99 ASN B CA 1
ATOM 1681 C C . ASN B 1 99 ? 30.799 58.367 94.622 1.00 21.12 99 ASN B C 1
ATOM 1682 O O . ASN B 1 99 ? 30.680 59.542 94.995 1.00 21.08 99 ASN B O 1
ATOM 1687 N N . THR B 1 100 ? 31.971 57.759 94.462 1.00 20.25 100 THR B N 1
ATOM 1688 C CA . THR B 1 100 ? 33.251 58.440 94.609 1.00 20.00 100 THR B CA 1
ATOM 1689 C C . THR B 1 100 ? 33.478 59.455 93.479 1.00 19.81 100 THR B C 1
ATOM 1690 O O . THR B 1 100 ? 33.900 60.596 93.721 1.00 20.82 100 THR B O 1
ATOM 1694 N N . ALA B 1 101 ? 33.168 59.057 92.252 1.00 18.93 101 ALA B N 1
ATOM 1695 C CA . ALA B 1 101 ? 33.264 59.967 91.127 1.00 18.44 101 ALA B CA 1
ATOM 1696 C C . ALA B 1 101 ? 32.343 61.183 91.288 1.00 18.67 101 ALA B C 1
ATOM 1697 O O . ALA B 1 101 ? 32.729 62.299 90.935 1.00 18.63 101 ALA B O 1
ATOM 1699 N N . ASN B 1 102 ? 31.138 60.965 91.825 1.00 19.00 102 ASN B N 1
ATOM 1700 C CA . ASN B 1 102 ? 30.155 62.036 92.050 1.00 18.97 102 ASN B CA 1
ATOM 1701 C C . ASN B 1 102 ? 30.636 63.028 93.111 1.00 19.65 102 ASN B C 1
ATOM 1702 O O . ASN B 1 102 ? 30.518 64.237 92.931 1.00 19.84 102 ASN B O 1
ATOM 1707 N N . GLU B 1 103 ? 31.176 62.512 94.215 1.00 20.45 103 GLU B N 1
ATOM 1708 C CA . GLU B 1 103 ? 31.773 63.356 95.264 1.00 21.02 103 GLU B CA 1
ATOM 1709 C C . GLU B 1 103 ? 32.944 64.181 94.751 1.00 21.13 103 GLU B C 1
ATOM 1710 O O . GLU B 1 103 ? 33.177 65.300 95.235 1.00 20.85 103 GLU B O 1
ATOM 1716 N N . ALA B 1 104 ? 33.666 63.635 93.767 1.00 21.12 104 ALA B N 1
ATOM 1717 C CA . ALA B 1 104 ? 34.827 64.319 93.196 1.00 21.39 104 ALA B CA 1
ATOM 1718 C C . ALA B 1 104 ? 34.363 65.427 92.267 1.00 21.93 104 ALA B C 1
ATOM 1719 O O . ALA B 1 104 ? 34.936 66.517 92.266 1.00 22.47 104 ALA B O 1
ATOM 1721 N N . SER B 1 105 ? 33.321 65.147 91.482 1.00 22.67 105 SER B N 1
ATOM 1722 C CA . SER B 1 105 ? 32.602 66.170 90.720 1.00 23.04 105 SER B CA 1
ATOM 1723 C C . SER B 1 105 ? 32.134 67.318 91.603 1.00 23.54 105 SER B C 1
ATOM 1724 O O . SER B 1 105 ? 32.289 68.471 91.238 1.00 24.47 105 SER B O 1
ATOM 1727 N N . LYS B 1 106 ? 31.575 67.003 92.763 1.00 23.79 106 LYS B N 1
ATOM 1728 C CA . LYS B 1 106 ? 31.139 68.025 93.708 1.00 24.51 106 LYS B CA 1
ATOM 1729 C C . LYS B 1 106 ? 32.282 68.978 94.099 1.00 24.67 106 LYS B C 1
ATOM 1730 O O . LYS B 1 106 ? 32.178 70.189 93.932 1.00 24.82 106 LYS B O 1
ATOM 1736 N N . THR B 1 107 ? 33.359 68.400 94.620 1.00 25.04 107 THR B N 1
ATOM 1737 C CA . THR B 1 107 ? 34.546 69.122 95.079 1.00 25.26 107 THR B CA 1
ATOM 1738 C C . THR B 1 107 ? 35.157 70.017 94.002 1.00 25.26 107 THR B C 1
ATOM 1739 O O . THR B 1 107 ? 35.434 71.196 94.263 1.00 25.84 107 THR B O 1
ATOM 1743 N N . ASP B 1 108 ? 35.336 69.443 92.810 1.00 25.01 108 ASP B N 1
ATOM 1744 C CA A ASP B 1 108 ? 35.918 70.124 91.639 0.50 25.13 108 ASP B CA 1
ATOM 1745 C CA B ASP B 1 108 ? 35.931 70.146 91.677 0.50 25.02 108 ASP B CA 1
ATOM 1746 C C . ASP B 1 108 ? 35.024 71.258 91.150 1.00 24.89 108 ASP B C 1
ATOM 1747 O O . ASP B 1 108 ? 35.494 72.355 90.846 1.00 25.32 108 ASP B O 1
ATOM 1756 N N . LEU B 1 109 ? 33.731 70.981 91.050 1.00 24.28 109 LEU B N 1
ATOM 1757 C CA . LEU B 1 109 ? 32.791 71.968 90.560 1.00 23.74 109 LEU B CA 1
ATOM 1758 C C . LEU B 1 109 ? 32.413 73.026 91.598 1.00 23.90 109 LEU B C 1
ATOM 1759 O O . LEU B 1 109 ? 32.210 74.186 91.259 1.00 23.63 109 LEU B O 1
ATOM 1764 N N . GLU B 1 110 ? 32.321 72.639 92.862 1.00 23.85 110 GLU B N 1
ATOM 1765 C CA . GLU B 1 110 ? 32.135 73.647 93.880 1.00 24.48 110 GLU B CA 1
ATOM 1766 C C . GLU B 1 110 ? 33.320 74.619 93.994 1.00 24.13 110 GLU B C 1
ATOM 1767 O O . GLU B 1 110 ? 33.109 75.810 94.169 1.00 24.24 110 GLU B O 1
ATOM 1773 N N . SER B 1 111 ? 34.552 74.125 93.870 1.00 24.57 111 SER B N 1
ATOM 1774 C CA . SER B 1 111 ? 35.729 75.006 93.876 1.00 24.91 111 SER B CA 1
ATOM 1775 C C . SER B 1 111 ? 35.727 75.971 92.709 1.00 24.64 111 SER B C 1
ATOM 1776 O O . SER B 1 111 ? 36.006 77.150 92.878 1.00 24.51 111 SER B O 1
ATOM 1779 N N . LYS B 1 112 ? 35.444 75.450 91.525 1.00 24.26 112 LYS B N 1
ATOM 1780 C CA . LYS B 1 112 ? 35.435 76.258 90.326 1.00 25.08 112 LYS B CA 1
ATOM 1781 C C . LYS B 1 112 ? 34.368 77.369 90.419 1.00 25.10 112 LYS B C 1
ATOM 1782 O O . LYS B 1 112 ? 34.658 78.547 90.171 1.00 25.12 112 LYS B O 1
ATOM 1788 N N . TYR B 1 113 ? 33.148 77.000 90.799 1.00 24.29 113 TYR B N 1
ATOM 1789 C CA . TYR B 1 113 ? 32.071 77.958 90.797 1.00 24.45 113 TYR B CA 1
ATOM 1790 C C . TYR B 1 113 ? 32.109 78.951 91.975 1.00 24.34 113 TYR B C 1
ATOM 1791 O O . TYR B 1 113 ? 31.651 80.066 91.833 1.00 24.37 113 TYR B O 1
ATOM 1800 N N . SER B 1 114 ? 32.665 78.534 93.113 1.00 24.19 114 SER B N 1
ATOM 1801 C CA A SER B 1 114 ? 32.993 79.459 94.205 0.50 24.34 114 SER B CA 1
ATOM 1802 C CA B SER B 1 114 ? 32.993 79.444 94.208 0.50 24.26 114 SER B CA 1
ATOM 1803 C C . SER B 1 114 ? 34.147 80.397 93.853 1.00 24.22 114 SER B C 1
ATOM 1804 O O . SER B 1 114 ? 34.015 81.611 93.958 1.00 23.62 114 SER B O 1
ATOM 1809 N N . ASP B 1 115 ? 35.282 79.833 93.439 1.00 24.50 115 ASP B N 1
ATOM 1810 C CA . ASP B 1 115 ? 36.507 80.629 93.207 1.00 25.74 115 ASP B CA 1
ATOM 1811 C C . ASP B 1 115 ? 36.481 81.529 91.974 1.00 25.02 115 ASP B C 1
ATOM 1812 O O . ASP B 1 115 ? 36.971 82.663 92.018 1.00 25.12 115 ASP B O 1
ATOM 1817 N N . VAL B 1 116 ? 35.947 80.995 90.880 1.00 23.95 116 VAL B N 1
ATOM 1818 C CA . VAL B 1 116 ? 36.033 81.643 89.586 1.00 23.24 116 VAL B CA 1
ATOM 1819 C C . VAL B 1 116 ? 34.802 82.529 89.387 1.00 23.41 116 VAL B C 1
ATOM 1820 O O . VAL B 1 116 ? 34.887 83.558 88.710 1.00 23.42 116 VAL B O 1
ATOM 1824 N N . TYR B 1 117 ? 33.670 82.121 89.974 1.00 22.71 117 TYR B N 1
ATOM 1825 C CA . TYR B 1 117 ? 32.399 82.822 89.772 1.00 22.78 117 TYR B CA 1
ATOM 1826 C C . TYR B 1 117 ? 31.718 83.399 91.036 1.00 22.14 117 TYR B C 1
ATOM 1827 O O . TYR B 1 117 ? 30.634 83.959 90.925 1.00 22.58 117 TYR B O 1
ATOM 1836 N N . GLY B 1 118 ? 32.354 83.301 92.205 1.00 21.75 118 GLY B N 1
ATOM 1837 C CA . GLY B 1 118 ? 31.862 83.936 93.450 1.00 21.29 118 GLY B CA 1
ATOM 1838 C C . GLY B 1 118 ? 30.537 83.369 93.984 1.00 22.06 118 GLY B C 1
ATOM 1839 O O . GLY B 1 118 ? 29.824 84.021 94.760 1.00 21.47 118 GLY B O 1
ATOM 1840 N N . LEU B 1 119 ? 30.212 82.144 93.596 1.00 21.96 119 LEU B N 1
ATOM 1841 C CA . LEU B 1 119 ? 28.947 81.538 93.990 1.00 23.35 119 LEU B CA 1
ATOM 1842 C C . LEU B 1 119 ? 28.987 80.987 95.410 1.00 23.67 119 LEU B C 1
ATOM 1843 O O . LEU B 1 119 ? 30.050 80.665 95.920 1.00 23.63 119 LEU B O 1
ATOM 1848 N N . ASP B 1 120 ? 27.812 80.903 96.036 1.00 24.44 120 ASP B N 1
ATOM 1849 C CA . ASP B 1 120 ? 27.651 80.476 97.428 1.00 25.20 120 ASP B CA 1
ATOM 1850 C C . ASP B 1 120 ? 27.615 78.937 97.524 1.00 25.42 120 ASP B C 1
ATOM 1851 O O . ASP B 1 120 ? 26.738 78.297 96.925 1.00 25.36 120 ASP B O 1
ATOM 1856 N N . VAL B 1 121 ? 28.552 78.356 98.284 1.00 25.71 121 VAL B N 1
ATOM 1857 C CA . VAL B 1 121 ? 28.722 76.885 98.367 1.00 26.62 121 VAL B CA 1
ATOM 1858 C C . VAL B 1 121 ? 27.505 76.188 98.998 1.00 26.54 121 VAL B C 1
ATOM 1859 O O . VAL B 1 121 ? 27.211 75.028 98.697 1.00 27.01 121 VAL B O 1
ATOM 1863 N N . THR B 1 122 ? 26.810 76.917 99.863 1.00 26.06 122 THR B N 1
ATOM 1864 C CA . THR B 1 122 ? 25.549 76.483 100.476 1.00 25.72 122 THR B CA 1
ATOM 1865 C C . THR B 1 122 ? 24.481 76.217 99.419 1.00 24.60 122 THR B C 1
ATOM 1866 O O . THR B 1 122 ? 23.791 75.199 99.461 1.00 24.88 122 THR B O 1
ATOM 1870 N N . VAL B 1 123 ? 24.355 77.133 98.470 1.00 23.54 123 VAL B N 1
ATOM 1871 C CA . VAL B 1 123 ? 23.390 76.985 97.405 1.00 22.72 123 VAL B CA 1
ATOM 1872 C C . VAL B 1 123 ? 23.849 75.852 96.451 1.00 22.90 123 VAL B C 1
ATOM 1873 O O . VAL B 1 123 ? 23.040 75.012 96.044 1.00 23.59 123 VAL B O 1
ATOM 1877 N N . LEU B 1 124 ? 25.145 75.822 96.144 1.00 22.06 124 LEU B N 1
ATOM 1878 C CA . LEU B 1 124 ? 25.756 74.755 95.354 1.00 22.15 124 LEU B CA 1
ATOM 1879 C C . LEU B 1 124 ? 25.509 73.392 95.979 1.00 21.85 124 LEU B C 1
ATOM 1880 O O . LEU B 1 124 ? 25.221 72.440 95.278 1.00 21.97 124 LEU B O 1
ATOM 1885 N N . ASP B 1 125 ? 25.622 73.319 97.298 1.00 22.44 125 ASP B N 1
ATOM 1886 C CA . ASP B 1 125 ? 25.340 72.102 98.052 1.00 23.07 125 ASP B CA 1
ATOM 1887 C C . ASP B 1 125 ? 23.913 71.630 97.839 1.00 22.97 125 ASP B C 1
ATOM 1888 O O . ASP B 1 125 ? 23.676 70.444 97.673 1.00 23.39 125 ASP B O 1
ATOM 1893 N N . ALA B 1 126 ? 22.970 72.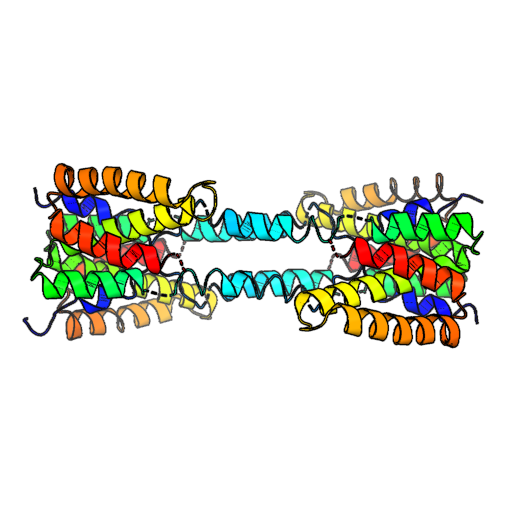566 97.849 1.00 22.43 126 ALA B N 1
ATOM 1894 C CA . ALA B 1 126 ? 21.573 72.212 97.719 1.00 22.35 126 ALA B CA 1
ATOM 1895 C C . ALA B 1 126 ? 21.244 71.782 96.286 1.00 22.14 126 ALA B C 1
ATOM 1896 O O . ALA B 1 126 ? 20.457 70.859 96.090 1.00 22.70 126 ALA B O 1
ATOM 1898 N N . ILE B 1 127 ? 21.844 72.441 95.296 1.00 21.81 127 ILE B N 1
ATOM 1899 C CA . ILE B 1 127 ? 21.684 72.020 93.897 1.00 21.64 127 ILE B CA 1
ATOM 1900 C C . ILE B 1 127 ? 22.249 70.605 93.690 1.00 21.75 127 ILE B C 1
ATOM 1901 O O . ILE B 1 127 ? 21.618 69.770 93.043 1.00 21.74 127 ILE B O 1
ATOM 1906 N N . TYR B 1 128 ? 23.430 70.351 94.253 1.00 21.90 128 TYR B N 1
ATOM 1907 C CA . TYR B 1 128 ? 24.025 69.023 94.252 1.00 22.18 128 TYR B CA 1
ATOM 1908 C C . TYR B 1 128 ? 23.054 67.947 94.754 1.00 22.39 128 TYR B C 1
ATOM 1909 O O . TYR B 1 128 ? 22.881 66.911 94.112 1.00 21.55 128 TYR B O 1
ATOM 1918 N N . ASN B 1 129 ? 22.431 68.203 95.903 1.00 23.26 129 ASN B N 1
ATOM 1919 C CA . ASN B 1 129 ? 21.518 67.240 96.494 1.00 24.69 129 ASN B CA 1
ATOM 1920 C C . ASN B 1 129 ? 20.254 67.010 95.653 1.00 24.61 129 ASN B C 1
ATOM 1921 O O . ASN B 1 129 ? 19.653 65.940 95.733 1.00 24.87 129 ASN B O 1
ATOM 1926 N N . ALA B 1 130 ? 19.855 67.999 94.848 1.00 24.78 130 ALA B N 1
ATOM 1927 C CA . ALA B 1 130 ? 18.716 67.815 93.923 1.00 25.08 130 ALA B CA 1
ATOM 1928 C C . ALA B 1 130 ? 19.099 67.053 92.636 1.00 25.25 130 ALA B C 1
ATOM 1929 O O . ALA B 1 130 ? 18.329 66.226 92.136 1.00 25.26 130 ALA B O 1
ATOM 1931 N N . VAL B 1 131 ? 20.287 67.337 92.119 1.00 25.36 131 VAL B N 1
ATOM 1932 C CA . VAL B 1 131 ? 20.737 66.827 90.819 1.00 26.09 131 VAL B CA 1
ATOM 1933 C C . VAL B 1 131 ? 21.105 65.330 90.829 1.00 26.22 131 VAL B C 1
ATOM 1934 O O . VAL B 1 131 ? 20.793 64.605 89.877 1.00 25.82 131 VAL B O 1
ATOM 1938 N N . ILE B 1 132 ? 21.767 64.880 91.896 1.00 26.80 132 ILE B N 1
ATOM 1939 C CA . ILE B 1 132 ? 22.178 63.469 92.020 1.00 27.12 132 ILE B CA 1
ATOM 1940 C C . ILE B 1 132 ? 21.016 62.478 91.831 1.00 26.68 132 ILE B C 1
ATOM 1941 O O . ILE B 1 132 ? 21.126 61.587 90.994 1.00 27.18 132 ILE B O 1
ATOM 1946 N N . PRO B 1 133 ? 19.914 62.620 92.596 1.00 26.44 133 PRO B N 1
ATOM 1947 C CA . PRO B 1 133 ? 18.772 61.697 92.406 1.00 26.70 133 PRO B CA 1
ATOM 1948 C C . PRO B 1 133 ? 18.204 61.673 90.983 1.00 27.07 133 PRO B C 1
ATOM 1949 O O . PRO B 1 133 ? 17.775 60.618 90.522 1.00 26.97 133 PRO B O 1
ATOM 1953 N N . ILE B 1 134 ? 18.199 62.832 90.314 1.00 27.88 134 ILE B N 1
ATOM 1954 C CA . ILE B 1 134 ? 17.599 63.000 88.990 1.00 28.27 134 ILE B CA 1
ATOM 1955 C C . ILE B 1 134 ? 18.346 62.154 87.977 1.00 28.63 134 ILE B C 1
ATOM 1956 O O . ILE B 1 134 ? 17.745 61.352 87.276 1.00 28.82 134 ILE B O 1
ATOM 1961 N N . ILE B 1 135 ? 19.664 62.312 87.935 1.00 29.31 135 ILE B N 1
ATOM 1962 C CA . ILE B 1 135 ? 20.504 61.608 86.974 1.00 29.88 135 ILE B CA 1
ATOM 1963 C C . ILE B 1 135 ? 20.755 60.156 87.369 1.00 30.62 135 ILE B C 1
ATOM 1964 O O . ILE B 1 135 ? 20.662 59.266 86.516 1.00 30.77 135 ILE B O 1
ATOM 1977 N N . GLY B 1 137 ? 18.884 58.241 89.288 1.00 33.64 137 GLY B N 1
ATOM 1978 C CA . GLY B 1 137 ? 17.629 57.482 89.298 1.00 34.34 137 GLY B CA 1
ATOM 1979 C C . GLY B 1 137 ? 16.991 57.364 87.916 1.00 35.08 137 GLY B C 1
ATOM 1980 O O . GLY B 1 137 ? 16.953 58.329 87.133 1.00 35.45 137 GLY B O 1
ATOM 1981 N N . ASP C 1 14 ? 4.539 20.297 40.886 1.00 42.08 14 ASP C N 1
ATOM 1982 C CA . ASP C 1 14 ? 5.975 20.732 40.817 1.00 42.15 14 ASP C CA 1
ATOM 1983 C C . ASP C 1 14 ? 6.156 22.042 40.027 1.00 41.87 14 ASP C C 1
ATOM 1984 O O . ASP C 1 14 ? 6.901 22.949 40.451 1.00 41.66 14 ASP C O 1
ATOM 1989 N N . ARG C 1 15 ? 5.476 22.131 38.880 1.00 41.19 15 ARG C N 1
ATOM 1990 C CA . ARG C 1 15 ? 5.369 23.381 38.112 1.00 40.65 15 ARG C CA 1
ATOM 1991 C C . ARG C 1 15 ? 4.554 24.387 38.930 1.00 39.75 15 ARG C C 1
ATOM 1992 O O . ARG C 1 15 ? 4.555 25.598 38.660 1.00 39.60 15 ARG C O 1
ATOM 2000 N N . TYR C 1 16 ? 3.866 23.838 39.933 1.00 38.42 16 TYR C N 1
ATOM 2001 C CA . TYR C 1 16 ? 3.049 24.563 40.902 1.00 37.14 16 TYR C CA 1
ATOM 2002 C C . TYR C 1 16 ? 3.838 25.035 42.131 1.00 36.72 16 TYR C C 1
ATOM 2003 O O . TYR C 1 16 ? 3.273 25.668 43.020 1.00 36.64 16 TYR C O 1
ATOM 2012 N N . LYS C 1 17 ? 5.138 24.730 42.183 1.00 35.80 17 LYS C N 1
ATOM 2013 C CA . LYS C 1 17 ? 5.965 25.110 43.329 1.00 34.65 17 LYS C CA 1
ATOM 2014 C C . LYS C 1 17 ? 7.129 26.033 42.925 1.00 33.68 17 LYS C C 1
ATOM 2015 O O . LYS C 1 17 ? 8.226 26.006 43.492 1.00 33.33 17 LYS C O 1
ATOM 2021 N N . THR C 1 18 ? 6.840 26.883 41.945 1.00 32.48 18 THR C N 1
ATOM 2022 C CA . THR C 1 18 ? 7.726 27.977 41.559 1.00 31.43 18 THR C CA 1
ATOM 2023 C C . THR C 1 18 ? 8.014 28.935 42.749 1.00 30.14 18 THR C C 1
ATOM 2024 O O . THR C 1 18 ? 7.167 29.174 43.603 1.00 29.69 18 THR C O 1
ATOM 2028 N N . LYS C 1 19 ? 9.224 29.464 42.781 1.00 29.01 19 LYS C N 1
ATOM 2029 C CA . LYS C 1 19 ? 9.754 30.183 43.935 1.00 28.00 19 LYS C CA 1
ATOM 2030 C C . LYS C 1 19 ? 10.185 31.585 43.554 1.00 27.02 19 LYS C C 1
ATOM 2031 O O . LYS C 1 19 ? 10.702 32.325 44.375 1.00 27.37 19 LYS C O 1
ATOM 2037 N N . LEU C 1 20 ? 9.971 31.956 42.305 1.00 26.42 20 LEU C N 1
ATOM 2038 C CA . LEU C 1 20 ? 10.504 33.232 41.821 1.00 25.94 20 LEU C CA 1
ATOM 2039 C C . LEU C 1 20 ? 10.019 34.472 42.594 1.00 25.30 20 LEU C C 1
ATOM 2040 O O . LEU C 1 20 ? 10.732 35.479 42.640 1.00 25.49 20 LEU C O 1
ATOM 2045 N N . TYR C 1 21 ? 8.842 34.376 43.220 1.00 24.46 21 TYR C N 1
ATOM 2046 C CA . TYR C 1 21 ? 8.284 35.455 44.062 1.00 23.12 21 TYR C CA 1
ATOM 2047 C C . TYR C 1 21 ? 9.167 35.817 45.253 1.00 23.20 21 TYR C C 1
ATOM 2048 O O . TYR C 1 21 ? 9.282 36.989 45.603 1.00 23.27 21 TYR C O 1
ATOM 2057 N N . LEU C 1 22 ? 9.757 34.799 45.881 1.00 22.73 22 LEU C N 1
ATOM 2058 C CA . LEU C 1 22 ? 10.566 34.976 47.080 1.00 22.61 22 LEU C CA 1
ATOM 2059 C C . LEU C 1 22 ? 11.839 35.817 46.884 1.00 22.45 22 LEU C C 1
ATOM 2060 O O . LEU C 1 22 ? 12.370 36.336 47.857 1.00 22.24 22 LEU C O 1
ATOM 2065 N N . TRP C 1 23 ? 12.309 35.946 45.639 1.00 22.75 23 TRP C N 1
ATOM 2066 C CA . TRP C 1 23 ? 13.388 36.900 45.272 1.00 22.90 23 TRP C CA 1
ATOM 2067 C C . TRP C 1 23 ? 13.082 38.368 45.588 1.00 24.03 23 TRP C C 1
ATOM 2068 O O . TRP C 1 23 ? 14.003 39.175 45.769 1.00 24.40 23 TRP C O 1
ATOM 2079 N N . ARG C 1 24 ? 11.794 38.709 45.627 1.00 24.46 24 ARG C N 1
ATOM 2080 C CA . ARG C 1 24 ? 11.368 40.096 45.715 1.00 25.16 24 ARG C CA 1
ATOM 2081 C C . ARG C 1 24 ? 11.545 40.698 47.105 1.00 25.94 24 ARG C C 1
ATOM 2082 O O . ARG C 1 24 ? 11.898 41.864 47.222 1.00 26.59 24 ARG C O 1
ATOM 2090 N N . ASN C 1 25 ? 11.300 39.896 48.142 1.00 26.41 25 ASN C N 1
ATOM 2091 C CA . ASN C 1 25 ? 11.280 40.382 49.512 1.00 26.50 25 ASN C CA 1
ATOM 2092 C C . ASN C 1 25 ? 12.409 39.781 50.344 1.00 26.23 25 ASN C C 1
ATOM 2093 O O . ASN C 1 25 ? 12.401 39.842 51.569 1.00 26.35 25 ASN C O 1
ATOM 2098 N N . LEU C 1 26 ? 13.384 39.211 49.650 1.00 25.54 26 LEU C N 1
ATOM 2099 C CA . LEU C 1 26 ? 14.584 38.678 50.269 1.00 25.46 26 LEU C CA 1
ATOM 2100 C C . LEU C 1 26 ? 15.347 39.729 51.125 1.00 24.71 26 LEU C C 1
ATOM 2101 O O . LEU C 1 26 ? 15.609 40.859 50.685 1.00 24.59 26 LEU C O 1
ATOM 2106 N N . GLY C 1 27 ? 15.666 39.354 52.357 1.00 23.84 27 GLY C N 1
ATOM 2107 C CA . GLY C 1 27 ? 16.485 40.192 53.224 1.00 23.63 27 GLY C CA 1
ATOM 2108 C C . GLY C 1 27 ? 17.927 40.044 52.818 1.00 23.27 27 GLY C C 1
ATOM 2109 O O . GLY C 1 27 ? 18.213 39.486 51.775 1.00 23.73 27 GLY C O 1
ATOM 2110 N N . GLY C 1 28 ? 18.843 40.552 53.633 1.00 23.78 28 GLY C N 1
ATOM 2111 C CA . GLY C 1 28 ? 20.289 40.379 53.390 1.00 23.02 28 GLY C CA 1
ATOM 2112 C C . GLY C 1 28 ? 21.110 41.426 54.120 1.00 22.89 28 GLY C C 1
ATOM 2113 O O . GLY C 1 28 ? 20.579 42.151 54.967 1.00 22.78 28 GLY C O 1
ATOM 2114 N N . LEU C 1 29 ? 22.397 41.520 53.771 1.00 21.97 29 LEU C N 1
ATOM 2115 C CA . LEU C 1 29 ? 23.334 42.402 54.454 1.00 20.79 29 LEU C CA 1
ATOM 2116 C C . LEU C 1 29 ? 23.132 43.869 54.076 1.00 20.30 29 LEU C C 1
ATOM 2117 O O . LEU C 1 29 ? 22.919 44.188 52.910 1.00 20.49 29 LEU C O 1
ATOM 2122 N N . ILE C 1 30 ? 23.202 44.755 55.071 1.00 19.23 30 ILE C N 1
ATOM 2123 C CA . ILE C 1 30 ? 23.209 46.198 54.842 1.00 18.32 30 ILE C CA 1
ATOM 2124 C C . ILE C 1 30 ? 24.630 46.603 54.438 1.00 18.41 30 ILE C C 1
ATOM 2125 O O . ILE C 1 30 ? 25.576 46.253 55.137 1.00 18.07 30 ILE C O 1
ATOM 2130 N N . PRO C 1 31 ? 24.791 47.342 53.316 1.00 18.64 31 PRO C N 1
ATOM 2131 C CA . PRO C 1 31 ? 26.143 47.817 52.952 1.00 18.21 31 PRO C CA 1
ATOM 2132 C C . PRO C 1 31 ? 26.676 48.764 53.995 1.00 18.51 31 PRO C C 1
ATOM 2133 O O . PRO C 1 31 ? 25.945 49.657 54.449 1.00 18.30 31 PRO C O 1
ATOM 2137 N N . GLU C 1 32 ? 27.938 48.555 54.376 1.00 18.71 32 GLU C N 1
ATOM 2138 C CA . GLU C 1 32 ? 28.582 49.309 55.440 1.00 19.56 32 GLU C CA 1
ATOM 2139 C C . GLU C 1 32 ? 28.651 50.807 55.175 1.00 19.88 32 GLU C C 1
ATOM 2140 O O . GLU C 1 32 ? 28.395 51.595 56.077 1.00 19.82 32 GLU C O 1
ATOM 2146 N N . ASP C 1 33 ? 29.015 51.199 53.952 1.00 20.98 33 ASP C N 1
ATOM 2147 C CA . ASP C 1 33 ? 29.119 52.628 53.614 1.00 21.69 33 ASP C CA 1
ATOM 2148 C C . ASP C 1 33 ? 27.773 53.342 53.715 1.00 22.63 33 ASP C C 1
ATOM 2149 O O . ASP C 1 33 ? 27.705 54.467 54.189 1.00 24.02 33 ASP C O 1
ATOM 2162 N N . ALA C 1 35 ? 25.239 52.534 55.701 1.00 23.63 35 ALA C N 1
ATOM 2163 C CA . ALA C 1 35 ? 24.935 52.617 57.132 1.00 23.30 35 ALA C CA 1
ATOM 2164 C C . ALA C 1 35 ? 25.724 53.752 57.770 1.00 24.05 35 ALA C C 1
ATOM 2165 O O . ALA C 1 35 ? 25.174 54.528 58.562 1.00 23.68 35 ALA C O 1
ATOM 2167 N N . ILE C 1 36 ? 27.006 53.832 57.400 1.00 23.94 36 ILE C N 1
ATOM 2168 C CA . ILE C 1 36 ? 27.925 54.880 57.843 1.00 25.13 36 ILE C CA 1
ATOM 2169 C C . ILE C 1 36 ? 27.467 56.277 57.377 1.00 25.60 36 ILE C C 1
ATOM 2170 O O . ILE C 1 36 ? 27.549 57.243 58.143 1.00 26.32 36 ILE C O 1
ATOM 2175 N N . SER C 1 37 ? 26.982 56.392 56.142 1.00 26.17 37 SER C N 1
ATOM 2176 C CA . SER C 1 37 ? 26.413 57.658 55.656 1.00 26.63 37 SER C CA 1
ATOM 2177 C C . SER C 1 37 ? 25.241 58.123 56.546 1.00 26.41 37 SER C C 1
ATOM 2178 O O . SER C 1 37 ? 25.056 59.326 56.776 1.00 26.63 37 SER C O 1
ATOM 2181 N N . VAL C 1 38 ? 24.454 57.176 57.054 1.00 26.17 38 VAL C N 1
ATOM 2182 C CA . VAL C 1 38 ? 23.351 57.528 57.951 1.00 25.77 38 VAL C CA 1
ATOM 2183 C C . VAL C 1 38 ? 23.848 58.032 59.306 1.00 25.92 38 VAL C C 1
ATOM 2184 O O . VAL C 1 38 ? 23.415 59.095 59.753 1.00 26.37 38 VAL C O 1
ATOM 2188 N N . THR C 1 39 ? 24.761 57.304 59.957 1.00 25.70 39 THR C N 1
ATOM 2189 C CA . THR C 1 39 ? 25.356 57.817 61.205 1.00 25.49 39 THR C CA 1
ATOM 2190 C C . THR C 1 39 ? 26.150 59.118 60.996 1.00 25.19 39 THR C C 1
ATOM 2191 O O . THR C 1 39 ? 26.056 60.033 61.815 1.00 24.41 39 THR C O 1
ATOM 2195 N N . GLU C 1 40 ? 26.895 59.205 59.889 1.00 25.25 40 GLU C N 1
ATOM 2196 C CA . GLU C 1 40 ? 27.501 60.474 59.483 1.00 26.13 40 GLU C CA 1
ATOM 2197 C C . GLU C 1 40 ? 26.506 61.659 59.346 1.00 25.74 40 GLU C C 1
ATOM 2198 O O . GLU C 1 40 ? 26.774 62.712 59.897 1.00 25.13 40 GLU C O 1
ATOM 2204 N N . SER C 1 41 ? 25.359 61.473 58.675 1.00 26.24 41 SER C N 1
ATOM 2205 C CA . SER C 1 41 ? 24.335 62.536 58.578 1.00 26.79 41 SER C CA 1
ATOM 2206 C C . SER C 1 41 ? 23.843 63.047 59.939 1.00 26.23 41 SER C C 1
ATOM 2207 O O . SER C 1 41 ? 23.756 64.262 60.173 1.00 26.59 41 SER C O 1
ATOM 2210 N N . ILE C 1 42 ? 23.567 62.110 60.835 1.00 25.90 42 ILE C N 1
ATOM 2211 C CA . ILE C 1 42 ? 23.139 62.391 62.196 1.00 25.77 42 ILE C CA 1
ATOM 2212 C C . ILE C 1 42 ? 24.166 63.187 62.997 1.00 26.51 42 ILE C C 1
ATOM 2213 O O . ILE C 1 42 ? 23.794 64.081 63.753 1.00 26.94 42 ILE C O 1
ATOM 2218 N N . THR C 1 43 ? 25.446 62.827 62.859 1.00 26.28 43 THR C N 1
ATOM 2219 C CA . THR C 1 43 ? 26.537 63.572 63.473 1.00 25.98 43 THR C CA 1
ATOM 2220 C C . THR C 1 43 ? 26.619 64.983 62.882 1.00 25.88 43 THR C C 1
ATOM 2221 O O . THR C 1 43 ? 26.784 65.954 63.618 1.00 26.27 43 THR C O 1
ATOM 2225 N N . ALA C 1 44 ? 26.495 65.100 61.563 1.00 25.46 44 ALA C N 1
ATOM 2226 C CA . ALA C 1 44 ? 26.481 66.410 60.921 1.00 25.51 44 ALA C CA 1
ATOM 2227 C C . ALA C 1 44 ? 25.331 67.291 61.459 1.00 25.83 44 ALA C C 1
ATOM 2228 O O . ALA C 1 44 ? 25.544 68.492 61.712 1.00 26.20 44 ALA C O 1
ATOM 2230 N N . ASP C 1 45 ? 24.145 66.686 61.638 1.00 25.14 45 ASP C N 1
ATOM 2231 C CA . ASP C 1 45 ? 22.970 67.347 62.224 1.00 25.04 45 ASP C CA 1
ATOM 2232 C C . ASP C 1 45 ? 23.232 67.967 63.583 1.00 24.58 45 ASP C C 1
ATOM 2233 O O . ASP C 1 45 ? 23.006 69.163 63.751 1.00 24.76 45 ASP C O 1
ATOM 2238 N N . TRP C 1 46 ? 23.691 67.174 64.552 1.00 23.92 46 TRP C N 1
ATOM 2239 C CA A TRP C 1 46 ? 23.965 67.778 65.851 0.50 23.67 46 TRP C CA 1
ATOM 2240 C CA B TRP C 1 46 ? 24.069 67.653 65.894 0.50 23.67 46 TRP C CA 1
ATOM 2241 C C . TRP C 1 46 ? 25.145 68.737 65.861 1.00 23.52 46 TRP C C 1
ATOM 2242 O O . TRP C 1 46 ? 25.116 69.703 66.624 1.00 23.47 46 TRP C O 1
ATOM 2263 N N . LYS C 1 47 ? 26.148 68.530 65.006 1.00 23.74 47 LYS C N 1
ATOM 2264 C CA A LYS C 1 47 ? 27.270 69.460 64.959 0.50 23.98 47 LYS C CA 1
ATOM 2265 C CA B LYS C 1 47 ? 27.281 69.454 64.927 0.50 24.00 47 LYS C CA 1
ATOM 2266 C C . LYS C 1 47 ? 26.831 70.820 64.401 1.00 24.19 47 LYS C C 1
ATOM 2267 O O . LYS C 1 47 ? 27.249 71.867 64.905 1.00 24.21 47 LYS C O 1
ATOM 2278 N N . GLN C 1 48 ? 25.968 70.801 63.387 1.00 24.19 48 GLN C N 1
ATOM 2279 C CA . GLN C 1 48 ? 25.425 72.023 62.822 1.00 25.01 48 GLN C CA 1
ATOM 2280 C C . GLN C 1 48 ? 24.507 72.730 63.820 1.00 23.91 48 GLN C C 1
ATOM 2281 O O . GLN C 1 48 ? 24.595 73.951 63.987 1.00 24.50 48 GLN C O 1
ATOM 2287 N N . TYR C 1 49 ? 23.658 71.950 64.490 1.00 22.85 49 TYR C N 1
ATOM 2288 C CA . TYR C 1 49 ? 22.807 72.428 65.563 1.00 22.38 49 TYR C CA 1
ATOM 2289 C C . TYR C 1 49 ? 23.630 73.185 66.620 1.00 22.38 49 TYR C C 1
ATOM 2290 O O . TYR C 1 49 ? 23.315 74.323 66.947 1.00 22.24 49 TYR C O 1
ATOM 2299 N N . ASN C 1 50 ? 24.680 72.559 67.136 1.00 22.34 50 ASN C N 1
ATOM 2300 C CA . ASN C 1 50 ? 25.551 73.204 68.124 1.00 23.10 50 ASN C CA 1
ATOM 2301 C C . ASN C 1 50 ? 26.281 74.423 67.582 1.00 23.56 50 ASN C C 1
ATOM 2302 O O . ASN C 1 50 ? 26.410 75.417 68.291 1.00 24.26 50 ASN C O 1
ATOM 2307 N N . ASP C 1 51 ? 26.755 74.338 66.339 1.00 24.31 51 ASP C N 1
ATOM 2308 C CA . ASP C 1 51 ? 27.436 75.449 65.659 1.00 25.35 51 ASP C CA 1
ATOM 2309 C C . ASP C 1 51 ? 26.548 76.681 65.514 1.00 25.53 51 ASP C C 1
ATOM 2310 O O . ASP C 1 51 ? 26.956 77.798 65.867 1.00 25.33 51 ASP C O 1
ATOM 2331 N N . SER C 1 54 ? 25.790 78.226 68.945 1.00 22.37 54 SER C N 1
ATOM 2332 C CA . SER C 1 54 ? 26.961 79.007 69.357 1.00 22.66 54 SER C CA 1
ATOM 2333 C C . SER C 1 54 ? 27.075 80.356 68.650 1.00 22.54 54 SER C C 1
ATOM 2334 O O . SER C 1 54 ? 27.301 81.355 69.311 1.00 22.67 54 SER C O 1
ATOM 2337 N N . LYS C 1 55 ? 26.924 80.379 67.325 1.00 22.35 55 LYS C N 1
ATOM 2338 C CA . LYS C 1 55 ? 27.008 81.635 66.569 1.00 22.91 55 LYS C CA 1
ATOM 2339 C C . LYS C 1 55 ? 25.891 82.604 66.939 1.00 22.96 55 LYS C C 1
ATOM 2340 O O . LYS C 1 55 ? 26.137 83.786 67.116 1.00 23.42 55 LYS C O 1
ATOM 2346 N N . VAL C 1 56 ? 24.671 82.097 67.084 1.00 22.74 56 VAL C N 1
ATOM 2347 C CA . VAL C 1 56 ? 23.574 82.906 67.603 1.00 22.64 56 VAL C CA 1
ATOM 2348 C C . VAL C 1 56 ? 23.904 83.556 68.963 1.00 22.58 56 VAL C C 1
ATOM 2349 O O . VAL C 1 56 ? 23.669 84.740 69.171 1.00 22.22 56 VAL C O 1
ATOM 2353 N N . ARG C 1 57 ? 24.445 82.768 69.877 1.00 23.07 57 ARG C N 1
ATOM 2354 C CA . ARG C 1 57 ? 24.776 83.259 71.202 1.00 23.49 57 ARG C CA 1
ATOM 2355 C C . ARG C 1 57 ? 25.954 84.238 71.178 1.00 23.96 57 ARG C C 1
ATOM 2356 O O . ARG C 1 57 ? 25.890 85.287 71.814 1.00 23.93 57 ARG C O 1
ATOM 2364 N N . ASN C 1 58 ? 27.009 83.896 70.442 1.00 23.83 58 ASN C N 1
ATOM 2365 C CA . ASN C 1 58 ? 28.183 84.758 70.338 1.00 24.89 58 ASN C CA 1
ATOM 2366 C C . ASN C 1 58 ? 27.832 86.150 69.809 1.00 24.62 58 ASN C C 1
ATOM 2367 O O . ASN C 1 58 ? 28.174 87.153 70.418 1.00 24.72 58 ASN C O 1
ATOM 2372 N N . GLU C 1 59 ? 27.122 86.194 68.697 1.00 24.69 59 GLU C N 1
ATOM 2373 C CA . GLU C 1 59 ? 26.669 87.454 68.119 1.00 25.65 59 GLU C CA 1
ATOM 2374 C C . GLU C 1 59 ? 25.644 88.245 68.946 1.00 24.23 59 GLU C C 1
ATOM 2375 O O . GLU C 1 59 ? 25.690 89.474 68.957 1.00 23.47 59 GLU C O 1
ATOM 2381 N N . THR C 1 60 ? 24.760 87.543 69.660 1.00 23.25 60 THR C N 1
ATOM 2382 C CA . THR C 1 60 ? 23.799 88.189 70.573 1.00 21.98 60 THR C CA 1
ATOM 2383 C C . THR C 1 60 ? 24.539 88.825 71.754 1.00 21.81 60 THR C C 1
ATOM 2384 O O . THR C 1 60 ? 24.304 90.002 72.089 1.00 21.84 60 THR C O 1
ATOM 2388 N N . LEU C 1 61 ? 25.451 88.062 72.351 1.00 20.64 61 LEU C N 1
ATOM 2389 C CA . LEU C 1 61 ? 26.333 88.578 73.401 1.00 20.23 61 LEU C CA 1
ATOM 2390 C C . LEU C 1 61 ? 27.150 89.809 73.011 1.00 20.01 61 LEU C C 1
ATOM 2391 O O . LEU C 1 61 ? 27.301 90.725 73.823 1.00 20.32 61 LEU C O 1
ATOM 2396 N N . ASP C 1 62 ? 27.672 89.833 71.789 1.00 19.93 62 ASP C N 1
ATOM 2397 C CA . ASP C 1 62 ? 28.355 91.027 71.262 1.00 20.55 62 ASP C CA 1
ATOM 2398 C C . ASP C 1 62 ? 27.425 92.238 71.211 1.00 20.39 62 ASP C C 1
ATOM 2399 O O . ASP C 1 62 ? 27.786 93.333 71.671 1.00 20.22 62 ASP C O 1
ATOM 2404 N N . ILE C 1 63 ? 26.230 92.028 70.656 1.00 20.46 63 ILE C N 1
ATOM 2405 C CA . ILE C 1 63 ? 25.177 93.054 70.644 1.00 20.60 63 ILE C CA 1
ATOM 2406 C C . ILE C 1 63 ? 24.853 93.553 72.060 1.00 20.34 63 ILE C C 1
ATOM 2407 O O . ILE C 1 63 ? 24.722 94.758 72.272 1.00 21.01 63 ILE C O 1
ATOM 2412 N N . LEU C 1 64 ? 24.756 92.637 73.022 1.00 19.76 64 LEU C N 1
ATOM 2413 C CA . LEU C 1 64 ? 24.350 93.013 74.386 1.00 19.47 64 LEU C CA 1
ATOM 2414 C C . LEU C 1 64 ? 25.409 93.870 75.052 1.00 19.05 64 LEU C C 1
ATOM 2415 O O . LEU C 1 64 ? 25.115 94.860 75.698 1.00 19.22 64 LEU C O 1
ATOM 2420 N N . LYS C 1 65 ? 26.650 93.458 74.871 1.00 19.95 65 LYS C N 1
ATOM 2421 C CA . LYS C 1 65 ? 27.839 94.172 75.337 1.00 19.97 65 LYS C CA 1
ATOM 2422 C C . LYS C 1 65 ? 27.920 95.600 74.767 1.00 19.82 65 LYS C C 1
ATOM 2423 O O . LYS C 1 65 ? 28.064 96.558 75.529 1.00 19.96 65 LYS C O 1
ATOM 2429 N N . THR C 1 66 ? 27.814 95.740 73.444 1.00 20.14 66 THR C N 1
ATOM 2430 C CA . THR C 1 66 ? 27.810 97.058 72.778 1.00 20.37 66 THR C CA 1
ATOM 2431 C C . THR C 1 66 ? 26.716 98.002 73.292 1.00 20.73 66 THR C C 1
ATOM 2432 O O . THR C 1 66 ? 26.927 99.203 73.421 1.00 21.29 66 THR C O 1
ATOM 2436 N N . ASN C 1 67 ? 25.544 97.458 73.583 1.00 20.90 67 ASN C N 1
ATOM 2437 C CA . ASN C 1 67 ? 24.423 98.278 74.003 1.00 20.91 67 ASN C CA 1
ATOM 2438 C C . ASN C 1 67 ? 24.335 98.453 75.510 1.00 20.98 67 ASN C C 1
ATOM 2439 O O . ASN C 1 67 ? 23.377 99.032 76.001 1.00 20.63 67 ASN C O 1
ATOM 2444 N N . LYS C 1 68 ? 25.362 97.974 76.222 1.00 20.98 68 LYS C N 1
ATOM 2445 C CA . LYS C 1 68 ? 25.456 98.069 77.684 1.00 21.64 68 LYS C CA 1
ATOM 2446 C C . LYS C 1 68 ? 24.193 97.524 78.391 1.00 21.02 68 LYS C C 1
ATOM 2447 O O . LYS C 1 68 ? 23.695 98.112 79.346 1.00 21.48 68 LYS C O 1
ATOM 2453 N N . VAL C 1 69 ? 23.685 96.406 77.903 1.00 20.19 69 VAL C N 1
ATOM 2454 C CA . VAL C 1 69 ? 22.487 95.802 78.445 1.00 19.43 69 VAL C CA 1
ATOM 2455 C C . VAL C 1 69 ? 22.746 95.347 79.895 1.00 19.80 69 VAL C C 1
ATOM 2456 O O . VAL C 1 69 ? 23.842 94.833 80.215 1.00 19.82 69 VAL C O 1
ATOM 2460 N N . ALA C 1 70 ? 21.757 95.571 80.767 1.00 18.71 70 ALA C N 1
ATOM 2461 C CA . ALA C 1 70 ? 21.799 95.071 82.134 1.00 18.53 70 ALA C CA 1
ATOM 2462 C C . ALA C 1 70 ? 21.851 93.554 82.110 1.00 19.03 70 ALA C C 1
ATOM 2463 O O . ALA C 1 70 ? 21.156 92.927 81.324 1.00 19.75 70 ALA C O 1
ATOM 2465 N N . THR C 1 71 ? 22.669 92.958 82.977 1.00 19.49 71 THR C N 1
ATOM 2466 C CA . THR C 1 71 ? 22.808 91.509 82.993 1.00 19.60 71 THR C CA 1
ATOM 2467 C C . THR C 1 71 ? 21.547 90.714 83.450 1.00 19.89 71 THR C C 1
ATOM 2468 O O . THR C 1 71 ? 21.422 89.526 83.139 1.00 20.26 71 THR C O 1
ATOM 2472 N N . GLU C 1 72 ? 20.627 91.360 84.162 1.00 19.73 72 GLU C N 1
ATOM 2473 C CA . GLU C 1 72 ? 19.313 90.750 84.477 1.00 20.74 72 GLU C CA 1
ATOM 2474 C C . GLU C 1 72 ? 18.439 90.531 83.230 1.00 20.40 72 GLU C C 1
ATOM 2475 O O . GLU C 1 72 ? 17.474 89.769 83.275 1.00 20.38 72 GLU C O 1
ATOM 2481 N N . ASP C 1 73 ? 18.788 91.204 82.132 1.00 20.80 73 ASP C N 1
ATOM 2482 C CA . ASP C 1 73 ? 18.033 91.141 80.884 1.00 20.93 73 ASP C CA 1
ATOM 2483 C C . ASP C 1 73 ? 18.564 90.117 79.863 1.00 20.98 73 ASP C C 1
ATOM 2484 O O . ASP C 1 73 ? 17.937 89.942 78.813 1.00 20.91 73 ASP C O 1
ATOM 2489 N N . TYR C 1 74 ? 19.699 89.477 80.158 1.00 20.86 74 TYR C N 1
ATOM 2490 C CA . TYR C 1 74 ? 20.348 88.534 79.229 1.00 21.62 74 TYR C CA 1
ATOM 2491 C C . TYR C 1 74 ? 19.444 87.340 78.938 1.00 21.17 74 TYR C C 1
ATOM 2492 O O . TYR C 1 74 ? 19.316 86.918 77.795 1.00 21.49 74 TYR C O 1
ATOM 2501 N N . ILE C 1 75 ? 18.823 86.793 79.975 1.00 20.89 75 ILE C N 1
ATOM 2502 C CA . ILE C 1 75 ? 17.867 85.701 79.786 1.00 20.68 75 ILE C CA 1
ATOM 2503 C C . ILE C 1 75 ? 16.826 86.090 78.721 1.00 20.76 75 ILE C C 1
ATOM 2504 O O . ILE C 1 75 ? 16.534 85.292 77.822 1.00 21.38 75 ILE C O 1
ATOM 2509 N N . GLY C 1 76 ? 16.311 87.319 78.815 1.00 20.29 76 GLY C N 1
ATOM 2510 C CA . GLY C 1 76 ? 15.336 87.840 77.862 1.00 19.48 76 GLY C CA 1
ATOM 2511 C C . GLY C 1 76 ? 15.880 87.855 76.444 1.00 19.01 76 GLY C C 1
ATOM 2512 O O . GLY C 1 76 ? 15.264 87.286 75.530 1.00 17.97 76 GLY C O 1
ATOM 2513 N N . TYR C 1 77 ? 17.030 88.505 76.248 1.00 18.37 77 TYR C N 1
ATOM 2514 C CA . TYR C 1 77 ? 17.586 88.606 74.891 1.00 18.97 77 TYR C CA 1
ATOM 2515 C C . TYR C 1 77 ? 18.082 87.275 74.324 1.00 18.76 77 TYR C C 1
ATOM 2516 O O . TYR C 1 77 ? 17.925 87.032 73.136 1.00 19.08 77 TYR C O 1
ATOM 2525 N N . ILE C 1 78 ? 18.667 86.425 75.169 1.00 18.50 78 ILE C N 1
ATOM 2526 C CA . ILE C 1 78 ? 19.117 85.104 74.745 1.00 18.44 78 ILE C CA 1
ATOM 2527 C C . ILE C 1 78 ? 17.884 84.242 74.390 1.00 18.27 78 ILE C C 1
ATOM 2528 O O . ILE C 1 78 ? 17.851 83.603 73.326 1.00 18.26 78 ILE C O 1
ATOM 2533 N N . ALA C 1 79 ? 16.866 84.255 75.256 1.00 17.14 79 ALA C N 1
ATOM 2534 C CA . ALA C 1 79 ? 15.605 83.574 74.943 1.00 16.87 79 ALA C CA 1
ATOM 2535 C C . ALA C 1 79 ? 14.979 84.059 73.634 1.00 16.66 79 ALA C C 1
ATOM 2536 O O . ALA C 1 79 ? 14.546 83.241 72.839 1.00 17.98 79 ALA C O 1
ATOM 2538 N N . PHE C 1 80 ? 14.935 85.369 73.405 1.00 16.57 80 PHE C N 1
ATOM 2539 C CA . PHE C 1 80 ? 14.419 85.910 72.146 1.00 16.73 80 PHE C CA 1
ATOM 2540 C C . PHE C 1 80 ? 15.208 85.378 70.950 1.00 17.09 80 PHE C C 1
ATOM 2541 O O . PHE C 1 80 ? 14.621 84.934 69.965 1.00 18.37 80 PHE C O 1
ATOM 2549 N N . ALA C 1 81 ? 16.535 85.426 71.046 1.00 17.09 81 ALA C N 1
ATOM 2550 C CA . ALA C 1 81 ? 17.423 85.033 69.971 1.00 16.90 81 ALA C CA 1
ATOM 2551 C C . ALA C 1 81 ? 17.252 83.565 69.600 1.00 17.45 81 ALA C C 1
ATOM 2552 O O . ALA C 1 81 ? 17.299 83.206 68.422 1.00 17.41 81 ALA C O 1
ATOM 2554 N N . GLU C 1 82 ? 17.074 82.722 70.620 1.00 17.97 82 GLU C N 1
ATOM 2555 C CA . GLU C 1 82 ? 16.954 81.292 70.437 1.00 18.16 82 GLU C CA 1
ATOM 2556 C C . GLU C 1 82 ? 15.582 80.927 69.899 1.00 18.35 82 GLU C C 1
ATOM 2557 O O . GLU C 1 82 ? 15.460 80.082 68.993 1.00 18.44 82 GLU C O 1
ATOM 2563 N N . GLU C 1 83 ? 14.558 81.565 70.464 1.00 18.59 83 GLU C N 1
ATOM 2564 C CA . GLU C 1 83 ? 13.180 81.372 70.018 1.00 18.91 83 GLU C CA 1
ATOM 2565 C C . GLU C 1 83 ? 13.030 81.831 68.568 1.00 19.03 83 GLU C C 1
ATOM 2566 O O . GLU C 1 83 ? 12.407 81.140 67.758 1.00 19.92 83 GLU C O 1
ATOM 2572 N N . LEU C 1 84 ? 13.628 82.975 68.228 1.00 18.89 84 LEU C N 1
ATOM 2573 C CA . LEU C 1 84 ? 13.666 83.433 66.845 1.00 18.95 84 LEU C CA 1
ATOM 2574 C C . LEU C 1 84 ? 14.435 82.475 65.920 1.00 18.59 84 LEU C C 1
ATOM 2575 O O . LEU C 1 84 ? 13.962 82.136 64.846 1.00 18.60 84 LEU C O 1
ATOM 2580 N N . ALA C 1 85 ? 15.621 82.051 66.333 1.00 18.83 85 ALA C N 1
ATOM 2581 C CA . ALA C 1 85 ? 16.438 81.140 65.522 1.00 18.98 85 ALA C CA 1
ATOM 2582 C C . ALA C 1 85 ? 15.658 79.862 65.201 1.00 19.15 85 ALA C C 1
ATOM 2583 O O . ALA C 1 85 ? 15.647 79.396 64.056 1.00 19.22 85 ALA C O 1
ATOM 2585 N N . HIS C 1 86 ? 14.987 79.329 66.221 1.00 19.50 86 HIS C N 1
ATOM 2586 C CA . HIS C 1 86 ? 14.153 78.141 66.093 1.00 20.07 86 HIS C CA 1
ATOM 2587 C C . HIS C 1 86 ? 12.987 78.347 65.082 1.00 20.45 86 HIS C C 1
ATOM 2588 O O . HIS C 1 86 ? 12.740 77.477 64.243 1.00 20.39 86 HIS C O 1
ATOM 2595 N N . GLN C 1 87 ? 12.268 79.618 65.142 1.00 20.42 87 GLN C N 1
ATOM 2596 C CA . GLN C 1 87 ? 11.232 79.820 64.092 1.00 20.97 87 GLN C CA 1
ATOM 2597 C C . GLN C 1 87 ? 11.811 80.019 62.693 1.00 21.07 87 GLN C C 1
ATOM 2598 O O . GLN C 1 87 ? 11.266 79.497 61.712 1.00 20.56 87 GLN C O 1
ATOM 2604 N N . VAL C 1 88 ? 12.948 80.719 62.617 1.00 21.46 88 VAL C N 1
ATOM 2605 C CA . VAL C 1 88 ? 13.663 80.834 61.341 1.00 21.56 88 VAL C CA 1
ATOM 2606 C C . VAL C 1 88 ? 14.051 79.426 60.805 1.00 21.83 88 VAL C C 1
ATOM 2607 O O . VAL C 1 88 ? 13.865 79.144 59.626 1.00 21.78 88 VAL C O 1
ATOM 2611 N N . TRP C 1 89 ? 14.535 78.539 61.675 1.00 22.03 89 TRP C N 1
ATOM 2612 C CA . TRP C 1 89 ? 14.771 77.141 61.270 1.00 22.64 89 TRP C CA 1
ATOM 2613 C C . TRP C 1 89 ? 13.496 76.495 60.678 1.00 23.41 89 TRP C C 1
ATOM 2614 O O . TRP C 1 89 ? 13.541 75.863 59.623 1.00 23.55 89 TRP C O 1
ATOM 2625 N N . LYS C 1 90 ? 12.369 76.649 61.367 1.00 24.42 90 LYS C N 1
ATOM 2626 C CA . LYS C 1 90 ? 11.093 76.125 60.875 1.00 25.47 90 LYS C CA 1
ATOM 2627 C C . LYS C 1 90 ? 10.677 76.755 59.547 1.00 25.88 90 LYS C C 1
ATOM 2628 O O . LYS C 1 90 ? 10.293 76.045 58.624 1.00 26.23 90 LYS C O 1
ATOM 2634 N N . ASN C 1 91 ? 10.765 78.078 59.444 1.00 26.76 91 ASN C N 1
ATOM 2635 C CA . ASN C 1 91 ? 10.422 78.777 58.198 1.00 27.70 91 ASN C CA 1
ATOM 2636 C C . ASN C 1 91 ? 11.280 78.320 57.021 1.00 29.07 91 ASN C C 1
ATOM 2637 O O . ASN C 1 91 ? 10.783 78.185 55.896 1.00 29.18 91 ASN C O 1
ATOM 2642 N N . LYS C 1 92 ? 12.573 78.101 57.275 1.00 30.52 92 LYS C N 1
ATOM 2643 C CA . LYS C 1 92 ? 13.483 77.606 56.237 1.00 32.01 92 LYS C CA 1
ATOM 2644 C C . LYS C 1 92 ? 13.143 76.172 55.814 1.00 32.47 92 LYS C C 1
ATOM 2645 O O . LYS C 1 92 ? 13.113 75.849 54.638 1.00 32.25 92 LYS C O 1
ATOM 2651 N N . ASN C 1 93 ? 12.917 75.321 56.806 1.00 34.05 93 ASN C N 1
ATOM 2652 C CA . ASN C 1 93 ? 12.681 73.904 56.610 1.00 35.37 93 ASN C CA 1
ATOM 2653 C C . ASN C 1 93 ? 11.350 73.578 55.883 1.00 36.16 93 ASN C C 1
ATOM 2654 O O . ASN C 1 93 ? 11.303 72.649 55.062 1.00 36.50 93 ASN C O 1
ATOM 2659 N N . SER C 1 94 ? 10.291 74.352 56.148 1.00 36.99 94 SER C N 1
ATOM 2660 C CA . SER C 1 94 ? 8.949 74.002 55.643 1.00 38.00 94 SER C CA 1
ATOM 2661 C C . SER C 1 94 ? 8.130 75.082 54.906 1.00 38.48 94 SER C C 1
ATOM 2662 O O . SER C 1 94 ? 7.187 74.751 54.187 1.00 38.99 94 SER C O 1
ATOM 2665 N N . SER C 1 95 ? 8.469 76.355 55.065 1.00 38.92 95 SER C N 1
ATOM 2666 C CA . SER C 1 95 ? 7.719 77.405 54.368 1.00 39.51 95 SER C CA 1
ATOM 2667 C C . SER C 1 95 ? 8.041 77.459 52.856 1.00 39.86 95 SER C C 1
ATOM 2668 O O . SER C 1 95 ? 9.196 77.251 52.456 1.00 39.99 95 SER C O 1
ATOM 2671 N N . PRO C 1 96 ? 7.014 77.718 52.008 1.00 39.99 96 PRO C N 1
ATOM 2672 C CA . PRO C 1 96 ? 7.281 77.970 50.589 1.00 39.65 96 PRO C CA 1
ATOM 2673 C C . PRO C 1 96 ? 7.701 79.421 50.316 1.00 39.33 96 PRO C C 1
ATOM 2674 O O . PRO C 1 96 ? 8.118 79.737 49.201 1.00 39.26 96 PRO C O 1
ATOM 2678 N N . ASP C 1 97 ? 7.573 80.289 51.324 1.00 39.03 97 ASP C N 1
ATOM 2679 C CA . ASP C 1 97 ? 8.166 81.633 51.295 1.00 38.62 97 ASP C CA 1
ATOM 2680 C C . ASP C 1 97 ? 8.785 81.938 52.656 1.00 37.82 97 ASP C C 1
ATOM 2681 O O . ASP C 1 97 ? 8.150 82.612 53.481 1.00 37.77 97 ASP C O 1
ATOM 2686 N N . PRO C 1 98 ? 10.027 81.441 52.898 1.00 37.22 98 PRO C N 1
ATOM 2687 C CA . PRO C 1 98 ? 10.680 81.536 54.213 1.00 36.41 98 PRO C CA 1
ATOM 2688 C C . PRO C 1 98 ? 10.852 82.975 54.666 1.00 35.75 98 PRO C C 1
ATOM 2689 O O . PRO C 1 98 ? 10.631 83.278 55.833 1.00 35.56 98 PRO C O 1
ATOM 2693 N N . ASN C 1 99 ? 11.199 83.850 53.726 1.00 35.56 99 ASN C N 1
ATOM 2694 C CA . ASN C 1 99 ? 11.423 85.266 53.989 1.00 35.31 99 ASN C CA 1
ATOM 2695 C C . ASN C 1 99 ? 10.223 86.042 54.560 1.00 34.52 99 ASN C C 1
ATOM 2696 O O . ASN C 1 99 ? 10.379 86.839 55.483 1.00 34.96 99 ASN C O 1
ATOM 2701 N N . THR C 1 100 ? 9.038 85.825 54.006 1.00 33.58 100 THR C N 1
ATOM 2702 C CA . THR C 1 100 ? 7.829 86.466 54.528 1.00 32.53 100 THR C CA 1
ATOM 2703 C C . THR C 1 100 ? 7.530 85.954 55.938 1.00 30.98 100 THR C C 1
ATOM 2704 O O . THR C 1 100 ? 7.296 86.760 56.842 1.00 30.55 100 THR C O 1
ATOM 2708 N N . ALA C 1 101 ? 7.558 84.622 56.098 1.00 29.33 101 ALA C N 1
ATOM 2709 C CA . ALA C 1 101 ? 7.448 83.947 57.402 1.00 28.04 101 ALA C CA 1
ATOM 2710 C C . ALA C 1 101 ? 8.439 84.464 58.459 1.00 27.04 101 ALA C C 1
ATOM 2711 O O . ALA C 1 101 ? 8.073 84.599 59.623 1.00 27.08 101 ALA C O 1
ATOM 2713 N N . ASN C 1 102 ? 9.677 84.747 58.051 1.00 25.68 102 ASN C N 1
ATOM 2714 C CA . ASN C 1 102 ? 10.689 85.312 58.946 1.00 25.22 102 ASN C CA 1
ATOM 2715 C C . ASN C 1 102 ? 10.305 86.678 59.509 1.00 25.01 102 ASN C C 1
ATOM 2716 O O . ASN C 1 102 ? 10.513 86.943 60.682 1.00 24.53 102 ASN C O 1
ATOM 2721 N N . GLU C 1 103 ? 9.729 87.522 58.656 1.00 25.81 103 GLU C N 1
ATOM 2722 C CA . GLU C 1 103 ? 9.252 88.861 59.011 1.00 26.15 103 GLU C CA 1
ATOM 2723 C C . GLU C 1 103 ? 8.062 88.771 59.932 1.00 25.72 103 GLU C C 1
ATOM 2724 O O . GLU C 1 103 ? 7.935 89.577 60.850 1.00 26.77 103 GLU C O 1
ATOM 2730 N N . ALA C 1 104 ? 7.189 87.805 59.670 1.00 24.58 104 ALA C N 1
ATOM 2731 C CA . ALA C 1 104 ? 6.065 87.501 60.545 1.00 24.64 104 ALA C CA 1
ATOM 2732 C C . ALA C 1 104 ? 6.541 87.041 61.922 1.00 24.67 104 ALA C C 1
ATOM 2733 O O . ALA C 1 104 ? 5.984 87.466 62.937 1.00 25.32 104 ALA C O 1
ATOM 2735 N N . SER C 1 105 ? 7.554 86.171 61.948 1.00 24.26 105 SER C N 1
ATOM 2736 C CA . SER C 1 105 ? 8.184 85.710 63.191 1.00 24.58 105 SER C CA 1
ATOM 2737 C C . SER C 1 105 ? 8.747 86.875 63.994 1.00 24.22 105 SER C C 1
ATOM 2738 O O . SER C 1 105 ? 8.505 86.985 65.195 1.00 23.61 105 SER C O 1
ATOM 2741 N N . LYS C 1 106 ? 9.492 87.738 63.300 1.00 24.07 106 LYS C N 1
ATOM 2742 C CA . LYS C 1 106 ? 10.032 88.972 63.858 1.00 23.96 106 LYS C CA 1
ATOM 2743 C C . LYS C 1 106 ? 8.940 89.829 64.523 1.00 23.69 106 LYS C C 1
ATOM 2744 O O . LYS C 1 106 ? 9.061 90.212 65.695 1.00 23.34 106 LYS C O 1
ATOM 2750 N N . THR C 1 107 ? 7.885 90.129 63.772 1.00 22.94 107 THR C N 1
ATOM 2751 C CA . THR C 1 107 ? 6.786 90.935 64.299 1.00 22.40 107 THR C CA 1
ATOM 2752 C C . THR C 1 107 ? 6.168 90.334 65.569 1.00 22.06 107 THR C C 1
ATOM 2753 O O . THR C 1 107 ? 5.978 91.041 66.560 1.00 21.95 107 THR C O 1
ATOM 2757 N N . ASP C 1 108 ? 5.890 89.034 65.551 1.00 21.50 108 ASP C N 1
ATOM 2758 C CA . ASP C 1 108 ? 5.303 88.369 66.714 1.00 21.33 108 ASP C CA 1
ATOM 2759 C C . ASP C 1 108 ? 6.225 88.370 67.936 1.00 21.14 108 ASP C C 1
ATOM 2760 O O . ASP C 1 108 ? 5.809 88.720 69.040 1.00 21.64 108 ASP C O 1
ATOM 2765 N N . LEU C 1 109 ? 7.475 87.977 67.734 1.00 20.69 109 LEU C N 1
ATOM 2766 C CA . LEU C 1 109 ? 8.410 87.806 68.831 1.00 20.12 109 LEU C CA 1
ATOM 2767 C C . LEU C 1 109 ? 8.919 89.125 69.391 1.00 20.41 109 LEU C C 1
ATOM 2768 O O . LEU C 1 109 ? 9.147 89.230 70.602 1.00 20.83 109 LEU C O 1
ATOM 2773 N N . GLU C 1 110 ? 9.066 90.138 68.534 1.00 20.28 110 GLU C N 1
ATOM 2774 C CA . GLU C 1 110 ? 9.390 91.491 69.011 1.00 20.60 110 GLU C CA 1
ATOM 2775 C C . GLU C 1 110 ? 8.271 92.076 69.865 1.00 20.89 110 GLU C C 1
ATOM 2776 O O . GLU C 1 110 ? 8.527 92.714 70.887 1.00 21.51 110 GLU C O 1
ATOM 2782 N N . SER C 1 111 ? 7.037 91.802 69.460 1.00 20.60 111 SER C N 1
ATOM 2783 C CA . SER C 1 111 ? 5.856 92.142 70.219 1.00 20.94 111 SER C CA 1
ATOM 2784 C C . SER C 1 111 ? 5.833 91.441 71.585 1.00 21.03 111 SER C C 1
ATOM 2785 O O . SER C 1 111 ? 5.654 92.093 72.613 1.00 21.54 111 SER C O 1
ATOM 2788 N N . LYS C 1 112 ? 6.019 90.119 71.594 1.00 20.68 112 LYS C N 1
ATOM 2789 C CA . LYS C 1 112 ? 6.193 89.355 72.829 1.00 20.24 112 LYS C CA 1
ATOM 2790 C C . LYS C 1 112 ? 7.282 89.893 73.762 1.00 20.21 112 LYS C C 1
ATOM 2791 O O . LYS C 1 112 ? 7.021 90.147 74.923 1.00 20.15 112 LYS C O 1
ATOM 2797 N N . TYR C 1 113 ? 8.500 90.076 73.247 1.00 20.21 113 TYR C N 1
ATOM 2798 C CA . TYR C 1 113 ? 9.626 90.413 74.100 1.00 19.55 113 TYR C CA 1
ATOM 2799 C C . TYR C 1 113 ? 9.725 91.863 74.528 1.00 19.94 113 TYR C C 1
ATOM 2800 O O . TYR C 1 113 ? 10.298 92.140 75.574 1.00 19.75 113 TYR C O 1
ATOM 2809 N N . SER C 1 114 ? 9.186 92.791 73.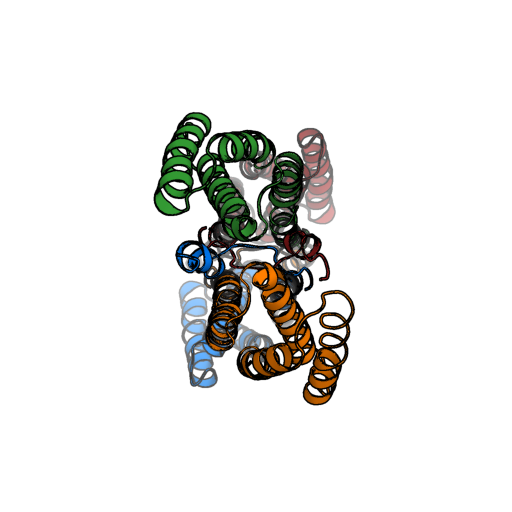737 1.00 20.33 114 SER C N 1
ATOM 2810 C CA . SER C 1 114 ? 9.103 94.178 74.200 1.00 21.02 114 SER C CA 1
ATOM 2811 C C . SER C 1 114 ? 7.896 94.433 75.113 1.00 21.25 114 SER C C 1
ATOM 2812 O O . SER C 1 114 ? 8.041 95.056 76.158 1.00 21.06 114 SER C O 1
ATOM 2815 N N . ASP C 1 115 ? 6.724 93.920 74.739 1.00 21.49 115 ASP C N 1
ATOM 2816 C CA . ASP C 1 115 ? 5.510 94.145 75.523 1.00 21.92 115 ASP C CA 1
ATOM 2817 C C . ASP C 1 115 ? 5.407 93.318 76.796 1.00 21.61 115 ASP C C 1
ATOM 2818 O O . ASP C 1 115 ? 4.889 93.793 77.792 1.00 21.82 115 ASP C O 1
ATOM 2823 N N . VAL C 1 11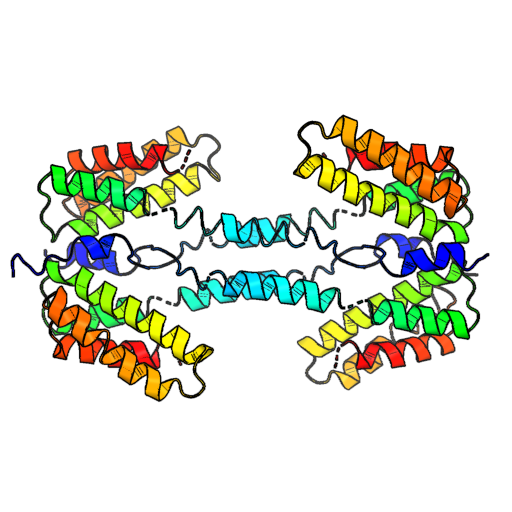6 ? 5.871 92.076 76.764 1.00 21.42 116 VAL C N 1
ATOM 2824 C CA . VAL C 1 116 ? 5.714 91.202 77.913 1.00 21.33 116 VAL C CA 1
ATOM 2825 C C . VAL C 1 116 ? 6.981 91.240 78.760 1.00 21.54 116 VAL C C 1
ATOM 2826 O O . VAL C 1 116 ? 6.905 91.255 79.982 1.00 22.27 116 VAL C O 1
ATOM 2830 N N . TYR C 1 117 ? 8.135 91.238 78.103 1.00 21.00 117 TYR C N 1
ATOM 2831 C CA . TYR C 1 117 ? 9.414 91.119 78.798 1.00 21.30 117 TYR C CA 1
ATOM 2832 C C . TYR C 1 117 ? 10.182 92.443 78.937 1.00 21.72 117 TYR C C 1
ATOM 2833 O O . TYR C 1 117 ? 11.229 92.495 79.592 1.00 21.77 117 TYR C O 1
ATOM 2842 N N . GLY C 1 118 ? 9.637 93.505 78.344 1.00 21.74 118 GLY C N 1
ATOM 2843 C CA . GLY C 1 118 ? 10.136 94.862 78.558 1.00 22.55 118 GLY C CA 1
ATOM 2844 C C . GLY C 1 118 ? 11.443 95.172 77.837 1.00 22.60 118 GLY C C 1
ATOM 2845 O O . GLY C 1 118 ? 12.208 96.027 78.266 1.00 22.40 118 GLY C O 1
ATOM 2846 N N . LEU C 1 119 ? 11.683 94.486 76.727 1.00 22.88 119 LEU C N 1
ATOM 2847 C CA . LEU C 1 119 ? 12.983 94.526 76.059 1.00 22.68 119 LEU C CA 1
ATOM 2848 C C . LEU C 1 119 ? 13.011 95.587 74.957 1.00 23.14 119 LEU C C 1
ATOM 2849 O O . LEU C 1 119 ? 11.964 95.976 74.431 1.00 23.13 119 LEU C O 1
ATOM 2854 N N . ASP C 1 120 ? 14.215 96.045 74.616 1.00 23.34 120 ASP C N 1
ATOM 2855 C CA . ASP C 1 120 ? 14.416 97.148 73.703 1.00 23.42 120 ASP C CA 1
ATOM 2856 C C . ASP C 1 120 ? 14.313 96.638 72.278 1.00 23.75 120 ASP C C 1
ATOM 2857 O O . ASP C 1 120 ? 15.083 95.759 71.866 1.00 24.24 120 ASP C O 1
ATOM 2862 N N . VAL C 1 121 ? 13.363 97.197 71.536 1.00 23.86 121 VAL C N 1
ATOM 2863 C CA . VAL C 1 121 ? 13.114 96.829 70.146 1.00 24.62 121 VAL C CA 1
ATOM 2864 C C . VAL C 1 121 ? 14.312 97.108 69.242 1.00 24.75 121 VAL C C 1
ATOM 2865 O O . VAL C 1 121 ? 14.543 96.372 68.282 1.00 25.21 121 VAL C O 1
ATOM 2869 N N . THR C 1 122 ? 15.072 98.163 69.534 1.00 24.66 122 THR C N 1
ATOM 2870 C CA . THR C 1 122 ? 16.263 98.442 68.732 1.00 24.87 122 THR C CA 1
ATOM 2871 C C . THR C 1 122 ? 17.292 97.326 68.903 1.00 24.02 122 THR C C 1
ATOM 2872 O O . THR C 1 122 ? 17.911 96.903 67.929 1.00 24.44 122 THR C O 1
ATOM 2876 N N . VAL C 1 123 ? 17.441 96.837 70.135 1.00 23.60 123 VAL C N 1
ATOM 2877 C CA . VAL C 1 123 ? 18.354 95.727 70.437 1.00 22.61 123 VAL C CA 1
ATOM 2878 C C . VAL C 1 123 ? 17.815 94.424 69.827 1.00 22.65 123 VAL C C 1
ATOM 2879 O O . VAL C 1 123 ? 18.589 93.638 69.307 1.00 22.99 123 VAL C O 1
ATOM 2883 N N . LEU C 1 124 ? 16.497 94.222 69.854 1.00 22.32 124 LEU C N 1
ATOM 2884 C CA . LEU C 1 124 ? 15.885 93.045 69.211 1.00 22.30 124 LEU C CA 1
ATOM 2885 C C . LEU C 1 124 ? 16.091 92.988 67.690 1.00 22.54 124 LEU C C 1
ATOM 2886 O O . LEU C 1 124 ? 16.419 91.915 67.146 1.00 22.27 124 LEU C O 1
ATOM 2891 N N . ASP C 1 125 ? 15.890 94.137 67.021 1.00 22.48 125 ASP C N 1
ATOM 2892 C CA . ASP C 1 125 ? 16.146 94.305 65.584 1.00 22.98 125 ASP C CA 1
ATOM 2893 C C . ASP C 1 125 ? 17.578 93.958 65.237 1.00 22.18 125 ASP C C 1
ATOM 2894 O O . ASP C 1 125 ? 17.827 93.262 64.255 1.00 22.05 125 ASP C O 1
ATOM 2899 N N . ALA C 1 126 ? 18.520 94.454 66.035 1.00 21.64 126 ALA C N 1
ATOM 2900 C CA . ALA C 1 126 ? 19.931 94.086 65.844 1.00 22.05 126 ALA C CA 1
ATOM 2901 C C . ALA C 1 126 ? 20.168 92.567 65.966 1.00 21.90 126 ALA C C 1
ATOM 2902 O O . ALA C 1 126 ? 20.907 91.979 65.166 1.00 22.06 126 ALA C O 1
ATOM 2904 N N . ILE C 1 127 ? 19.520 91.940 66.943 1.00 22.24 127 ILE C N 1
ATOM 2905 C CA . ILE C 1 127 ? 19.587 90.475 67.117 1.00 22.77 127 ILE C CA 1
ATOM 2906 C C . ILE C 1 127 ? 19.007 89.773 65.891 1.00 23.38 127 ILE C C 1
ATOM 2907 O O . ILE C 1 127 ? 19.646 88.860 65.340 1.00 23.64 127 ILE C O 1
ATOM 2912 N N . TYR C 1 128 ? 17.823 90.212 65.459 1.00 23.79 128 TYR C N 1
ATOM 2913 C CA . TYR C 1 128 ? 17.206 89.712 64.217 1.00 24.55 128 TYR C CA 1
ATOM 2914 C C . TYR C 1 128 ? 18.162 89.720 63.003 1.00 24.84 128 TYR C C 1
ATOM 2915 O O . TYR C 1 128 ? 18.279 88.712 62.287 1.00 24.69 128 TYR C O 1
ATOM 2924 N N . ASN C 1 129 ? 18.828 90.851 62.763 1.00 24.70 129 ASN C N 1
ATOM 2925 C CA . ASN C 1 129 ? 19.753 90.953 61.623 1.00 25.37 129 ASN C CA 1
ATOM 2926 C C . ASN C 1 129 ? 20.947 90.008 61.680 1.00 25.09 129 ASN C C 1
ATOM 2927 O O . ASN C 1 129 ? 21.486 89.641 60.644 1.00 25.15 129 ASN C O 1
ATOM 2932 N N . ALA C 1 130 ? 21.379 89.651 62.886 1.00 25.13 130 ALA C N 1
ATOM 2933 C CA . ALA C 1 130 ? 22.480 88.704 63.050 1.00 25.27 130 ALA C CA 1
ATOM 2934 C C . ALA C 1 130 ? 21.997 87.256 62.920 1.00 25.70 130 ALA C C 1
ATOM 2935 O O . ALA C 1 130 ? 22.659 86.436 62.299 1.00 26.45 130 ALA C O 1
ATOM 2937 N N . VAL C 1 131 ? 20.839 86.949 63.498 1.00 26.30 131 VAL C N 1
ATOM 2938 C CA . VAL C 1 131 ? 20.301 85.587 63.492 1.00 26.82 131 VAL C CA 1
ATOM 2939 C C . VAL C 1 131 ? 19.940 85.082 62.077 1.00 27.15 131 VAL C C 1
ATOM 2940 O O . VAL C 1 131 ? 20.267 83.942 61.722 1.00 26.98 131 VAL C O 1
ATOM 2944 N N . ILE C 1 132 ? 19.282 85.930 61.282 1.00 27.82 132 ILE C N 1
ATOM 2945 C CA . ILE C 1 132 ? 18.837 85.550 59.937 1.00 28.87 132 ILE C CA 1
ATOM 2946 C C . ILE C 1 132 ? 19.948 84.875 59.084 1.00 29.38 132 ILE C C 1
ATOM 2947 O O . ILE C 1 132 ? 19.784 83.719 58.686 1.00 30.19 132 ILE C O 1
ATOM 2952 N N . PRO C 1 133 ? 21.076 85.579 58.819 1.00 29.34 133 PRO C N 1
ATOM 2953 C CA . PRO C 1 133 ? 22.153 84.975 58.031 1.00 29.38 133 PRO C CA 1
ATOM 2954 C C . PRO C 1 133 ? 22.745 83.689 58.614 1.00 29.56 133 PRO C C 1
ATOM 2955 O O . PRO C 1 133 ? 23.211 82.845 57.856 1.00 29.95 133 PRO C O 1
ATOM 2959 N N . ILE C 1 134 ? 22.754 83.543 59.935 1.00 29.88 134 ILE C N 1
ATOM 2960 C CA . ILE C 1 134 ? 23.309 82.342 60.555 1.00 30.11 134 ILE C CA 1
ATOM 2961 C C . ILE C 1 134 ? 22.461 81.133 60.163 1.00 30.60 134 ILE C C 1
ATOM 2962 O O . ILE C 1 134 ? 22.990 80.156 59.645 1.00 30.48 134 ILE C O 1
ATOM 2967 N N . ILE C 1 135 ? 21.148 81.231 60.382 1.00 31.25 135 ILE C N 1
ATOM 2968 C CA . ILE C 1 135 ? 20.223 80.104 60.181 1.00 31.70 135 ILE C CA 1
ATOM 2969 C C . ILE C 1 135 ? 19.942 79.856 58.701 1.00 32.10 135 ILE C C 1
ATOM 2970 O O . ILE C 1 135 ? 19.861 78.697 58.263 1.00 31.91 135 ILE C O 1
ATOM 2983 N N . GLY C 1 137 ? 21.872 80.259 56.223 1.00 34.45 137 GLY C N 1
ATOM 2984 C CA . GLY C 1 137 ? 23.056 79.760 55.510 1.00 35.22 137 GLY C CA 1
ATOM 2985 C C . GLY C 1 137 ? 23.792 78.626 56.211 1.00 35.98 137 GLY C C 1
ATOM 2986 O O . GLY C 1 137 ? 23.336 78.101 57.245 1.00 36.59 137 GLY C O 1
ATOM 2987 N N . TYR D 1 16 ? 32.403 90.591 93.474 1.00 33.58 16 TYR D N 1
ATOM 2988 C CA . TYR D 1 16 ? 31.639 90.292 92.268 1.00 32.65 16 TYR D CA 1
ATOM 2989 C C . TYR D 1 16 ? 32.529 89.687 91.187 1.00 32.41 16 TYR D C 1
ATOM 2990 O O . TYR D 1 16 ? 33.597 90.215 90.881 1.00 32.15 16 TYR D O 1
ATOM 2999 N N . LYS D 1 17 ? 32.080 88.575 90.614 1.00 32.37 17 LYS D N 1
ATOM 3000 C CA . LYS D 1 17 ? 32.833 87.896 89.566 1.00 31.54 17 LYS D CA 1
ATOM 3001 C C . LYS D 1 17 ? 31.997 87.740 88.300 1.00 30.48 17 LYS D C 1
ATOM 3002 O O . LYS D 1 17 ? 30.963 87.072 88.307 1.00 30.89 17 LYS D O 1
ATOM 3008 N N . THR D 1 18 ? 32.452 88.359 87.216 1.00 29.18 18 THR D N 1
ATOM 3009 C CA . THR D 1 18 ? 31.744 88.291 85.939 1.00 28.20 18 THR D CA 1
ATOM 3010 C C . THR D 1 18 ? 31.398 86.844 85.592 1.00 26.73 18 THR D C 1
ATOM 3011 O O . THR D 1 18 ? 32.178 85.919 85.883 1.00 25.93 18 THR D O 1
ATOM 3015 N N . LYS D 1 19 ? 30.215 86.654 84.998 1.00 25.08 19 LYS D N 1
ATOM 3016 C CA . LYS D 1 19 ? 29.692 85.318 84.726 1.00 24.05 19 LYS D CA 1
ATOM 3017 C C . LYS D 1 19 ? 29.239 85.135 83.294 1.00 23.57 19 LYS D C 1
ATOM 3018 O O . LYS D 1 19 ? 28.815 84.052 82.920 1.00 23.96 19 LYS D O 1
ATOM 3024 N N . LEU D 1 20 ? 29.336 86.192 82.490 1.00 23.02 20 LEU D N 1
ATOM 3025 C CA . LEU D 1 20 ? 28.755 86.220 81.148 1.00 22.23 20 LEU D CA 1
ATOM 3026 C C . LEU D 1 20 ? 29.324 85.178 80.174 1.00 22.08 20 LEU D C 1
ATOM 3027 O O . LEU D 1 20 ? 28.649 84.782 79.223 1.00 21.27 20 LEU D O 1
ATOM 3032 N N . TYR D 1 21 ? 30.571 84.762 80.391 1.00 21.88 21 TYR D N 1
ATOM 3033 C CA . TYR D 1 21 ? 31.156 83.651 79.618 1.00 21.43 21 TYR D CA 1
ATOM 3034 C C . TYR D 1 21 ? 30.272 82.409 79.620 1.00 21.19 21 TYR D C 1
ATOM 3035 O O . TYR D 1 21 ? 30.203 81.701 78.624 1.00 21.69 21 TYR D O 1
ATOM 3044 N N . LEU D 1 22 ? 29.646 82.127 80.769 1.00 20.81 22 LEU D N 1
ATOM 3045 C CA . LEU D 1 22 ? 28.829 80.921 80.968 1.00 20.21 22 LEU D CA 1
ATOM 3046 C C . LEU D 1 22 ? 27.584 80.822 80.057 1.00 20.11 22 LEU D C 1
ATOM 3047 O O . LEU D 1 22 ? 27.015 79.723 79.889 1.00 19.69 22 LEU D O 1
ATOM 3052 N N . TRP D 1 23 ? 27.211 81.950 79.444 1.00 19.25 23 TRP D N 1
ATOM 3053 C CA . TRP D 1 23 ? 26.090 82.019 78.492 1.00 19.33 23 TRP D CA 1
ATOM 3054 C C . TRP D 1 23 ? 26.390 81.230 77.241 1.00 19.65 23 TRP D C 1
ATOM 3055 O O . TRP D 1 23 ? 25.506 80.629 76.649 1.00 19.81 23 TRP D O 1
ATOM 3066 N N . ARG D 1 24 ? 27.660 81.220 76.856 1.00 20.73 24 ARG D N 1
ATOM 3067 C CA . ARG D 1 24 ? 28.088 80.660 75.584 1.00 20.55 24 ARG D CA 1
ATOM 3068 C C . ARG D 1 24 ? 27.872 79.156 75.440 1.00 20.66 24 ARG D C 1
ATOM 3069 O O . ARG D 1 24 ? 27.432 78.691 74.387 1.00 21.04 24 ARG D O 1
ATOM 3077 N N . ASN D 1 25 ? 28.169 78.399 76.488 1.00 20.73 25 ASN D N 1
ATOM 3078 C CA . ASN D 1 25 ? 28.179 76.937 76.401 1.00 21.38 25 ASN D CA 1
ATOM 3079 C C . ASN D 1 25 ? 27.110 76.261 77.231 1.00 22.09 25 ASN D C 1
ATOM 3080 O O . ASN D 1 25 ? 27.240 75.086 77.597 1.00 23.22 25 ASN D O 1
ATOM 3085 N N . LEU D 1 26 ? 26.054 77.009 77.525 1.00 22.13 26 LEU D N 1
ATOM 3086 C CA . LEU D 1 26 ? 24.960 76.515 78.320 1.00 22.51 26 LEU D CA 1
ATOM 3087 C C . LEU D 1 26 ? 24.152 75.456 77.550 1.00 22.34 26 LEU D C 1
ATOM 3088 O O . LEU D 1 26 ? 23.762 75.666 76.400 1.00 22.74 26 LEU D O 1
ATOM 3093 N N . GLY D 1 27 ? 23.911 74.318 78.185 1.00 22.35 27 GLY D N 1
ATOM 3094 C CA . GLY D 1 27 ? 23.025 73.290 77.634 1.00 22.55 27 GLY D CA 1
ATOM 3095 C C . GLY D 1 27 ? 21.583 73.752 77.671 1.00 22.86 27 GLY D C 1
ATOM 3096 O O . GLY D 1 27 ? 21.310 74.907 77.949 1.00 23.98 27 GLY D O 1
ATOM 3097 N N . GLY D 1 28 ? 20.642 72.867 77.361 1.00 23.37 28 GLY D N 1
ATOM 3098 C CA . GLY D 1 28 ? 19.222 73.223 77.441 1.00 22.80 28 GLY D CA 1
ATOM 3099 C C . GLY D 1 28 ? 18.337 72.217 76.747 1.00 22.91 28 GLY D C 1
ATOM 3100 O O . GLY D 1 28 ? 18.779 71.121 76.405 1.00 22.74 28 GLY D O 1
ATOM 3101 N N . LEU D 1 29 ? 17.082 72.597 76.530 1.00 22.92 29 LEU D N 1
ATOM 3102 C CA . LEU D 1 29 ? 16.123 71.695 75.919 1.00 22.96 29 LEU D CA 1
ATOM 3103 C C . LEU D 1 29 ? 16.372 71.549 74.416 1.00 22.75 29 LEU D C 1
ATOM 3104 O O . LEU D 1 29 ? 16.662 72.527 73.726 1.00 22.93 29 LEU D O 1
ATOM 3109 N N . ILE D 1 30 ? 16.263 70.320 73.916 1.00 22.14 30 ILE D N 1
ATOM 3110 C CA . ILE D 1 30 ? 16.233 70.091 72.481 1.00 21.56 30 ILE D CA 1
ATOM 3111 C C . ILE D 1 30 ? 14.813 70.380 71.981 1.00 20.98 30 ILE D C 1
ATOM 3112 O O . ILE D 1 30 ? 13.853 69.845 72.540 1.00 20.97 30 ILE D O 1
ATOM 3117 N N . PRO D 1 31 ? 14.666 71.250 70.950 1.00 20.48 31 PRO D N 1
ATOM 3118 C CA . PRO D 1 31 ? 13.338 71.482 70.364 1.00 20.46 31 PRO D CA 1
ATOM 3119 C C . PRO D 1 31 ? 12.754 70.208 69.743 1.00 20.52 31 PRO D C 1
ATOM 3120 O O . PRO D 1 31 ? 13.450 69.516 68.988 1.00 20.60 31 PRO D O 1
ATOM 3124 N N . GLU D 1 32 ? 11.494 69.906 70.063 1.00 20.21 32 GLU D N 1
ATOM 3125 C CA . GLU D 1 32 ? 10.878 68.652 69.665 1.00 20.63 32 GLU D CA 1
ATOM 3126 C C . GLU D 1 32 ? 10.834 68.496 68.162 1.00 20.35 32 GLU D C 1
ATOM 3127 O O . GLU D 1 32 ? 11.147 67.432 67.646 1.00 19.74 32 GLU D O 1
ATOM 3133 N N . ASP D 1 33 ? 10.416 69.546 67.461 1.00 20.82 33 ASP D N 1
ATOM 3134 C CA . ASP D 1 33 ? 10.321 69.460 66.006 1.00 21.60 33 ASP D CA 1
ATOM 3135 C C . ASP D 1 33 ? 11.669 69.176 65.339 1.00 22.04 33 ASP D C 1
ATOM 3136 O O . ASP D 1 33 ? 11.734 68.432 64.369 1.00 22.25 33 ASP D O 1
ATOM 3149 N N . ALA D 1 35 ? 14.192 67.525 66.756 1.00 23.13 35 ALA D N 1
ATOM 3150 C CA . ALA D 1 35 ? 14.410 66.119 67.103 1.00 23.22 35 ALA D CA 1
ATOM 3151 C C . ALA D 1 35 ? 13.627 65.191 66.142 1.00 23.41 35 ALA D C 1
ATOM 3152 O O . ALA D 1 35 ? 14.190 64.289 65.540 1.00 23.40 35 ALA D O 1
ATOM 3154 N N . ILE D 1 36 ? 12.335 65.452 65.986 1.00 23.90 36 ILE D N 1
ATOM 3155 C CA . ILE D 1 36 ? 11.476 64.631 65.132 1.00 24.89 36 ILE D CA 1
ATOM 3156 C C . ILE D 1 36 ? 11.959 64.673 63.690 1.00 25.09 36 ILE D C 1
ATOM 3157 O O . ILE D 1 36 ? 11.989 63.658 63.016 1.00 25.34 36 ILE D O 1
ATOM 3162 N N . SER D 1 37 ? 12.357 65.854 63.243 1.00 25.61 37 SER D N 1
ATOM 3163 C CA . SER D 1 37 ? 12.981 66.030 61.945 1.00 26.39 37 SER D CA 1
ATOM 3164 C C . SER D 1 37 ? 14.157 65.058 61.670 1.00 26.16 37 SER D C 1
ATOM 3165 O O . SER D 1 37 ? 14.253 64.512 60.579 1.00 26.79 37 SER D O 1
ATOM 3168 N N . VAL D 1 38 ? 15.020 64.830 62.655 1.00 25.86 38 VAL D N 1
ATOM 3169 C CA . VAL D 1 38 ? 16.111 63.866 62.537 1.00 25.90 38 VAL D CA 1
ATOM 3170 C C . VAL D 1 38 ? 15.597 62.416 62.415 1.00 26.19 38 VAL D C 1
ATOM 3171 O O . VAL D 1 38 ? 15.959 61.717 61.464 1.00 26.24 38 VAL D O 1
ATOM 3175 N N . THR D 1 39 ? 14.732 61.980 63.336 1.00 25.54 39 THR D N 1
ATOM 3176 C CA . THR D 1 39 ? 14.153 60.640 63.243 1.00 25.00 39 THR D CA 1
ATOM 3177 C C . THR D 1 39 ? 13.336 60.432 61.953 1.00 25.16 39 THR D C 1
ATOM 3178 O O . THR D 1 39 ? 13.385 59.337 61.374 1.00 24.51 39 THR D O 1
ATOM 3182 N N . GLU D 1 40 ? 12.605 61.462 61.493 1.00 25.36 40 GLU D N 1
ATOM 3183 C CA A GLU D 1 40 ? 11.892 61.395 60.203 0.50 25.51 40 GLU D CA 1
ATOM 3184 C CA B GLU D 1 40 ? 11.898 61.347 60.212 0.50 26.08 40 GLU D CA 1
ATOM 3185 C C . GLU D 1 40 ? 12.862 61.132 59.014 1.00 25.94 40 GLU D C 1
ATOM 3186 O O . GLU D 1 40 ? 12.583 60.307 58.141 1.00 25.74 40 GLU D O 1
ATOM 3197 N N . SER D 1 41 ? 14.010 61.832 58.990 1.00 26.00 41 SER D N 1
ATOM 3198 C CA . SER D 1 41 ? 15.009 61.634 57.923 1.00 26.12 41 SER D CA 1
ATOM 3199 C C . SER D 1 41 ? 15.615 60.233 57.907 1.00 25.67 41 SER D C 1
ATOM 3200 O O . SER D 1 41 ? 15.900 59.692 56.832 1.00 26.59 41 SER D O 1
ATOM 3203 N N . ILE D 1 42 ? 15.797 59.647 59.088 1.00 25.42 42 ILE D N 1
ATOM 3204 C CA . ILE D 1 42 ? 16.298 58.274 59.243 1.00 25.01 42 ILE D CA 1
ATOM 3205 C C . ILE D 1 42 ? 15.265 57.266 58.719 1.00 25.08 42 ILE D C 1
ATOM 3206 O O . ILE D 1 42 ? 15.617 56.319 58.030 1.00 25.05 42 ILE D O 1
ATOM 3211 N N . THR D 1 43 ? 13.989 57.498 59.038 1.00 25.57 43 THR D N 1
ATOM 3212 C CA . THR D 1 43 ? 12.878 56.687 58.550 1.00 25.24 43 THR D CA 1
ATOM 3213 C C . THR D 1 43 ? 12.800 56.782 57.034 1.00 25.48 43 THR D C 1
ATOM 3214 O O . THR D 1 43 ? 12.626 55.769 56.352 1.00 26.10 43 THR D O 1
ATOM 3218 N N . ALA D 1 44 ? 12.954 57.996 56.512 1.00 25.00 44 ALA D N 1
ATOM 3219 C CA . ALA D 1 44 ? 12.977 58.229 55.081 1.00 24.78 44 ALA D CA 1
ATOM 3220 C C . ALA D 1 44 ? 14.131 57.501 54.361 1.00 24.75 44 ALA D C 1
ATOM 3221 O O . ALA D 1 44 ? 13.921 56.959 53.266 1.00 24.52 44 ALA D O 1
ATOM 3223 N N . ASP D 1 45 ? 15.328 57.499 54.972 1.00 24.68 45 ASP D N 1
ATOM 3224 C CA . ASP D 1 45 ? 16.517 56.796 54.427 1.00 24.66 45 ASP D CA 1
ATOM 3225 C C . ASP D 1 45 ? 16.274 55.300 54.240 1.00 24.16 45 ASP D C 1
ATOM 3226 O O . ASP D 1 45 ? 16.545 54.766 53.172 1.00 24.51 45 ASP D O 1
ATOM 3231 N N . TRP D 1 46 ? 15.775 54.635 55.282 1.00 24.19 46 TRP D N 1
ATOM 3232 C CA A TRP D 1 46 ? 15.535 53.210 55.157 0.50 23.79 46 TRP D CA 1
ATOM 3233 C CA B TRP D 1 46 ? 15.449 53.206 55.269 0.50 24.32 46 TRP D CA 1
ATOM 3234 C C . TRP D 1 46 ? 14.349 52.886 54.261 1.00 24.27 46 TRP D C 1
ATOM 3235 O O . TRP D 1 46 ? 14.384 51.857 53.571 1.00 23.97 46 TRP D O 1
ATOM 3256 N N . LYS D 1 47 ? 13.352 53.772 54.219 1.00 24.94 47 LYS D N 1
ATOM 3257 C CA . LYS D 1 47 ? 12.216 53.622 53.306 1.00 25.91 47 LYS D CA 1
ATOM 3258 C C . LYS D 1 47 ? 12.673 53.718 51.866 1.00 25.34 47 LYS D C 1
ATOM 3259 O O . LYS D 1 47 ? 12.254 52.916 51.045 1.00 26.05 47 LYS D O 1
ATOM 3265 N N . GLN D 1 48 ? 13.537 54.687 51.567 1.00 25.09 48 GLN D N 1
ATOM 3266 C CA . GLN D 1 48 ? 14.044 54.884 50.203 1.00 25.28 48 GLN D CA 1
ATOM 3267 C C . GLN D 1 48 ? 14.969 53.744 49.803 1.00 23.72 48 GLN D C 1
ATOM 3268 O O . GLN D 1 48 ? 14.936 53.293 48.655 1.00 23.97 48 GLN D O 1
ATOM 3274 N N . TYR D 1 49 ? 15.766 53.277 50.764 1.00 22.33 49 TYR D N 1
ATOM 3275 C CA . TYR D 1 49 ? 16.670 52.139 50.585 1.00 21.43 49 TYR D CA 1
ATOM 3276 C C . TYR D 1 49 ? 15.893 50.874 50.192 1.00 21.04 49 TYR D C 1
ATOM 3277 O O . TYR D 1 49 ? 16.226 50.214 49.219 1.00 21.20 49 TYR D O 1
ATOM 3286 N N . ASN D 1 50 ? 14.856 50.546 50.952 1.00 20.80 50 ASN D N 1
ATOM 3287 C CA . ASN D 1 50 ? 13.975 49.443 50.603 1.00 20.88 50 ASN D CA 1
ATOM 3288 C C . ASN D 1 50 ? 13.270 49.608 49.256 1.00 20.99 50 ASN D C 1
ATOM 3289 O O . ASN D 1 50 ? 13.259 48.675 48.451 1.00 20.87 50 ASN D O 1
ATOM 3294 N N . ASP D 1 51 ? 12.709 50.791 49.016 1.00 21.50 51 ASP D N 1
ATOM 3295 C CA A ASP D 1 51 ? 12.009 51.077 47.771 0.50 21.92 51 ASP D CA 1
ATOM 3296 C CA B ASP D 1 51 ? 12.007 51.080 47.768 0.50 22.19 51 ASP D CA 1
ATOM 3297 C C . ASP D 1 51 ? 12.912 50.889 46.543 1.00 22.63 51 ASP D C 1
ATOM 3298 O O . ASP D 1 51 ? 12.519 50.254 45.553 1.00 22.26 51 ASP D O 1
ATOM 3323 N N . SER D 1 54 ? 13.671 47.104 46.116 1.00 21.98 54 SER D N 1
ATOM 3324 C CA A SER D 1 54 ? 12.552 46.400 45.512 0.50 22.08 54 SER D CA 1
ATOM 3325 C CA B SER D 1 54 ? 12.517 46.442 45.516 0.50 21.68 54 SER D CA 1
ATOM 3326 C C . SER D 1 54 ? 12.344 46.773 44.028 1.00 21.85 54 SER D C 1
ATOM 3327 O O . SER D 1 54 ? 12.067 45.891 43.212 1.00 22.18 54 SER D O 1
ATOM 3332 N N . LYS D 1 55 ? 12.516 48.047 43.677 1.00 21.55 55 LYS D N 1
ATOM 3333 C CA . LYS D 1 55 ? 12.437 48.478 42.279 1.00 22.20 55 LYS D CA 1
ATOM 3334 C C . LYS D 1 55 ? 13.537 47.856 41.423 1.00 22.98 55 LYS D C 1
ATOM 3335 O O . LYS D 1 55 ? 13.276 47.409 40.309 1.00 23.13 55 LYS D O 1
ATOM 3341 N N . VAL D 1 56 ? 14.766 47.833 41.946 1.00 23.41 56 VAL D N 1
ATOM 3342 C CA . VAL D 1 56 ? 15.891 47.185 41.263 1.00 23.60 56 VAL D CA 1
ATOM 3343 C C . VAL D 1 56 ? 15.627 45.693 40.987 1.00 23.97 56 VAL D C 1
ATOM 3344 O O . VAL D 1 56 ? 15.850 45.225 39.873 1.00 24.41 56 VAL D O 1
ATOM 3348 N N . ARG D 1 57 ? 15.147 44.965 41.991 1.00 24.05 57 ARG D N 1
ATOM 3349 C CA . ARG D 1 57 ? 14.823 43.553 41.834 1.00 24.78 57 ARG D CA 1
ATOM 3350 C C . ARG D 1 57 ? 13.684 43.315 40.843 1.00 25.53 57 ARG D C 1
ATOM 3351 O O . ARG D 1 57 ? 13.778 42.422 39.994 1.00 25.18 57 ARG D O 1
ATOM 3359 N N . ASN D 1 58 ? 12.628 44.125 40.960 1.00 26.25 58 ASN D N 1
ATOM 3360 C CA . ASN D 1 58 ? 11.440 44.040 40.106 1.00 26.92 58 ASN D CA 1
ATOM 3361 C C . ASN D 1 58 ? 11.767 44.241 38.631 1.00 26.79 58 ASN D C 1
ATOM 3362 O O . ASN D 1 58 ? 11.288 43.483 37.791 1.00 27.85 58 ASN D O 1
ATOM 3367 N N . GLU D 1 59 ? 12.566 45.260 38.319 1.00 26.32 59 GLU D N 1
ATOM 3368 C CA . GLU D 1 59 ? 13.032 45.504 36.950 1.00 26.66 59 GLU D CA 1
ATOM 3369 C C . GLU D 1 59 ? 13.883 44.340 36.425 1.00 25.78 59 GLU D C 1
ATOM 3370 O O . GLU D 1 59 ? 13.732 43.917 35.270 1.00 25.49 59 GLU D O 1
ATOM 3376 N N . THR D 1 60 ? 14.775 43.840 37.284 1.00 24.40 60 THR D N 1
ATOM 3377 C CA . THR D 1 60 ? 15.638 42.750 36.928 1.00 23.53 60 THR D CA 1
ATOM 3378 C C . THR D 1 60 ? 14.879 41.457 36.674 1.00 23.52 60 THR D C 1
ATOM 3379 O O . THR D 1 60 ? 15.147 40.800 35.664 1.00 23.74 60 THR D O 1
ATOM 3383 N N . LEU D 1 61 ? 13.926 41.119 37.553 1.00 23.35 61 LEU D N 1
ATOM 3384 C CA . LEU D 1 61 ? 13.092 39.924 37.403 1.00 23.28 61 LEU D CA 1
ATOM 3385 C C . LEU D 1 61 ? 12.303 39.922 36.109 1.00 23.52 61 LEU D C 1
ATOM 3386 O O . LEU D 1 61 ? 12.121 38.866 35.494 1.00 23.51 61 LEU D O 1
ATOM 3391 N N . ASP D 1 62 ? 11.855 41.113 35.703 1.00 23.89 62 ASP D N 1
ATOM 3392 C CA . ASP D 1 62 ? 11.144 41.326 34.449 1.00 23.70 62 ASP D CA 1
ATOM 3393 C C . ASP D 1 62 ? 12.060 41.039 33.280 1.00 23.34 62 ASP D C 1
ATOM 3394 O O . ASP D 1 62 ? 11.643 40.445 32.298 1.00 23.68 62 ASP D O 1
ATOM 3399 N N . ILE D 1 63 ? 13.293 41.527 33.369 1.00 22.75 63 ILE D N 1
ATOM 3400 C CA . ILE D 1 63 ? 14.313 41.298 32.338 1.00 22.03 63 ILE D CA 1
ATOM 3401 C C . ILE D 1 63 ? 14.688 39.799 32.225 1.00 21.32 63 ILE D C 1
ATOM 3402 O O . ILE D 1 63 ? 14.832 39.268 31.113 1.00 21.16 63 ILE D O 1
ATOM 3407 N N . LEU D 1 64 ? 14.815 39.121 33.366 1.00 20.15 64 LEU D N 1
ATOM 3408 C CA . LEU D 1 64 ? 15.119 37.691 33.375 1.00 20.19 64 LEU D CA 1
ATOM 3409 C C . LEU D 1 64 ? 13.993 36.825 32.795 1.00 21.05 64 LEU D C 1
ATOM 3410 O O . LEU D 1 64 ? 14.262 35.813 32.128 1.00 20.94 64 LEU D O 1
ATOM 3415 N N . LYS D 1 65 ? 12.746 37.217 33.076 1.00 20.42 65 LYS D N 1
ATOM 3416 C CA . LYS D 1 65 ? 11.571 36.512 32.612 1.00 20.96 65 LYS D CA 1
ATOM 3417 C C . LYS D 1 65 ? 11.445 36.678 31.109 1.00 21.49 65 LYS D C 1
ATOM 3418 O O . LYS D 1 65 ? 11.181 35.705 30.379 1.00 21.38 65 LYS D O 1
ATOM 3424 N N . THR D 1 66 ? 11.629 37.912 30.645 1.00 21.55 66 THR D N 1
ATOM 3425 C CA . THR D 1 66 ? 11.647 38.199 29.225 1.00 22.53 66 THR D CA 1
ATOM 3426 C C . THR D 1 66 ? 12.704 37.370 28.465 1.00 22.98 66 THR D C 1
ATOM 3427 O O . THR D 1 66 ? 12.436 36.849 27.385 1.00 23.69 66 THR D O 1
ATOM 3431 N N . ASN D 1 67 ? 13.886 37.235 29.048 1.00 23.58 67 ASN D N 1
ATOM 3432 C CA . ASN D 1 67 ? 15.014 36.582 28.396 1.00 24.21 67 ASN D CA 1
ATOM 3433 C C . ASN D 1 67 ? 15.100 35.061 28.623 1.00 24.63 67 ASN D C 1
ATOM 3434 O O . ASN D 1 67 ? 16.074 34.425 28.224 1.00 25.54 67 ASN D O 1
ATOM 3439 N N . LYS D 1 68 ? 14.081 34.491 29.253 1.00 24.48 68 LYS D N 1
ATOM 3440 C CA . LYS D 1 68 ? 14.008 33.052 29.526 1.00 25.19 68 LYS D CA 1
ATOM 3441 C C . LYS D 1 68 ? 15.257 32.529 30.251 1.00 24.74 68 LYS D C 1
ATOM 3442 O O . LYS D 1 68 ? 15.735 31.422 29.981 1.00 24.66 68 LYS D O 1
ATOM 3448 N N . VAL D 1 69 ? 15.763 33.340 31.174 1.00 24.34 69 VAL D N 1
ATOM 3449 C CA . VAL D 1 69 ? 16.948 33.034 31.942 1.00 24.00 69 VAL D CA 1
ATOM 3450 C C . VAL D 1 69 ? 16.639 31.822 32.820 1.00 24.67 69 VAL D C 1
ATOM 3451 O O . VAL D 1 69 ? 15.566 31.755 33.417 1.00 24.82 69 VAL D O 1
ATOM 3455 N N . ALA D 1 70 ? 17.568 30.856 32.853 1.00 24.52 70 ALA D N 1
ATOM 3456 C CA . ALA D 1 70 ? 17.480 29.684 33.732 1.00 24.18 70 ALA D CA 1
ATOM 3457 C C . ALA D 1 70 ? 17.422 30.141 35.197 1.00 24.03 70 ALA D C 1
ATOM 3458 O O . ALA D 1 70 ? 18.054 31.144 35.551 1.00 24.30 70 ALA D O 1
ATOM 3460 N N . THR D 1 71 ? 16.667 29.428 36.040 1.00 23.74 71 THR D N 1
ATOM 3461 C CA . THR D 1 71 ? 16.458 29.854 37.442 1.00 24.66 71 THR D CA 1
ATOM 3462 C C . THR D 1 71 ? 17.713 29.699 38.316 1.00 23.97 71 THR D C 1
ATOM 3463 O O . THR D 1 71 ? 17.840 30.299 39.397 1.00 23.99 71 THR D O 1
ATOM 3467 N N . GLU D 1 72 ? 18.613 28.863 37.822 1.00 24.00 72 GLU D N 1
ATOM 3468 C CA A GLU D 1 72 ? 19.920 28.603 38.416 0.50 23.75 72 GLU D CA 1
ATOM 3469 C CA B GLU D 1 72 ? 19.898 28.614 38.460 0.50 23.78 72 GLU D CA 1
ATOM 3470 C C . GLU D 1 72 ? 20.807 29.849 38.350 1.00 23.69 72 GLU D C 1
ATOM 3471 O O . GLU D 1 72 ? 21.762 29.995 39.136 1.00 23.13 72 GLU D O 1
ATOM 3482 N N . ASP D 1 73 ? 20.497 30.730 37.387 1.00 23.31 73 ASP D N 1
ATOM 3483 C CA . ASP D 1 73 ? 21.270 31.961 37.118 1.00 23.09 73 ASP D CA 1
ATOM 3484 C C . ASP D 1 73 ? 20.754 33.238 37.792 1.00 22.80 73 ASP D C 1
ATOM 3485 O O . ASP D 1 73 ? 21.414 34.283 37.717 1.00 22.66 73 ASP D O 1
ATOM 3490 N N . TYR D 1 74 ? 19.583 33.156 38.430 1.00 22.61 74 TYR D N 1
ATOM 3491 C CA . TYR D 1 74 ? 18.944 34.310 39.071 1.00 22.44 74 TYR D CA 1
ATOM 3492 C C . TYR D 1 74 ? 19.837 34.962 40.134 1.00 22.44 74 TYR D C 1
ATOM 3493 O O . TYR D 1 74 ? 19.949 36.189 40.182 1.00 23.15 74 TYR D O 1
ATOM 3502 N N . ILE D 1 75 ? 20.486 34.146 40.963 1.00 21.91 75 ILE D N 1
ATOM 3503 C CA . ILE D 1 75 ? 21.477 34.654 41.920 1.00 21.60 75 ILE D CA 1
ATOM 3504 C C . ILE D 1 75 ? 22.592 35.482 41.273 1.00 21.51 75 ILE D C 1
ATOM 3505 O O . ILE D 1 75 ? 22.952 36.516 41.795 1.00 21.70 75 ILE D O 1
ATOM 3510 N N . GLY D 1 76 ? 23.141 35.013 40.160 1.00 21.98 76 GLY D N 1
ATOM 3511 C CA . GLY D 1 76 ? 24.109 35.789 39.391 1.00 21.81 76 GLY D CA 1
ATOM 3512 C C . GLY D 1 76 ? 23.602 37.161 38.952 1.00 21.64 76 GLY D C 1
ATOM 3513 O O . GLY D 1 76 ? 24.286 38.157 39.158 1.00 21.32 76 GLY D O 1
ATOM 3514 N N . TYR D 1 77 ? 22.414 37.225 38.338 1.00 21.71 77 TYR D N 1
ATOM 3515 C CA . TYR D 1 77 ? 21.898 38.514 37.814 1.00 21.72 77 TYR D CA 1
ATOM 3516 C C . TYR D 1 77 ? 21.420 39.457 38.906 1.00 21.87 77 TYR D C 1
ATOM 3517 O O . TYR D 1 77 ? 21.490 40.683 38.756 1.00 21.95 77 TYR D O 1
ATOM 3526 N N . ILE D 1 78 ? 20.934 38.878 39.997 1.00 22.27 78 ILE D N 1
ATOM 3527 C CA . ILE D 1 78 ? 20.424 39.652 41.135 1.00 22.76 78 ILE D CA 1
ATOM 3528 C C . ILE D 1 78 ? 21.614 40.206 41.914 1.00 22.98 78 ILE D C 1
ATOM 3529 O O . ILE D 1 78 ? 21.609 41.359 42.370 1.00 22.34 78 ILE D O 1
ATOM 3534 N N . ALA D 1 79 ? 22.659 39.388 42.012 1.00 22.93 79 ALA D N 1
ATOM 3535 C CA . ALA D 1 79 ? 23.899 39.819 42.629 1.00 22.13 79 ALA D CA 1
ATOM 3536 C C . ALA D 1 79 ? 24.487 40.986 41.846 1.00 21.84 79 ALA D C 1
ATOM 3537 O O . ALA D 1 79 ? 24.966 41.964 42.440 1.00 22.17 79 ALA D O 1
ATOM 3539 N N . PHE D 1 80 ? 24.458 40.872 40.517 1.00 21.65 80 PHE D N 1
ATOM 3540 C CA . PHE D 1 80 ? 24.984 41.911 39.622 1.00 20.87 80 PHE D CA 1
ATOM 3541 C C . PHE D 1 80 ? 24.203 43.198 39.790 1.00 21.01 80 PHE D C 1
ATOM 3542 O O . PHE D 1 80 ? 24.806 44.266 39.937 1.00 21.20 80 PHE D O 1
ATOM 3550 N N . ALA D 1 81 ? 22.866 43.081 39.775 1.00 21.16 81 ALA D N 1
ATOM 3551 C CA . ALA D 1 81 ? 21.950 44.230 39.827 1.00 20.75 81 ALA D CA 1
ATOM 3552 C C . ALA D 1 81 ? 22.160 45.015 41.107 1.00 20.53 81 ALA D C 1
ATOM 3553 O O . ALA D 1 81 ? 22.203 46.241 41.085 1.00 20.02 81 ALA D O 1
ATOM 3555 N N . GLU D 1 82 ? 22.321 44.292 42.217 1.00 20.80 82 GLU D N 1
ATOM 3556 C CA . GLU D 1 82 ? 22.521 44.894 43.534 1.00 21.54 82 GLU D CA 1
ATOM 3557 C C . GLU D 1 82 ? 23.911 45.516 43.737 1.00 22.04 82 GLU D C 1
ATOM 3558 O O . GLU D 1 82 ? 24.036 46.627 44.275 1.00 22.23 82 GLU D O 1
ATOM 3564 N N . GLU D 1 83 ? 24.952 44.807 43.304 1.00 22.01 83 GLU D N 1
ATOM 3565 C CA . GLU D 1 83 ? 26.325 45.319 43.390 1.00 21.80 83 GLU D CA 1
ATOM 3566 C C . GLU D 1 83 ? 26.464 46.586 42.519 1.00 21.16 83 GLU D C 1
ATOM 3567 O O . GLU D 1 83 ? 27.151 47.553 42.894 1.00 21.21 83 GLU D O 1
ATOM 3573 N N . LEU D 1 84 ? 25.812 46.565 41.362 1.00 20.55 84 LEU D N 1
ATOM 3574 C CA . LEU D 1 84 ? 25.824 47.701 40.454 1.00 20.80 84 LEU D CA 1
ATOM 3575 C C . LEU D 1 84 ? 25.070 48.873 41.067 1.00 20.87 84 LEU D C 1
ATOM 3576 O O . LEU D 1 84 ? 25.580 49.991 41.102 1.00 21.67 84 LEU D O 1
ATOM 3581 N N . ALA D 1 85 ? 23.856 48.616 41.557 1.00 20.41 85 ALA D N 1
ATOM 3582 C CA . ALA D 1 85 ? 23.090 49.638 42.264 1.00 20.12 85 ALA D CA 1
ATOM 3583 C C . ALA D 1 85 ? 23.919 50.241 43.396 1.00 19.89 85 ALA D C 1
ATOM 3584 O O . ALA D 1 85 ? 23.922 51.459 43.591 1.00 20.12 85 ALA D O 1
ATOM 3586 N N . HIS D 1 86 ? 24.620 49.391 44.142 1.00 20.23 86 HIS D N 1
ATOM 3587 C CA . HIS D 1 86 ? 25.431 49.876 45.261 1.00 20.54 86 HIS D CA 1
ATOM 3588 C C . HIS D 1 86 ? 26.524 50.844 44.804 1.00 20.46 86 HIS D C 1
ATOM 3589 O O . HIS D 1 86 ? 26.753 51.882 45.441 1.00 20.96 86 HIS D O 1
ATOM 3596 N N . GLN D 1 87 ? 27.169 50.508 43.690 1.00 20.57 87 GLN D N 1
ATOM 3597 C CA . GLN D 1 87 ? 28.251 51.314 43.128 1.00 20.79 87 GLN D CA 1
ATOM 3598 C C . GLN D 1 87 ? 27.765 52.603 42.502 1.00 19.87 87 GLN D C 1
ATOM 3599 O O . GLN D 1 87 ? 28.415 53.640 42.644 1.00 20.05 87 GLN D O 1
ATOM 3605 N N . VAL D 1 88 ? 26.620 52.535 41.826 1.00 19.56 88 VAL D N 1
ATOM 3606 C CA . VAL D 1 88 ? 25.898 53.728 41.342 1.00 18.72 88 VAL D CA 1
ATOM 3607 C C . VAL D 1 88 ? 25.480 54.654 42.510 1.00 18.84 88 VAL D C 1
ATOM 3608 O O . VAL D 1 88 ? 25.553 55.885 42.388 1.00 18.49 88 VAL D O 1
ATOM 3612 N N . TRP D 1 89 ? 25.066 54.067 43.637 1.00 18.77 89 TRP D N 1
ATOM 3613 C CA . TRP D 1 89 ? 24.727 54.859 44.819 1.00 19.18 89 TRP D CA 1
ATOM 3614 C C . TRP D 1 89 ? 25.973 55.650 45.282 1.00 20.25 89 TRP D C 1
ATOM 3615 O O . TRP D 1 89 ? 25.904 56.865 45.496 1.00 20.01 89 TRP D O 1
ATOM 3626 N N . LYS D 1 90 ? 27.110 54.952 45.390 1.00 21.70 90 LYS D N 1
ATOM 3627 C CA . LYS D 1 90 ? 28.422 55.551 45.739 1.00 22.74 90 LYS D CA 1
ATOM 3628 C C . LYS D 1 90 ? 28.897 56.649 44.784 1.00 23.40 90 LYS D C 1
ATOM 3629 O O . LYS D 1 90 ? 29.411 57.682 45.223 1.00 23.84 90 LYS D O 1
ATOM 3635 N N . ASN D 1 91 ? 28.728 56.426 43.483 1.00 24.20 91 ASN D N 1
ATOM 3636 C CA . ASN D 1 91 ? 29.071 57.428 42.473 1.00 24.91 91 ASN D CA 1
ATOM 3637 C C . ASN D 1 91 ? 28.241 58.702 42.588 1.00 26.05 91 ASN D C 1
ATOM 3638 O O . ASN D 1 91 ? 28.741 59.795 42.378 1.00 26.43 91 ASN D O 1
ATOM 3643 N N . LYS D 1 92 ? 26.968 58.548 42.926 1.00 27.73 92 LYS D N 1
ATOM 3644 C CA . LYS D 1 92 ? 26.051 59.671 43.092 1.00 29.02 92 LYS D CA 1
ATOM 3645 C C . LYS D 1 92 ? 26.389 60.512 44.329 1.00 30.20 92 LYS D C 1
ATOM 3646 O O . LYS D 1 92 ? 26.317 61.747 44.305 1.00 30.26 92 LYS D O 1
ATOM 3652 N N . ASN D 1 93 ? 26.770 59.825 45.400 1.00 31.40 93 ASN D N 1
ATOM 3653 C CA A ASN D 1 93 ? 27.022 60.392 46.728 0.50 32.06 93 ASN D CA 1
ATOM 3654 C CA B ASN D 1 93 ? 26.994 60.523 46.654 0.50 32.26 93 ASN D CA 1
ATOM 3655 C C . ASN D 1 93 ? 28.365 61.146 46.812 1.00 32.64 93 ASN D C 1
ATOM 3656 O O . ASN D 1 93 ? 28.473 62.207 47.416 1.00 32.71 93 ASN D O 1
ATOM 3665 N N . SER D 1 94 ? 29.392 60.539 46.219 1.00 33.88 94 SER D N 1
ATOM 3666 C CA . SER D 1 94 ? 30.776 61.008 46.356 1.00 35.11 94 SER D CA 1
ATOM 3667 C C . SER D 1 94 ? 31.436 61.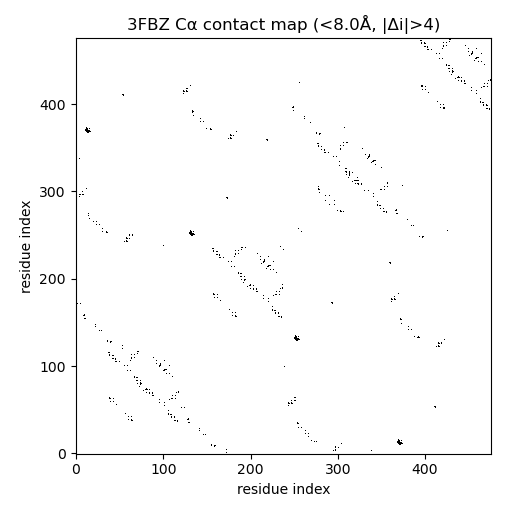474 45.065 1.00 35.72 94 SER D C 1
ATOM 3668 O O . SER D 1 94 ? 32.285 62.360 45.100 1.00 36.46 94 SER D O 1
ATOM 3671 N N . SER D 1 95 ? 31.089 60.870 43.935 1.00 36.66 95 SER D N 1
ATOM 3672 C CA . SER D 1 95 ? 31.777 61.198 42.682 1.00 37.33 95 SER D CA 1
ATOM 3673 C C . SER D 1 95 ? 31.424 62.609 42.214 1.00 37.70 95 SER D C 1
ATOM 3674 O O . SER D 1 95 ? 30.243 62.983 42.210 1.00 38.04 95 SER D O 1
ATOM 3677 N N . PRO D 1 96 ? 32.453 63.406 41.850 1.00 38.05 96 PRO D N 1
ATOM 3678 C CA . PRO D 1 96 ? 32.228 64.749 41.290 1.00 38.03 96 PRO D CA 1
ATOM 3679 C C . PRO D 1 96 ? 31.714 64.664 39.848 1.00 38.02 96 PRO D C 1
ATOM 3680 O O . PRO D 1 96 ? 31.264 65.664 39.274 1.00 37.98 96 PRO D O 1
ATOM 3684 N N . ASP D 1 97 ? 31.784 63.455 39.289 1.00 37.83 97 ASP D N 1
ATOM 3685 C CA . ASP D 1 97 ? 31.341 63.150 37.936 1.00 37.40 97 ASP D CA 1
ATOM 3686 C C . ASP D 1 97 ? 30.809 61.727 38.012 1.00 37.12 97 ASP D C 1
ATOM 3687 O O . ASP D 1 97 ? 31.542 60.760 37.727 1.00 37.14 97 ASP D O 1
ATOM 3692 N N . PRO D 1 98 ? 29.552 61.590 38.479 1.00 36.49 98 PRO D N 1
ATOM 3693 C CA . PRO D 1 98 ? 28.903 60.292 38.665 1.00 35.86 98 PRO D CA 1
ATOM 3694 C C . PRO D 1 98 ? 28.722 59.495 37.373 1.00 35.25 98 PRO D C 1
ATOM 3695 O O . PRO D 1 98 ? 28.884 58.273 37.394 1.00 35.24 98 PRO D O 1
ATOM 3699 N N . ASN D 1 99 ? 28.417 60.164 36.261 1.00 34.54 99 ASN D N 1
ATOM 3700 C CA . ASN D 1 99 ? 28.143 59.435 35.021 1.00 34.13 99 ASN D CA 1
ATOM 3701 C C . ASN D 1 99 ? 29.349 58.710 34.436 1.00 32.75 99 ASN D C 1
ATOM 3702 O O . ASN D 1 99 ? 29.213 57.602 33.933 1.00 32.70 99 ASN D O 1
ATOM 3707 N N . THR D 1 100 ? 30.515 59.341 34.499 1.00 31.53 100 THR D N 1
ATOM 3708 C CA . THR D 1 100 ? 31.756 58.695 34.090 1.00 30.10 100 THR D CA 1
ATOM 3709 C C . THR D 1 100 ? 32.053 57.473 34.978 1.00 29.41 100 THR D C 1
ATOM 3710 O O . THR D 1 100 ? 32.410 56.407 34.460 1.00 28.96 100 THR D O 1
ATOM 3714 N N . ALA D 1 101 ? 31.863 57.627 36.295 1.00 28.28 101 ALA D N 1
ATOM 3715 C CA . ALA D 1 101 ? 32.043 56.542 37.279 1.00 27.27 101 ALA D CA 1
ATOM 3716 C C . ALA D 1 101 ? 31.048 55.379 37.106 1.00 27.02 101 ALA D C 1
ATOM 3717 O O . ALA D 1 101 ? 31.365 54.233 37.426 1.00 26.73 101 ALA D O 1
ATOM 3719 N N . ASN D 1 102 ? 29.850 55.684 36.614 1.00 26.80 102 ASN D N 1
ATOM 3720 C CA . ASN D 1 102 ? 28.842 54.669 36.368 1.00 26.65 102 ASN D CA 1
ATOM 3721 C C . ASN D 1 102 ? 29.230 53.743 35.225 1.00 27.00 102 ASN D C 1
ATOM 3722 O O . ASN D 1 102 ? 29.026 52.523 35.304 1.00 26.40 102 ASN D O 1
ATOM 3727 N N . GLU D 1 103 ? 29.800 54.343 34.179 1.00 27.18 103 GLU D N 1
ATOM 3728 C CA . GLU D 1 103 ? 30.324 53.630 33.014 1.00 27.45 103 GLU D CA 1
ATOM 3729 C C . GLU D 1 103 ? 31.539 52.778 33.358 1.00 27.00 103 GLU D C 1
ATOM 3730 O O . GLU D 1 103 ? 31.743 51.715 32.767 1.00 27.21 103 GLU D O 1
ATOM 3736 N N . ALA D 1 104 ? 32.354 53.266 34.294 1.00 26.37 104 ALA D N 1
ATOM 3737 C CA . ALA D 1 104 ? 33.490 52.524 34.809 1.00 25.68 104 ALA D CA 1
ATOM 3738 C C . ALA D 1 104 ? 33.012 51.314 35.626 1.00 25.35 104 ALA D C 1
ATOM 3739 O O . ALA D 1 104 ? 33.559 50.220 35.488 1.00 25.08 104 ALA D O 1
ATOM 3741 N N . SER D 1 105 ? 31.975 51.525 36.442 1.00 24.56 105 SER D N 1
ATOM 3742 C CA . SER D 1 105 ? 31.320 50.467 37.210 1.00 24.67 105 SER D CA 1
ATOM 3743 C C . SER D 1 105 ? 30.708 49.420 36.283 1.00 24.84 105 SER D C 1
ATOM 3744 O O . SER D 1 105 ? 30.824 48.213 36.533 1.00 24.82 105 SER D O 1
ATOM 3747 N N . LYS D 1 106 ? 30.070 49.903 35.215 1.00 24.55 106 LYS D N 1
ATOM 3748 C CA . LYS D 1 106 ? 29.477 49.057 34.187 1.00 24.44 106 LYS D CA 1
ATOM 3749 C C . LYS D 1 106 ? 30.517 48.159 33.572 1.00 23.91 106 LYS D C 1
ATOM 3750 O O . LYS D 1 106 ? 30.306 46.963 33.451 1.00 23.63 106 LYS D O 1
ATOM 3756 N N . THR D 1 107 ? 31.632 48.752 33.165 1.00 23.95 107 THR D N 1
ATOM 3757 C CA . THR D 1 107 ? 32.702 48.012 32.531 1.00 23.50 107 THR D CA 1
ATOM 3758 C C . THR D 1 107 ? 33.250 46.952 33.480 1.00 23.34 107 THR D C 1
ATOM 3759 O O . THR D 1 107 ? 33.340 45.779 33.119 1.00 23.42 107 THR D O 1
ATOM 3763 N N . ASP D 1 108 ? 33.575 47.366 34.699 1.00 23.06 108 ASP D N 1
ATOM 3764 C CA . ASP D 1 108 ? 34.149 46.473 35.676 1.00 22.97 108 ASP D CA 1
ATOM 3765 C C . ASP D 1 108 ? 33.218 45.303 36.027 1.00 23.20 108 ASP D C 1
ATOM 3766 O O . ASP D 1 108 ? 33.611 44.129 35.926 1.00 23.45 108 ASP D O 1
ATOM 3771 N N . LEU D 1 109 ? 31.991 45.626 36.434 1.00 22.79 109 LEU D N 1
ATOM 3772 C CA . LEU D 1 109 ? 31.051 44.617 36.891 1.00 22.20 109 LEU D CA 1
ATOM 3773 C C . LEU D 1 109 ? 30.568 43.723 35.753 1.00 22.25 109 LEU D C 1
ATOM 3774 O O . LEU D 1 109 ? 30.328 42.535 35.954 1.00 22.06 109 LEU D O 1
ATOM 3779 N N . GLU D 1 110 ? 30.431 44.287 34.559 1.00 21.93 110 GLU D N 1
ATOM 3780 C CA . GLU D 1 110 ? 30.098 43.467 33.399 1.00 22.44 110 GLU D CA 1
ATOM 3781 C C . GLU D 1 110 ? 31.169 42.446 33.009 1.00 22.32 110 GLU D C 1
ATOM 3782 O O . GLU D 1 110 ? 30.830 41.343 32.585 1.00 22.23 110 GLU D O 1
ATOM 3788 N N . SER D 1 111 ? 32.447 42.791 33.178 1.00 22.29 111 SER D N 1
ATOM 3789 C CA . SER D 1 111 ? 33.485 41.816 32.919 1.00 22.34 111 SER D CA 1
ATOM 3790 C C . SER D 1 111 ? 33.595 40.771 34.043 1.00 21.68 111 SER D C 1
ATOM 3791 O O . SER D 1 111 ? 33.914 39.624 33.793 1.00 21.90 111 SER D O 1
ATOM 3794 N N . LYS D 1 112 ? 33.309 41.169 35.273 1.00 21.16 112 LYS D N 1
ATOM 3795 C CA . LYS D 1 112 ? 33.186 40.232 36.392 1.00 20.83 112 LYS D CA 1
ATOM 3796 C C . LYS D 1 112 ? 32.074 39.220 36.165 1.00 20.76 112 LYS D C 1
ATOM 3797 O O . LYS D 1 112 ? 32.293 38.016 36.224 1.00 20.10 112 LYS D O 1
ATOM 3803 N N . TYR D 1 113 ? 30.876 39.714 35.898 1.00 20.60 113 TYR D N 1
ATOM 3804 C CA . TYR D 1 113 ? 29.733 38.809 35.833 1.00 20.99 113 TYR D CA 1
ATOM 3805 C C . TYR D 1 113 ? 29.670 37.949 34.571 1.00 21.16 113 TYR D C 1
ATOM 3806 O O . TYR D 1 113 ? 29.162 36.831 34.634 1.00 21.40 113 TYR D O 1
ATOM 3815 N N . SER D 1 114 ? 30.213 38.444 33.456 1.00 21.27 114 SER D N 1
ATOM 3816 C CA . SER D 1 114 ? 30.361 37.604 32.261 1.00 21.63 114 SER D CA 1
ATOM 3817 C C . SER D 1 114 ? 31.548 36.639 32.350 1.00 22.08 114 SER D C 1
ATOM 3818 O O . SER D 1 114 ? 31.380 35.440 32.133 1.00 22.51 114 SER D O 1
ATOM 3821 N N . ASP D 1 115 ? 32.729 37.145 32.690 1.00 22.47 115 ASP D N 1
ATOM 3822 C CA . ASP D 1 115 ? 33.955 36.323 32.655 1.00 22.85 115 ASP D CA 1
ATOM 3823 C C . ASP D 1 115 ? 34.067 35.363 33.823 1.00 22.22 115 ASP D C 1
ATOM 3824 O O . ASP D 1 115 ? 34.519 34.238 33.651 1.00 22.26 115 ASP D O 1
ATOM 3829 N N . VAL D 1 116 ? 33.681 35.813 35.011 1.00 21.49 116 VAL D N 1
ATOM 3830 C CA . VAL D 1 116 ? 33.812 34.977 36.200 1.00 21.24 116 VAL D CA 1
ATOM 3831 C C . VAL D 1 116 ? 32.579 34.085 36.383 1.00 21.06 116 VAL D C 1
ATOM 3832 O O . VAL D 1 116 ? 32.703 32.905 36.713 1.00 20.84 116 VAL D O 1
ATOM 3836 N N . TYR D 1 117 ? 31.403 34.663 36.154 1.00 20.93 117 TYR D N 1
ATOM 3837 C CA . TYR D 1 117 ? 30.128 34.013 36.452 1.00 21.30 117 TYR D CA 1
ATOM 3838 C C . TYR D 1 117 ? 29.370 33.529 35.196 1.00 21.95 117 TYR D C 1
ATOM 3839 O O . TYR D 1 117 ? 28.277 32.959 35.313 1.00 22.38 117 TYR D O 1
ATOM 3848 N N . GLY D 1 118 ? 29.962 33.754 34.018 1.00 21.94 118 GLY D N 1
ATOM 3849 C CA . GLY D 1 118 ? 29.482 33.192 32.757 1.00 22.72 118 GLY D CA 1
ATOM 3850 C C . GLY D 1 118 ? 28.160 33.767 32.284 1.00 23.27 118 GLY D C 1
ATOM 3851 O O . GLY D 1 118 ? 27.476 33.191 31.432 1.00 23.56 118 GLY D O 1
ATOM 3852 N N . LEU D 1 119 ? 27.815 34.919 32.831 1.00 23.05 119 LEU D N 1
ATOM 3853 C CA . LEU D 1 119 ? 26.555 35.573 32.534 1.00 23.07 119 LEU D CA 1
ATOM 3854 C C . LEU D 1 119 ? 26.522 36.299 31.167 1.00 23.70 119 LEU D C 1
ATOM 3855 O O . LEU D 1 119 ? 27.549 36.623 30.565 1.00 22.60 119 LEU D O 1
ATOM 3860 N N . ASP D 1 120 ? 25.309 36.557 30.695 1.00 24.86 120 ASP D N 1
ATOM 3861 C CA . ASP D 1 120 ? 25.087 37.101 29.355 1.00 25.45 120 ASP D CA 1
ATOM 3862 C C . ASP D 1 120 ? 25.178 38.644 29.336 1.00 25.50 120 ASP D C 1
ATOM 3863 O O . ASP D 1 120 ? 24.391 39.325 29.999 1.00 25.10 120 ASP D O 1
ATOM 3868 N N . VAL D 1 121 ? 26.135 39.182 28.572 1.00 25.62 121 VAL D N 1
ATOM 3869 C CA . VAL D 1 121 ? 26.380 40.638 28.527 1.00 26.07 121 VAL D CA 1
ATOM 3870 C C . VAL D 1 121 ? 25.153 41.436 28.052 1.00 25.75 121 VAL 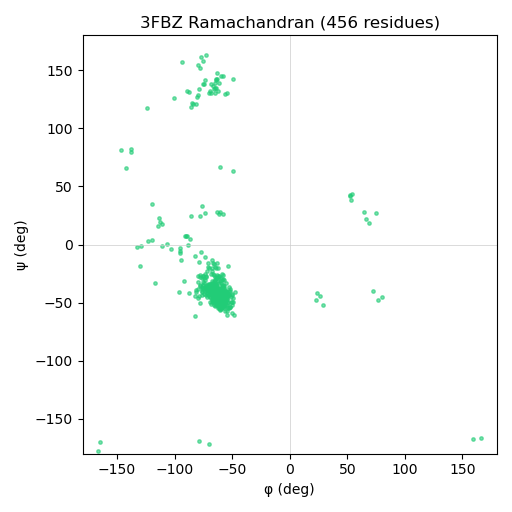D C 1
ATOM 3871 O O . VAL D 1 121 ? 24.907 42.553 28.515 1.00 25.85 121 VAL D O 1
ATOM 3875 N N . THR D 1 122 ? 24.362 40.864 27.153 1.00 25.69 122 THR D N 1
ATOM 3876 C CA . THR D 1 122 ? 23.208 41.609 26.629 1.00 25.50 122 THR D CA 1
ATOM 3877 C C . THR D 1 122 ? 22.108 41.790 27.699 1.00 24.70 122 THR D C 1
ATOM 3878 O O . THR D 1 122 ? 21.437 42.829 27.761 1.00 24.96 122 THR D O 1
ATOM 3882 N N . VAL D 1 123 ? 21.964 40.780 28.550 1.00 23.42 123 VAL D N 1
ATOM 3883 C CA . VAL D 1 123 ? 21.097 40.839 29.705 1.00 22.29 123 VAL D CA 1
ATOM 3884 C C . VAL D 1 123 ? 21.632 41.800 30.774 1.00 22.60 123 VAL D C 1
ATOM 3885 O O . VAL D 1 123 ? 20.853 42.530 31.387 1.00 22.88 123 VAL D O 1
ATOM 3889 N N . LEU D 1 124 ? 22.948 41.824 30.992 1.00 22.21 124 LEU D N 1
ATOM 3890 C CA . LEU D 1 124 ? 23.519 42.738 31.985 1.00 21.74 124 LEU D CA 1
ATOM 3891 C C . LEU D 1 124 ? 23.405 44.215 31.566 1.00 21.74 124 LEU D C 1
ATOM 3892 O O . LEU D 1 124 ? 23.233 45.080 32.433 1.00 20.76 124 LEU D O 1
ATOM 3897 N N . ASP D 1 125 ? 23.541 44.488 30.258 1.00 22.10 125 ASP D N 1
ATOM 3898 C CA . ASP D 1 125 ? 23.304 45.826 29.672 1.00 23.08 125 ASP D CA 1
ATOM 3899 C C . ASP D 1 125 ? 21.883 46.310 29.965 1.00 22.81 125 ASP D C 1
ATOM 3900 O O . ASP D 1 125 ? 21.677 47.446 30.408 1.00 22.74 125 ASP D O 1
ATOM 3905 N N . ALA D 1 126 ? 20.908 45.440 29.704 1.00 22.98 126 ALA D N 1
ATOM 3906 C CA . ALA D 1 126 ? 19.496 45.757 29.947 1.00 22.94 126 ALA D CA 1
ATOM 3907 C C . ALA D 1 126 ? 19.264 46.081 31.426 1.00 23.18 126 ALA D C 1
ATOM 3908 O O . ALA D 1 126 ? 18.619 47.074 31.740 1.00 23.68 126 ALA D O 1
ATOM 3910 N N . ILE D 1 127 ? 19.817 45.261 32.320 1.00 23.35 127 ILE D N 1
ATOM 3911 C CA . ILE D 1 127 ? 19.799 45.522 33.759 1.00 23.55 127 ILE D CA 1
ATOM 3912 C C . ILE D 1 127 ? 20.455 46.869 34.073 1.00 23.94 127 ILE D C 1
ATOM 3913 O O . ILE D 1 127 ? 19.882 47.669 34.817 1.00 23.86 127 ILE D O 1
ATOM 3918 N N . TYR D 1 128 ? 21.639 47.116 33.501 1.00 24.22 128 TYR D N 1
ATOM 3919 C CA . TYR D 1 128 ? 22.324 48.402 33.674 1.00 25.02 128 TYR D CA 1
ATOM 3920 C C . TYR D 1 128 ? 21.398 49.569 33.291 1.00 25.17 128 TYR D C 1
ATOM 3921 O O . TYR D 1 128 ? 21.248 50.524 34.054 1.00 25.13 128 TYR D O 1
ATOM 3930 N N . ASN D 1 129 ? 20.784 49.476 32.111 1.00 25.40 129 ASN D N 1
ATOM 3931 C CA . ASN D 1 129 ? 19.830 50.488 31.642 1.00 25.94 129 ASN D CA 1
ATOM 3932 C C . ASN D 1 129 ? 18.626 50.703 32.568 1.00 25.49 129 ASN D C 1
ATOM 3933 O O . ASN D 1 129 ? 18.159 51.829 32.720 1.00 25.78 129 ASN D O 1
ATOM 3938 N N . ALA D 1 130 ? 18.144 49.624 33.183 1.00 25.03 130 ALA D N 1
ATOM 3939 C CA . ALA D 1 130 ? 17.060 49.684 34.174 1.00 24.89 130 ALA D CA 1
ATOM 3940 C C . ALA D 1 130 ? 17.475 50.290 35.533 1.00 25.20 130 ALA D C 1
ATOM 3941 O O . ALA D 1 130 ? 16.752 51.109 36.091 1.00 25.78 130 ALA D O 1
ATOM 3943 N N . VAL D 1 131 ? 18.629 49.879 36.059 1.00 25.24 131 VAL D N 1
ATOM 3944 C CA . VAL D 1 131 ? 19.112 50.297 37.380 1.00 25.25 131 VAL D CA 1
ATOM 3945 C C . VAL D 1 131 ? 19.530 51.777 37.498 1.00 25.72 131 VAL D C 1
ATOM 3946 O O . VAL D 1 131 ? 19.263 52.409 38.510 1.00 25.60 131 VAL D O 1
ATOM 3950 N N . ILE D 1 132 ? 20.205 52.320 36.487 1.00 26.68 132 ILE D N 1
ATOM 3951 C CA . ILE D 1 132 ? 20.738 53.694 36.563 1.00 27.39 132 ILE D CA 1
ATOM 3952 C C . ILE D 1 132 ? 19.680 54.756 36.922 1.00 27.67 132 ILE D C 1
ATOM 3953 O O . ILE D 1 132 ? 19.869 55.507 37.882 1.00 27.61 132 ILE D O 1
ATOM 3958 N N . PRO D 1 133 ? 18.561 54.817 36.164 1.00 27.99 133 PRO D N 1
ATOM 3959 C CA . PRO D 1 133 ? 17.487 55.760 36.470 1.00 27.88 133 PRO D CA 1
ATOM 3960 C C . PRO D 1 133 ? 16.898 55.614 37.874 1.00 27.94 133 PRO D C 1
ATOM 3961 O O . PRO D 1 133 ? 16.551 56.625 38.487 1.00 27.55 133 PRO D O 1
ATOM 3965 N N . ILE D 1 134 ? 16.778 54.378 38.366 1.00 28.14 134 ILE D N 1
ATOM 3966 C CA . ILE D 1 134 ? 16.254 54.117 39.709 1.00 28.59 134 ILE D CA 1
ATOM 3967 C C . ILE D 1 134 ? 17.111 54.808 40.778 1.00 29.15 134 ILE D C 1
ATOM 3968 O O . ILE D 1 134 ? 16.595 55.568 41.595 1.00 29.41 134 ILE D O 1
ATOM 3973 N N . ILE D 1 135 ? 18.416 54.535 40.759 1.00 29.60 135 ILE D N 1
ATOM 3974 C CA . ILE D 1 135 ? 19.336 55.043 41.768 1.00 29.90 135 ILE D CA 1
ATOM 3975 C C . ILE D 1 135 ? 19.586 56.532 41.566 1.00 30.63 135 ILE D C 1
ATOM 3976 O O . ILE D 1 135 ? 19.625 57.286 42.537 1.00 30.72 135 ILE D O 1
ATOM 3989 N N . GLY D 1 137 ? 17.682 58.885 40.187 1.00 32.99 137 GLY D N 1
ATOM 3990 C CA . GLY D 1 137 ? 16.523 59.753 40.413 1.00 33.38 137 GLY D CA 1
ATOM 3991 C C . GLY D 1 137 ? 15.808 59.495 41.734 1.00 33.87 137 GLY D C 1
ATOM 3992 O O . GLY D 1 137 ? 16.306 58.766 42.606 1.00 34.08 137 GLY D O 1
#